Protein AF-0000000075994794 (afdb_homodimer)

Nearest PDB structures (foldseek):
  4m4r-assembly3_E  TM=9.097E-01  e=4.817E-26  Homo sapiens
  4m4p-assembly1_A  TM=8.823E-01  e=4.345E-26  Homo sapiens
  3p1i-assembly1_A  TM=8.985E-01  e=4.782E-18  Homo sapiens
  2wo1-assembly1_A  TM=8.691E-01 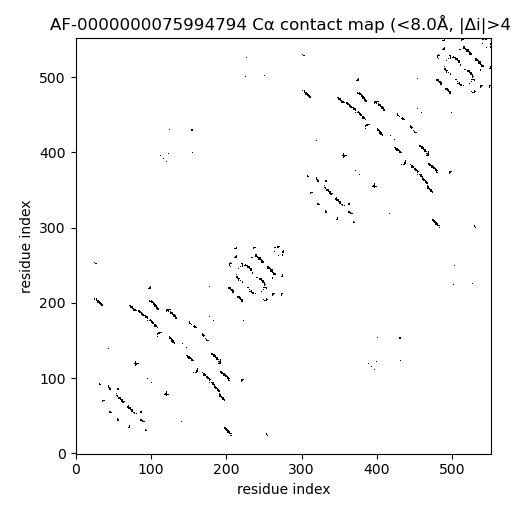 e=2.762E-17  Homo sapiens
  3ckh-assembly3_B-2  TM=8.700E-01  e=5.224E-16  Homo sapiens

Sequence (552 aa):
MASSRGRCGKVFSVLALVFFCFRQSVGKQVVLLDTTHESSLDWTKYPYGPQARTPGWVEESFTNFEQGINWRSFVVCDVAYTNVNNWLWTPFIKRGDASRMYIEIKFSMRDCNLFPGMALSCKETFSLLYYEFDAATKEPPPWEPESYKLVDRIAADEGRFTSSNEVIINTEVRSIPVTKKGVYFAFRDQGACLSLIAIKVYYVTCPNTTINFAFFSDTSTSEQVTEIVEVEGQCVPNAEVVELPKMLCKGDGNWTLLAGGCKCMPGYEAVGQTCEMASSRGRCGKVFSVLALVFFCFRQSVGKQVVLLDTTHESSLDWTKYPYGPQARTPGWVEESFTNFEQGINWRSFVVCDVAYTNVNNWLWTPFIKRGDASRMYIEIKFSMRDCNLFPGMALSCKETFSLLYYEFDAATKEPPPWEPESYKLVDRIAADEGRFTSSNEVIINTEVRSIPVTKKGVYFAFRDQGACLSLIAIKVYYVTCPNTTINFAFFSDTSTSEQVTEIVEVEGQCVPNAEVVELPKMLCKGDGNWTLLAGGCKCMPGYEAVGQTCE

Radius of gyration: 30.78 Å; Cα contacts (8 Å, |Δi|>4): 1365; chains: 2; bounding box: 59×115×109 Å

InterPro domains:
  IPR001090 Ephrin, ligand binding domain [PF01404] (31-206)
  IPR001090 Ephrin, ligand binding domain [PS51550] (28-211)
  IPR001090 Ephrin, ligand binding domain [SM00615] (29-206)
  IPR008979 Galactose-binding-like domain superfamily [SSF49785] (30-204)
  IPR050449 Ephrin receptor tyrosine kinases [PTHR46877] (23-275)
  IPR061283 Ephrin, cysteine rich domain [PF25599] (207-264)

Secondary structure (DSSP, 8-state):
---------------------------EEEEEEEGGG-S----EEES-STT-SS---EEEEEEETTTTEEEEEEEEE-TTSSS--EEEEPPPEE-TT-SEEEEEEEEEEB-GGGSTTT-SS--SEEEEEEEEES----PPPP--GGGSEEEEEEE-SS--B-STT----EEEEEEEE--SSEEEEEEEESS-EEEEEEEEEEEEEE--EEETTEEE--EEPPSSTT--EEEE-EEPTTEEEEEEEEEEE-TTS-EEEEEEEEEEPTT--EETTEE-/---------------------------EEEEEEEGGG-S----EEES-STT-SS---EEEEEEETTTTEEEEEEEEE-TTSSS--EEEEPPPEE-TT-SEEEEEEEEEEB-GGGSTTT-SS--SEEEEEEEEES----PPPP--GGGSEEEEEEE-SS--B-STT----EEEEEEEE--SSEEEEEEEESS-EEEEEEEEEEEEEE--EEETTEEE--EEPPSSTT--EEEE-EEPTTEEEEEEEEEEE-TTS-EEEEEEEEEEPTT--EETTEE-

Solvent-accessible surface area (backbone atoms only — not comparable to full-atom values): 30135 Å² total; per-residue (Å²): 136,86,78,77,79,77,80,77,76,77,78,75,78,77,75,76,75,76,73,75,73,73,70,76,61,68,42,36,73,50,74,74,43,54,37,68,79,36,92,68,78,88,56,56,59,29,48,64,72,91,84,33,92,50,82,36,69,41,80,45,76,44,72,35,74,93,75,70,39,72,20,39,24,38,35,33,66,49,20,70,36,70,87,42,68,25,37,37,31,54,65,83,38,68,38,84,76,43,24,27,40,35,39,38,40,31,29,34,36,44,41,65,80,70,37,74,94,52,47,64,28,65,36,70,43,36,35,38,28,34,36,73,39,67,67,81,62,89,58,81,75,80,83,52,69,85,68,40,46,78,75,45,45,46,48,62,69,78,35,57,28,83,52,97,83,48,84,38,73,20,79,50,75,51,71,45,66,47,85,51,49,21,36,32,44,32,41,38,36,53,12,21,38,36,32,48,49,35,44,36,31,28,27,43,19,17,63,55,47,67,55,56,28,18,40,34,68,68,35,55,23,42,52,44,55,47,37,68,40,79,41,72,38,42,57,32,68,59,34,40,78,77,34,79,25,33,34,30,28,22,34,64,6,28,74,46,74,80,38,63,20,28,42,53,33,92,96,37,42,74,56,89,60,42,36,83,137,84,80,78,78,77,78,79,77,78,77,76,78,77,77,75,76,76,75,75,72,72,70,76,62,68,41,36,74,49,76,73,43,52,36,67,78,36,90,69,76,89,56,56,59,30,46,64,71,91,81,33,94,50,83,37,67,40,79,44,76,45,72,36,74,94,75,69,38,73,21,39,22,38,35,32,67,48,21,71,35,70,86,41,68,25,35,36,31,54,64,83,38,69,38,84,76,41,23,26,42,33,40,36,39,32,27,34,36,44,42,64,80,73,37,73,92,52,48,65,27,63,36,70,42,37,34,37,29,35,36,74,39,67,67,86,57,91,59,78,75,79,82,53,69,85,68,39,46,79,74,45,46,47,46,60,69,76,35,54,27,82,52,97,83,49,85,38,74,22,78,48,74,50,71,44,67,48,86,51,51,20,34,32,45,33,41,38,36,52,10,21,39,37,33,46,48,34,45,37,31,30,28,42,19,18,62,56,48,66,55,55,28,18,39,34,69,67,37,57,23,40,54,45,56,46,37,69,40,78,42,73,38,41,57,34,68,59,35,40,78,76,34,79,24,32,35,29,28,23,34,66,6,28,74,45,75,80,39,63,20,27,41,52,33,92,95,37,42,76,55,91,60,42,34,83

Structure (mmCIF, N/CA/C/O backbone):
data_AF-0000000075994794-model_v1
#
loop_
_entity.id
_entity.type
_entity.pdbx_description
1 polymer 'Ephrin type-B receptor 3-like'
#
loop_
_atom_site.group_PDB
_atom_site.id
_atom_site.type_symbol
_atom_site.label_atom_id
_atom_site.label_alt_id
_atom_site.label_comp_id
_atom_site.label_asym_id
_atom_site.label_entity_id
_atom_site.label_seq_id
_atom_site.pdbx_PDB_ins_code
_atom_site.Cartn_x
_atom_site.Cartn_y
_atom_site.Cartn_z
_atom_site.occupancy
_atom_site.B_iso_or_equiv
_atom_site.auth_seq_id
_atom_site.auth_comp_id
_atom_site.auth_asym_id
_atom_site.auth_atom_id
_atom_site.pdbx_PDB_model_num
ATOM 1 N N . MET A 1 1 ? -8.758 80.875 -30.031 1 29.94 1 MET A N 1
ATOM 2 C CA . MET A 1 1 ? -8.875 80.25 -28.75 1 29.94 1 MET A CA 1
ATOM 3 C C . MET A 1 1 ? -8.617 78.75 -28.891 1 29.94 1 MET A C 1
ATOM 5 O O . MET A 1 1 ? -9.352 78 -29.594 1 29.94 1 MET A O 1
ATOM 9 N N . ALA A 1 2 ? -7.23 78.312 -28.891 1 35.16 2 ALA A N 1
ATOM 10 C CA . ALA A 1 2 ? -6.543 77.062 -29.094 1 35.16 2 ALA A CA 1
ATOM 11 C C . ALA A 1 2 ? -6.949 76.062 -28.031 1 35.16 2 ALA A C 1
ATOM 13 O O . ALA A 1 2 ? -6.801 76.312 -26.844 1 35.16 2 ALA A O 1
ATOM 14 N N . SER A 1 3 ? -8.023 75.312 -28.234 1 34.19 3 SER A N 1
ATOM 15 C CA . SER A 1 3 ? -8.57 74.188 -27.422 1 34.19 3 SER A CA 1
ATOM 16 C C . SER A 1 3 ? -7.527 73.125 -27.203 1 34.19 3 SER A C 1
ATOM 18 O O . SER A 1 3 ? -7.016 72.5 -28.156 1 34.19 3 SER A O 1
ATOM 20 N N . SER A 1 4 ? -6.559 73.312 -26.281 1 33.5 4 SER A N 1
ATOM 21 C CA . SER A 1 4 ? -5.555 72.312 -25.906 1 33.5 4 SER A CA 1
ATOM 22 C C . SER A 1 4 ? -6.203 71.062 -25.359 1 33.5 4 SER A C 1
ATOM 24 O O . SER A 1 4 ? -6.914 71.125 -24.344 1 33.5 4 SER A O 1
ATOM 26 N N . ARG A 1 5 ? -6.719 70.062 -26.203 1 39.03 5 ARG A N 1
ATOM 27 C CA . ARG A 1 5 ? -7.227 68.75 -25.828 1 39.03 5 ARG A CA 1
ATOM 28 C C . ARG A 1 5 ? -6.195 68 -25.016 1 39.03 5 ARG A C 1
ATOM 30 O O . ARG A 1 5 ? -5.062 67.812 -25.469 1 39.03 5 ARG A O 1
ATOM 37 N N . GLY A 1 6 ? -6.223 68.125 -23.672 1 33.41 6 GLY A N 1
ATOM 38 C CA . GLY A 1 6 ? -5.426 67.375 -22.75 1 33.41 6 GLY A CA 1
ATOM 39 C C . GLY A 1 6 ? -5.578 65.875 -22.953 1 33.41 6 GLY A C 1
ATOM 40 O O . GLY A 1 6 ? -6.695 65.375 -23.062 1 33.41 6 GLY A O 1
ATOM 41 N N . ARG A 1 7 ? -4.668 65.125 -23.703 1 35.19 7 ARG A N 1
ATOM 42 C CA . ARG A 1 7 ? -4.562 63.719 -23.875 1 35.19 7 ARG A CA 1
ATOM 43 C C . ARG A 1 7 ? -4.41 63 -22.531 1 35.19 7 ARG A C 1
ATOM 45 O O . ARG A 1 7 ? -3.477 63.281 -21.781 1 35.19 7 ARG A O 1
ATOM 52 N N . CYS A 1 8 ? -5.504 62.719 -21.797 1 37.97 8 CYS A N 1
ATOM 53 C CA . CYS A 1 8 ? -5.453 61.844 -20.625 1 37.97 8 CYS A CA 1
ATOM 54 C C . CYS A 1 8 ? -4.738 60.562 -20.922 1 37.97 8 CYS A C 1
ATOM 56 O O . CYS A 1 8 ? -5.168 59.781 -21.797 1 37.97 8 CYS A O 1
ATOM 58 N N . GLY A 1 9 ? -3.416 60.5 -20.859 1 37.03 9 GLY A N 1
ATOM 59 C CA . GLY A 1 9 ? -2.664 59.25 -20.906 1 37.03 9 GLY A CA 1
ATOM 60 C C . GLY A 1 9 ? -3.164 58.219 -19.922 1 37.03 9 GLY A C 1
ATOM 61 O O . GLY A 1 9 ? -3.232 58.469 -18.719 1 37.03 9 GLY A O 1
ATOM 62 N N . LYS A 1 10 ? -4.09 57.312 -20.312 1 42.12 10 LYS A N 1
ATOM 63 C CA . LYS A 1 10 ? -4.492 56.156 -19.531 1 42.12 10 LYS A CA 1
ATOM 64 C C . LYS A 1 10 ? -3.279 55.312 -19.141 1 42.12 10 LYS A C 1
ATOM 66 O O . LYS A 1 10 ? -2.535 54.844 -20 1 42.12 10 LYS A O 1
ATOM 71 N N . VAL A 1 11 ? -2.711 55.594 -17.953 1 45.62 11 VAL A N 1
ATOM 72 C CA . VAL A 1 11 ? -1.74 54.656 -17.375 1 45.62 11 VAL A CA 1
ATOM 73 C C . VAL A 1 11 ? -2.371 53.281 -17.203 1 45.62 11 VAL A C 1
ATOM 75 O O . VAL A 1 11 ? -3.402 53.125 -16.547 1 45.62 11 VAL A O 1
ATOM 78 N N . PHE A 1 12 ? -2.281 52.406 -18.188 1 48.19 12 PHE A N 1
ATOM 79 C CA . PHE A 1 12 ? -2.574 51 -18 1 48.19 12 PHE A CA 1
ATOM 80 C C . PHE A 1 12 ? -1.68 50.406 -16.922 1 48.19 12 PHE A C 1
ATOM 82 O O . PHE A 1 12 ? -0.459 50.344 -17.078 1 48.19 12 PHE A O 1
ATOM 89 N N . SER A 1 13 ? -2.129 50.406 -15.688 1 45.47 13 SER A N 1
ATOM 90 C CA . SER A 1 13 ? -1.45 49.625 -14.656 1 45.47 13 SER A CA 1
ATOM 91 C C . SER A 1 13 ? -1.351 48.156 -15.047 1 45.47 13 SER A C 1
ATOM 93 O O . SER A 1 13 ? -2.369 47.5 -15.203 1 45.47 13 SER A O 1
ATOM 95 N N . VAL A 1 14 ? -0.309 47.781 -15.711 1 46.75 14 VAL A N 1
ATOM 96 C CA . VAL A 1 14 ? -0.002 46.344 -15.883 1 46.75 14 VAL A CA 1
ATOM 97 C C . VAL A 1 14 ? 0.078 45.688 -14.523 1 46.75 14 VAL A C 1
ATOM 99 O O . VAL A 1 14 ? 0.986 45.938 -13.734 1 46.75 14 VAL A O 1
ATOM 102 N N . LEU A 1 15 ? -1.007 45.25 -13.945 1 44.22 15 LEU A N 1
ATOM 103 C CA . LEU A 1 15 ? -0.969 44.312 -12.844 1 44.22 15 LEU A CA 1
ATOM 104 C C . LEU A 1 15 ? -0.134 43.094 -13.203 1 44.22 15 LEU A C 1
ATOM 106 O O . LEU A 1 15 ? -0.523 42.281 -14.07 1 44.22 15 LEU A O 1
ATOM 110 N N . ALA A 1 16 ? 1.177 43.156 -13.039 1 43.06 16 ALA A N 1
ATOM 111 C CA . ALA A 1 16 ? 2.02 41.969 -13.086 1 43.06 16 ALA A CA 1
ATOM 112 C C . ALA A 1 16 ? 1.489 40.875 -12.148 1 43.06 16 ALA A C 1
ATOM 114 O O . ALA A 1 16 ? 1.562 41.031 -10.93 1 43.06 16 ALA A O 1
ATOM 115 N N . LEU A 1 17 ? 0.538 40.094 -12.562 1 41.66 17 LEU A N 1
ATOM 116 C CA . LEU A 1 17 ? 0.223 38.875 -11.867 1 41.66 17 LEU A CA 1
ATOM 117 C C . LEU A 1 17 ? 1.471 38 -11.703 1 41.66 17 LEU A C 1
ATOM 119 O O . LEU A 1 17 ? 1.972 37.438 -12.672 1 41.66 17 LEU A O 1
ATOM 123 N N . VAL A 1 18 ? 2.373 38.312 -10.75 1 39.31 18 VAL A N 1
ATOM 124 C CA . VAL A 1 18 ? 3.434 37.406 -10.367 1 39.31 18 VAL A CA 1
ATOM 125 C C . VAL A 1 18 ? 2.838 36.031 -10.062 1 39.31 18 VAL A C 1
ATOM 127 O O . VAL A 1 18 ? 2.127 35.875 -9.062 1 39.31 18 VAL A O 1
ATOM 130 N N . PHE A 1 19 ? 2.57 35.219 -11.062 1 38.41 19 PHE A N 1
ATOM 131 C CA . PHE A 1 19 ? 2.314 33.781 -10.867 1 38.41 19 PHE A CA 1
ATOM 132 C C . PHE A 1 19 ? 3.434 33.156 -10.055 1 38.41 19 PHE A C 1
ATOM 134 O O . PHE A 1 19 ? 4.543 32.938 -10.555 1 38.41 19 PHE A O 1
ATOM 141 N N . PHE A 1 20 ? 3.439 33.344 -8.727 1 38.19 20 PHE A N 1
ATOM 142 C CA . PHE A 1 20 ? 4.289 32.469 -7.926 1 38.19 20 PHE A CA 1
ATOM 143 C C . PHE A 1 20 ? 4.094 31.016 -8.32 1 38.19 20 PHE A C 1
ATOM 145 O O . PHE A 1 20 ? 3.035 30.422 -8.078 1 38.19 20 PHE A O 1
ATOM 152 N N . CYS A 1 21 ? 4.703 30.609 -9.367 1 39.56 21 CYS A N 1
ATOM 153 C CA . CYS A 1 21 ? 4.785 29.188 -9.656 1 39.56 21 CYS A CA 1
ATOM 154 C C . CYS A 1 21 ? 5.262 28.406 -8.438 1 39.56 21 CYS A C 1
ATOM 156 O O . CYS A 1 21 ? 6.453 28.422 -8.117 1 39.56 21 CYS A O 1
ATOM 158 N N . PHE A 1 22 ? 4.504 28.375 -7.367 1 43.78 22 PHE A N 1
ATOM 159 C CA . PHE A 1 22 ? 4.832 27.359 -6.367 1 43.78 22 PHE A CA 1
ATOM 160 C C . PHE A 1 22 ? 5.148 26.031 -7.031 1 43.78 22 PHE A C 1
ATOM 162 O O . PHE A 1 22 ? 4.25 25.344 -7.531 1 43.78 22 PHE A O 1
ATOM 169 N N . ARG A 1 23 ? 6.324 25.969 -7.578 1 43.66 23 ARG A N 1
ATOM 170 C CA . ARG A 1 23 ? 6.746 24.656 -8.055 1 43.66 23 ARG A CA 1
ATOM 171 C C . ARG A 1 23 ? 6.52 23.578 -6.984 1 43.66 23 ARG A C 1
ATOM 173 O O . ARG A 1 23 ? 7.086 23.656 -5.891 1 43.66 23 ARG A O 1
ATOM 180 N N . GLN A 1 24 ? 5.395 22.984 -6.871 1 52.59 24 GLN A N 1
ATOM 181 C CA . GLN A 1 24 ? 5.121 21.812 -6.043 1 52.59 24 GLN A CA 1
ATOM 182 C C . GLN A 1 24 ? 6.277 20.812 -6.102 1 52.59 24 GLN A C 1
ATOM 184 O O . GLN A 1 24 ? 6.621 20.312 -7.172 1 52.59 24 GLN A O 1
ATOM 189 N N . SER A 1 25 ? 7.305 21 -5.277 1 60.81 25 SER A N 1
ATOM 190 C CA . SER A 1 25 ? 8.453 20.109 -5.203 1 60.81 25 SER A CA 1
ATOM 191 C C . SER A 1 25 ? 8.023 18.656 -5.148 1 60.81 25 SER A C 1
ATOM 193 O O . SER A 1 25 ? 7.098 18.297 -4.414 1 60.81 25 SER A O 1
ATOM 195 N N . VAL A 1 26 ? 8.258 17.906 -6.125 1 78 26 VAL A N 1
ATOM 196 C CA . VAL A 1 26 ? 8.055 16.453 -6.227 1 78 26 VAL A CA 1
ATOM 197 C C . VAL A 1 26 ? 9.031 15.727 -5.312 1 78 26 VAL A C 1
ATOM 199 O O . VAL A 1 26 ? 10.18 16.156 -5.152 1 78 26 VAL A O 1
ATOM 202 N N . GLY A 1 27 ? 8.547 14.836 -4.402 1 90.62 27 GLY A N 1
ATOM 203 C CA . GLY A 1 27 ? 9.383 14.016 -3.543 1 90.62 27 GLY A CA 1
ATOM 204 C C . GLY A 1 27 ? 10.641 13.516 -4.227 1 90.62 27 GLY A C 1
ATOM 205 O O . GLY A 1 27 ? 10.625 13.211 -5.422 1 90.62 27 GLY A O 1
ATOM 206 N N . LYS A 1 28 ? 11.758 13.672 -3.488 1 96.25 28 LYS A N 1
ATOM 207 C CA . LYS A 1 28 ? 13.055 13.219 -3.982 1 96.25 28 LYS A CA 1
ATOM 208 C C . LYS A 1 28 ? 13.336 11.789 -3.545 1 96.25 28 LYS A C 1
ATOM 210 O O . LYS A 1 28 ? 13.125 11.43 -2.385 1 96.25 28 LYS A O 1
ATOM 215 N N . GLN A 1 29 ? 13.812 11 -4.469 1 97.5 29 GLN A N 1
ATOM 216 C CA . GLN A 1 29 ? 14.219 9.633 -4.145 1 97.5 29 GLN A CA 1
ATOM 217 C C . GLN A 1 29 ? 15.727 9.562 -3.885 1 97.5 29 GLN A C 1
ATOM 219 O O . GLN A 1 29 ? 16.531 10.016 -4.703 1 97.5 29 GLN A O 1
ATOM 224 N N . VAL A 1 30 ? 16.094 9.117 -2.797 1 98.19 30 VAL A N 1
ATOM 225 C CA . VAL A 1 30 ? 17.484 8.781 -2.512 1 98.19 30 VAL A CA 1
ATOM 226 C C . VAL A 1 30 ? 17.719 7.301 -2.793 1 98.19 30 VAL A C 1
ATOM 228 O O . VAL A 1 30 ? 17.25 6.438 -2.045 1 98.19 30 VAL A O 1
ATOM 231 N N . VAL A 1 31 ? 18.531 7.027 -3.812 1 98.31 31 VAL A N 1
ATOM 232 C CA . VAL A 1 31 ? 18.703 5.66 -4.293 1 98.31 31 VAL A CA 1
ATOM 233 C C . VAL A 1 31 ? 19.797 4.965 -3.496 1 98.31 31 VAL A C 1
ATOM 235 O O . VAL A 1 31 ? 20.906 5.492 -3.365 1 98.31 31 VAL A O 1
ATOM 238 N N . LEU A 1 32 ? 19.5 3.824 -3.012 1 97.94 32 LEU A N 1
ATOM 239 C CA . LEU A 1 32 ? 20.453 3.055 -2.211 1 97.94 32 LEU A CA 1
ATOM 240 C C . LEU A 1 32 ? 21.047 1.909 -3.023 1 97.94 32 LEU A C 1
ATOM 242 O O . LEU A 1 32 ? 22.172 1.479 -2.766 1 97.94 32 LEU A O 1
ATOM 246 N N . LEU A 1 33 ? 20.266 1.337 -3.893 1 97.75 33 LEU A N 1
ATOM 247 C CA . LEU A 1 33 ? 20.656 0.266 -4.801 1 97.75 33 LEU A CA 1
ATOM 248 C C . LEU A 1 33 ? 19.938 0.385 -6.133 1 97.75 33 LEU A C 1
ATOM 250 O O . LEU A 1 33 ? 18.719 0.633 -6.168 1 97.75 33 LEU A O 1
ATOM 254 N N . ASP A 1 34 ? 20.609 0.312 -7.215 1 98 34 ASP A N 1
ATOM 255 C CA . ASP A 1 34 ? 20.062 0.274 -8.57 1 98 34 ASP A CA 1
ATOM 256 C C . ASP A 1 34 ? 20.859 -0.687 -9.453 1 98 34 ASP A C 1
ATOM 258 O O . ASP A 1 34 ? 21.984 -0.373 -9.875 1 98 34 ASP A O 1
ATOM 262 N N . THR A 1 35 ? 20.281 -1.76 -9.773 1 97.5 35 THR A N 1
ATOM 263 C CA . THR A 1 35 ? 21.016 -2.811 -10.469 1 97.5 35 THR A CA 1
ATOM 264 C C . THR A 1 35 ? 21.266 -2.422 -11.922 1 97.5 35 THR A C 1
ATOM 266 O O . THR A 1 35 ? 22.125 -3.008 -12.586 1 97.5 35 THR A O 1
ATOM 269 N N . THR A 1 36 ? 20.5 -1.481 -12.461 1 95.19 36 THR A N 1
ATOM 270 C CA . THR A 1 36 ? 20.656 -1.099 -13.859 1 95.19 36 THR A CA 1
ATOM 271 C C . THR A 1 36 ? 21.969 -0.356 -14.078 1 95.19 36 THR A C 1
ATOM 273 O O . THR A 1 36 ? 22.391 -0.151 -15.219 1 95.19 36 THR A O 1
ATOM 276 N N . HIS A 1 37 ? 22.656 -0.006 -13.008 1 93.06 37 HIS A N 1
ATOM 277 C CA . HIS A 1 37 ? 23.922 0.728 -13.109 1 93.06 37 HIS A CA 1
ATOM 278 C C . HIS A 1 37 ? 25.094 -0.143 -12.695 1 93.06 37 HIS A C 1
ATOM 280 O O . HIS A 1 37 ? 26.219 0.347 -12.578 1 93.06 37 HIS A O 1
ATOM 286 N N . GLU A 1 38 ? 24.828 -1.377 -12.469 1 91.44 38 GLU A N 1
ATOM 287 C CA . GLU A 1 38 ? 25.875 -2.275 -12 1 91.44 38 GLU A CA 1
ATOM 288 C C . GLU A 1 38 ? 26.391 -3.152 -13.141 1 91.44 38 GLU A C 1
ATOM 290 O O . GLU A 1 38 ? 25.625 -3.637 -13.961 1 91.44 38 GLU A O 1
ATOM 295 N N . SER A 1 39 ? 27.656 -3.322 -13.203 1 88.94 39 SER A N 1
ATOM 296 C CA . SER A 1 39 ? 28.25 -4.184 -14.219 1 88.94 39 SER A CA 1
ATOM 297 C C . SER A 1 39 ? 28.156 -5.652 -13.82 1 88.94 39 SER A C 1
ATOM 299 O O . SER A 1 39 ? 28.172 -6.535 -14.688 1 88.94 39 SER A O 1
ATOM 301 N N . SER A 1 40 ? 28.172 -5.863 -12.586 1 92.81 40 SER A N 1
ATOM 302 C CA . SER A 1 40 ? 28 -7.195 -12.016 1 92.81 40 SER A CA 1
ATOM 303 C C . SER A 1 40 ? 27.25 -7.137 -10.688 1 92.81 40 SER A C 1
ATOM 305 O O . SER A 1 40 ? 27.422 -6.188 -9.922 1 92.81 40 SER A O 1
ATOM 307 N N . LEU A 1 41 ? 26.453 -8.102 -10.414 1 93.5 41 LEU A N 1
ATOM 308 C CA . LEU A 1 41 ? 25.688 -8.102 -9.172 1 93.5 41 LEU A CA 1
ATOM 309 C C . LEU A 1 41 ? 26.297 -9.055 -8.156 1 93.5 41 LEU A C 1
ATOM 311 O O . LEU A 1 41 ? 26.516 -8.68 -7 1 93.5 41 LEU A O 1
ATOM 315 N N . ASP A 1 42 ? 26.656 -10.297 -8.586 1 93.5 42 ASP A N 1
ATOM 316 C CA . ASP A 1 42 ? 27.328 -11.281 -7.738 1 93.5 42 ASP A CA 1
ATOM 317 C C . ASP A 1 42 ? 26.641 -11.391 -6.379 1 93.5 42 ASP A C 1
ATOM 319 O O . ASP A 1 42 ? 27.281 -11.305 -5.336 1 93.5 42 ASP A O 1
ATOM 323 N N . TRP A 1 43 ? 25.312 -11.5 -6.402 1 94.75 43 TRP A N 1
ATOM 324 C CA . TRP A 1 43 ? 24.547 -11.594 -5.164 1 94.75 43 TRP A CA 1
ATOM 325 C C . TRP A 1 43 ? 24.641 -12.992 -4.559 1 94.75 43 TRP A C 1
ATOM 327 O O . TRP A 1 43 ? 25.016 -13.945 -5.246 1 94.75 43 TRP A O 1
ATOM 337 N N . THR A 1 44 ? 24.391 -13.039 -3.246 1 92.38 44 THR A N 1
ATOM 338 C CA . THR A 1 44 ? 24.359 -14.328 -2.566 1 92.38 44 THR A CA 1
ATOM 339 C C . THR A 1 44 ? 23.125 -15.125 -2.994 1 92.38 44 THR A C 1
ATOM 341 O O . THR A 1 44 ? 22.031 -14.57 -3.102 1 92.38 44 THR A O 1
ATOM 344 N N . LYS A 1 45 ? 23.297 -16.344 -3.312 1 92.88 45 LYS A N 1
ATOM 345 C CA . LYS A 1 45 ? 22.188 -17.188 -3.76 1 92.88 45 LYS A CA 1
ATOM 346 C C . LYS A 1 45 ? 22.219 -18.547 -3.064 1 92.88 45 LYS A C 1
ATOM 348 O O . LYS A 1 45 ? 23.266 -18.984 -2.59 1 92.88 45 LYS A O 1
ATOM 353 N N . TYR A 1 46 ? 21.125 -19.203 -2.941 1 91.25 46 TYR A N 1
ATOM 354 C CA . TYR A 1 46 ? 20.938 -20.578 -2.494 1 91.25 46 TYR A CA 1
ATOM 355 C C . TYR A 1 46 ? 19.906 -21.297 -3.361 1 91.25 46 TYR A C 1
ATOM 357 O O . TYR A 1 46 ? 18.844 -20.734 -3.658 1 91.25 46 TYR A O 1
ATOM 365 N N . PRO A 1 47 ? 20.062 -22.531 -3.619 1 90.31 47 PRO A N 1
ATOM 366 C CA . PRO A 1 47 ? 21.281 -23.328 -3.402 1 90.31 47 PRO A CA 1
ATOM 367 C C . PRO A 1 47 ? 22.438 -22.875 -4.281 1 90.31 47 PRO A C 1
ATOM 369 O O . PRO A 1 47 ? 22.281 -21.984 -5.109 1 90.31 47 PRO A O 1
ATOM 372 N N . TYR A 1 48 ? 23.672 -23.312 -3.883 1 79.75 48 TYR A N 1
ATOM 373 C CA . TYR A 1 48 ? 24.844 -23.016 -4.695 1 79.75 48 TYR A CA 1
ATOM 374 C C . TYR A 1 48 ? 25.828 -24.188 -4.68 1 79.75 48 TYR A C 1
ATOM 376 O O . TYR A 1 48 ? 25.734 -25.062 -3.811 1 79.75 48 TYR A O 1
ATOM 384 N N . GLY A 1 49 ? 26.656 -24.25 -5.691 1 77.81 49 GLY A N 1
ATOM 385 C CA . GLY A 1 49 ? 27.719 -25.25 -5.707 1 77.81 49 GLY A CA 1
ATOM 386 C C . GLY A 1 49 ? 27.328 -26.516 -6.449 1 77.81 49 GLY A C 1
ATOM 387 O O . GLY A 1 49 ? 26.219 -26.625 -6.977 1 77.81 49 GLY A O 1
ATOM 388 N N . PRO A 1 50 ? 28.141 -27.469 -6.551 1 80.06 50 PRO A N 1
ATOM 389 C CA . PRO A 1 50 ? 27.938 -28.688 -7.34 1 80.06 50 PRO A CA 1
ATOM 390 C C . PRO A 1 50 ? 26.891 -29.609 -6.73 1 80.06 50 PRO A C 1
ATOM 392 O O . PRO A 1 50 ? 26.312 -30.438 -7.441 1 80.06 50 PRO A O 1
ATOM 395 N N . GLN A 1 51 ? 26.641 -29.469 -5.469 1 81.31 51 GLN A N 1
ATOM 396 C CA . GLN A 1 51 ? 25.703 -30.375 -4.797 1 81.31 51 GLN A CA 1
ATOM 397 C C . GLN A 1 51 ? 24.297 -29.781 -4.773 1 81.31 51 GLN A C 1
ATOM 399 O O . GLN A 1 51 ? 23.391 -30.344 -4.172 1 81.31 51 GLN A O 1
ATOM 404 N N . ALA A 1 52 ? 24.172 -28.703 -5.547 1 85.31 52 ALA A N 1
ATOM 405 C CA . ALA A 1 52 ? 22.859 -28.047 -5.566 1 85.31 52 ALA A CA 1
ATOM 406 C C . ALA A 1 52 ? 21.844 -28.891 -6.336 1 85.31 52 ALA A C 1
ATOM 408 O O . ALA A 1 52 ? 22.141 -29.359 -7.438 1 85.31 52 ALA A O 1
ATOM 409 N N . ARG A 1 53 ? 20.641 -29.078 -5.762 1 86.5 53 ARG A N 1
ATOM 410 C CA . ARG A 1 53 ? 19.578 -29.875 -6.359 1 86.5 53 ARG A CA 1
ATOM 411 C C . ARG A 1 53 ? 19.016 -29.188 -7.598 1 86.5 53 ARG A C 1
ATOM 413 O O . ARG A 1 53 ? 18.516 -29.859 -8.508 1 86.5 53 ARG A O 1
ATOM 420 N N . THR A 1 54 ? 19.031 -27.859 -7.57 1 90.75 54 THR A N 1
ATOM 421 C CA . THR A 1 54 ? 18.562 -27.047 -8.688 1 90.75 54 THR A CA 1
ATOM 422 C C . THR A 1 54 ? 19.641 -26.047 -9.109 1 90.75 54 THR A C 1
ATOM 424 O O . THR A 1 54 ? 20.5 -25.672 -8.305 1 90.75 54 THR A O 1
ATOM 427 N N . PRO A 1 55 ? 19.688 -25.688 -10.344 1 91.25 55 PRO A N 1
ATOM 428 C CA . PRO A 1 55 ? 20.578 -24.609 -10.758 1 91.25 55 PRO A CA 1
ATOM 429 C C . PRO A 1 55 ? 20.391 -23.328 -9.945 1 91.25 55 PRO A C 1
ATOM 431 O O . PRO A 1 55 ? 21.359 -22.641 -9.625 1 91.25 55 PRO A O 1
ATOM 434 N N . GLY A 1 56 ? 19.062 -23.031 -9.625 1 95.25 56 GLY A N 1
ATOM 435 C CA . GLY A 1 56 ? 18.781 -21.844 -8.836 1 95.25 56 GLY A CA 1
ATOM 436 C C . GLY A 1 56 ? 18.922 -20.562 -9.625 1 95.25 56 GLY A C 1
ATOM 437 O O . GLY A 1 56 ? 18.766 -20.547 -10.844 1 95.25 56 GLY A O 1
ATOM 438 N N . TRP A 1 57 ? 19.156 -19.484 -8.938 1 96.5 57 TRP A N 1
ATOM 439 C CA . TRP A 1 57 ? 19.266 -18.156 -9.555 1 96.5 57 TRP A CA 1
ATOM 440 C C . TRP A 1 57 ? 20.578 -18.047 -10.344 1 96.5 57 TRP A C 1
ATOM 442 O O . TRP A 1 57 ? 21.641 -18.438 -9.859 1 96.5 57 TRP A O 1
ATOM 452 N N . VAL A 1 58 ? 20.469 -17.5 -11.531 1 95.69 58 VAL A N 1
ATOM 453 C CA . VAL A 1 58 ? 21.641 -17.297 -12.391 1 95.69 58 VAL A CA 1
ATOM 454 C C . VAL A 1 58 ? 21.688 -15.852 -12.859 1 95.69 58 VAL A C 1
ATOM 456 O O . VAL A 1 58 ? 20.672 -15.289 -13.273 1 95.69 58 VAL A O 1
ATOM 459 N N . GLU A 1 59 ? 22.812 -15.266 -12.75 1 95.5 59 GLU A N 1
ATOM 460 C CA . GLU A 1 59 ? 22.984 -13.906 -13.242 1 95.5 59 GLU A CA 1
ATOM 461 C C . GLU A 1 59 ? 23.156 -13.883 -14.758 1 95.5 59 GLU A C 1
ATOM 463 O O . GLU A 1 59 ? 23.906 -14.688 -15.312 1 95.5 59 GLU A O 1
ATOM 468 N N . GLU A 1 60 ? 22.438 -13.039 -15.422 1 93.81 60 GLU A N 1
ATOM 469 C CA . GLU A 1 60 ? 22.531 -12.883 -16.875 1 93.81 60 GLU A CA 1
ATOM 470 C C . GLU A 1 60 ? 22.375 -11.422 -17.281 1 93.81 60 GLU A C 1
ATOM 472 O O . GLU A 1 60 ? 22.281 -10.539 -16.438 1 93.81 60 GLU A O 1
ATOM 477 N N . SER A 1 61 ? 22.516 -11.203 -18.578 1 91.06 61 SER A N 1
ATOM 478 C CA . SER A 1 61 ? 22.281 -9.867 -19.125 1 91.06 61 SER A CA 1
ATOM 479 C C . SER A 1 61 ? 20.891 -9.75 -19.734 1 91.06 61 SER A C 1
ATOM 481 O O . SER A 1 61 ? 20.422 -10.68 -20.406 1 91.06 61 SER A O 1
ATOM 483 N N . PHE A 1 62 ? 20.297 -8.68 -19.391 1 90.12 62 PHE A N 1
ATOM 484 C CA . PHE A 1 62 ? 19.078 -8.289 -20.094 1 90.12 62 PHE A CA 1
ATOM 485 C C . PHE A 1 62 ? 19.375 -7.16 -21.094 1 90.12 62 PHE A C 1
ATOM 487 O O . PHE A 1 62 ? 19.656 -6.031 -20.688 1 90.12 62 PHE A O 1
ATOM 494 N N . THR A 1 63 ? 19.172 -7.582 -22.391 1 87.44 63 THR A N 1
ATOM 495 C CA . THR A 1 63 ? 19.594 -6.621 -23.391 1 87.44 63 THR A CA 1
ATOM 496 C C . THR A 1 63 ? 18.438 -6.27 -24.328 1 87.44 63 THR A C 1
ATOM 498 O O . THR A 1 63 ? 17.656 -7.141 -24.703 1 87.44 63 THR A O 1
ATOM 501 N N . ASN A 1 64 ? 18.219 -5.066 -24.391 1 82.56 64 ASN A N 1
ATOM 502 C CA . ASN A 1 64 ? 17.375 -4.492 -25.453 1 82.56 64 ASN A CA 1
ATOM 503 C C . ASN A 1 64 ? 18.141 -3.434 -26.25 1 82.56 64 ASN A C 1
ATOM 505 O O . ASN A 1 64 ? 18.203 -2.275 -25.828 1 82.56 64 ASN A O 1
ATOM 509 N N . PHE A 1 65 ? 18.516 -3.801 -27.391 1 80.19 65 PHE A N 1
ATOM 510 C CA . PHE A 1 65 ? 19.391 -2.943 -28.172 1 80.19 65 PHE A CA 1
ATOM 511 C C . PHE A 1 65 ? 18.641 -1.715 -28.688 1 80.19 65 PHE A C 1
ATOM 513 O O . PHE A 1 65 ? 19.188 -0.611 -28.703 1 80.19 65 PHE A O 1
ATOM 520 N N . GLU A 1 66 ? 17.422 -1.934 -29.047 1 77.94 66 GLU A N 1
ATOM 521 C CA . GLU A 1 66 ? 16.625 -0.821 -29.562 1 77.94 66 GLU A CA 1
ATOM 522 C C . GLU A 1 66 ? 16.453 0.262 -28.5 1 77.94 66 GLU A C 1
ATOM 524 O O . GLU A 1 66 ? 16.453 1.453 -28.812 1 77.94 66 GLU A O 1
ATOM 529 N N . GLN A 1 67 ? 16.484 -0.271 -27.234 1 81 67 GLN A N 1
ATOM 530 C CA . GLN A 1 67 ? 16.25 0.683 -26.156 1 81 67 GLN A CA 1
ATOM 531 C C . GLN A 1 67 ? 17.547 1.006 -25.406 1 81 67 GLN A C 1
ATOM 533 O O . GLN A 1 67 ? 17.531 1.707 -24.391 1 81 67 GLN A O 1
ATOM 538 N N . GLY A 1 68 ? 18.656 0.45 -25.922 1 82 68 GLY A N 1
ATOM 539 C CA . GLY A 1 68 ? 19.953 0.697 -25.312 1 82 68 GLY A CA 1
ATOM 540 C C . GLY A 1 68 ? 20.078 0.097 -23.922 1 82 68 GLY A C 1
ATOM 541 O O . GLY A 1 68 ? 20.734 0.668 -23.047 1 82 68 GLY A O 1
ATOM 542 N N . ILE A 1 69 ? 19.344 -0.938 -23.641 1 85 69 ILE A N 1
ATOM 543 C CA . ILE A 1 69 ? 19.328 -1.566 -22.328 1 85 69 ILE A CA 1
ATOM 544 C C . ILE A 1 69 ? 20.297 -2.748 -22.297 1 85 69 ILE A C 1
ATOM 546 O O . ILE A 1 69 ? 20.281 -3.59 -23.203 1 85 69 ILE A O 1
ATOM 550 N N . ASN A 1 70 ? 21.266 -2.719 -21.438 1 89.19 70 ASN A N 1
ATOM 551 C CA . ASN A 1 70 ? 22.141 -3.834 -21.094 1 89.19 70 ASN A CA 1
ATOM 552 C C . ASN A 1 70 ? 22.312 -3.955 -19.578 1 89.19 70 ASN A C 1
ATOM 554 O O . ASN A 1 70 ? 23.344 -3.576 -19.031 1 89.19 70 ASN A O 1
ATOM 558 N N . TRP A 1 71 ? 21.297 -4.5 -18.953 1 93.81 71 TRP A N 1
ATOM 559 C CA . TRP A 1 71 ? 21.266 -4.59 -17.5 1 93.81 71 TRP A CA 1
ATOM 560 C C . TRP A 1 71 ? 21.641 -5.988 -17.031 1 93.81 71 TRP A C 1
ATOM 562 O O . TRP A 1 71 ? 21.422 -6.973 -17.734 1 93.81 71 TRP A O 1
ATOM 572 N N . ARG A 1 72 ? 22.297 -6.043 -15.938 1 94.56 72 ARG A N 1
ATOM 573 C CA . ARG A 1 72 ? 22.453 -7.332 -15.281 1 94.56 72 ARG A CA 1
ATOM 574 C C . ARG A 1 72 ? 21.172 -7.766 -14.594 1 94.56 72 ARG A C 1
ATOM 576 O O . ARG A 1 72 ? 20.484 -6.945 -13.984 1 94.56 72 ARG A O 1
ATOM 583 N N . SER A 1 73 ? 20.812 -9 -14.719 1 95.62 73 SER A N 1
ATOM 584 C CA . SER A 1 73 ? 19.562 -9.539 -14.188 1 95.62 73 SER A CA 1
ATOM 585 C C . SER A 1 73 ? 19.766 -10.914 -13.57 1 95.62 73 SER A C 1
ATOM 587 O O . SER A 1 73 ? 20.844 -11.508 -13.703 1 95.62 73 SER A O 1
ATOM 589 N N . PHE A 1 74 ? 18.828 -11.375 -12.812 1 97.69 74 PHE A N 1
ATOM 590 C CA . PHE A 1 74 ? 18.812 -12.742 -12.305 1 97.69 74 PHE A CA 1
ATOM 591 C C . PHE A 1 74 ? 17.641 -13.523 -12.891 1 97.69 74 PHE A C 1
ATOM 593 O O . PHE A 1 74 ? 16.531 -12.984 -13.016 1 97.69 74 PHE A O 1
ATOM 600 N N . VAL A 1 75 ? 17.938 -14.727 -13.273 1 96.25 75 VAL A N 1
ATOM 601 C CA . VAL A 1 75 ? 16.906 -15.578 -13.852 1 96.25 75 VAL A CA 1
ATOM 602 C C . VAL A 1 75 ? 16.844 -16.906 -13.102 1 96.25 75 VAL A C 1
ATOM 604 O O . VAL A 1 75 ? 17.859 -17.406 -12.633 1 96.25 75 VAL A O 1
ATOM 607 N N . VAL A 1 76 ? 15.68 -17.406 -12.93 1 96.06 76 VAL A N 1
ATOM 608 C CA . VAL A 1 76 ? 15.469 -18.734 -12.359 1 96.06 76 VAL A CA 1
ATOM 609 C C . VAL A 1 76 ? 14.297 -19.422 -13.062 1 96.06 76 VAL A C 1
ATOM 611 O O . VAL A 1 76 ? 13.32 -18.766 -13.438 1 96.06 76 VAL A O 1
ATOM 614 N N . CYS A 1 77 ? 14.492 -20.734 -13.344 1 93.31 77 CYS A N 1
ATOM 615 C CA . CYS A 1 77 ? 13.422 -21.516 -13.953 1 93.31 77 CYS A CA 1
ATOM 616 C C . CYS A 1 77 ? 13.578 -23 -13.641 1 93.31 77 CYS A C 1
ATOM 618 O O . CYS A 1 77 ? 13.93 -23.781 -14.523 1 93.31 77 CYS A O 1
ATOM 620 N N . ASP A 1 78 ? 13.219 -23.375 -12.414 1 93.5 78 ASP A N 1
ATOM 621 C CA . ASP A 1 78 ? 13.422 -24.75 -11.977 1 93.5 78 ASP A CA 1
ATOM 622 C C . ASP A 1 78 ? 12.086 -25.484 -11.859 1 93.5 78 ASP A C 1
ATOM 624 O O . ASP A 1 78 ? 11.852 -26.203 -10.883 1 93.5 78 ASP A O 1
ATOM 628 N N . VAL A 1 79 ? 11.266 -25.266 -12.828 1 88.88 79 VAL A N 1
ATOM 629 C CA . VAL A 1 79 ? 9.898 -25.797 -12.797 1 88.88 79 VAL A CA 1
ATOM 630 C C . VAL A 1 79 ? 9.93 -27.312 -12.938 1 88.88 79 VAL A C 1
ATOM 632 O O . VAL A 1 79 ? 8.953 -27.984 -12.617 1 88.88 79 VAL A O 1
ATOM 635 N N . ALA A 1 80 ? 11.031 -27.875 -13.422 1 89.31 80 ALA A N 1
ATOM 636 C CA . ALA A 1 80 ? 11.125 -29.312 -13.672 1 89.31 80 ALA A CA 1
ATOM 637 C C . ALA A 1 80 ? 11.57 -30.062 -12.414 1 89.31 80 ALA A C 1
ATOM 639 O O . ALA A 1 80 ? 11.711 -31.281 -12.43 1 89.31 80 ALA A O 1
ATOM 640 N N . TYR A 1 81 ? 11.773 -29.422 -11.406 1 88.88 81 TYR A N 1
ATOM 641 C CA . TYR A 1 81 ? 12.242 -30.031 -10.172 1 88.88 81 TYR A CA 1
ATOM 642 C C . TYR A 1 81 ? 11.156 -30.016 -9.102 1 88.88 81 TYR A C 1
ATOM 644 O O . TYR A 1 81 ? 10.18 -29.266 -9.211 1 88.88 81 TYR A O 1
ATOM 652 N N . THR A 1 82 ? 11.305 -30.844 -8.078 1 85.25 82 THR A N 1
ATOM 653 C CA . THR A 1 82 ? 10.383 -30.875 -6.945 1 85.25 82 THR A CA 1
ATOM 654 C C . THR A 1 82 ? 10.961 -30.109 -5.762 1 85.25 82 THR A C 1
ATOM 656 O O . THR A 1 82 ? 12.18 -29.984 -5.625 1 85.25 82 THR A O 1
ATOM 659 N N . ASN A 1 83 ? 10.117 -29.578 -4.941 1 85.88 83 ASN A N 1
ATOM 660 C CA . ASN A 1 83 ? 10.492 -28.906 -3.701 1 85.88 83 ASN A CA 1
ATOM 661 C C . ASN A 1 83 ? 11.492 -27.781 -3.955 1 85.88 83 ASN A C 1
ATOM 663 O O . ASN A 1 83 ? 12.523 -27.703 -3.279 1 85.88 83 ASN A O 1
ATOM 667 N N . VAL A 1 84 ? 11.234 -27.062 -4.977 1 91.5 84 VAL A N 1
ATOM 668 C CA . VAL A 1 84 ? 12.109 -25.953 -5.352 1 91.5 84 VAL A CA 1
ATOM 669 C C . VAL A 1 84 ? 12.141 -24.922 -4.227 1 91.5 84 VAL A C 1
ATOM 671 O O . VAL A 1 84 ? 11.102 -24.562 -3.67 1 91.5 84 VAL A O 1
ATOM 674 N N . ASN A 1 85 ? 13.25 -24.516 -3.814 1 91.62 85 ASN A N 1
ATOM 675 C CA . ASN A 1 85 ? 13.492 -23.516 -2.777 1 91.62 85 ASN A CA 1
ATOM 676 C C . ASN A 1 85 ? 14.742 -22.703 -3.064 1 91.62 85 ASN A C 1
ATOM 678 O O . ASN A 1 85 ? 15.781 -22.891 -2.424 1 91.62 85 ASN A O 1
ATOM 682 N N . ASN A 1 86 ? 14.625 -21.734 -3.967 1 94.62 86 ASN A N 1
ATOM 683 C CA . ASN A 1 86 ? 15.758 -20.906 -4.391 1 94.62 86 ASN A CA 1
ATOM 684 C C . ASN A 1 86 ? 15.727 -19.531 -3.74 1 94.62 86 ASN A C 1
ATOM 686 O O . ASN A 1 86 ? 14.688 -18.875 -3.723 1 94.62 86 ASN A O 1
ATOM 690 N N . TRP A 1 87 ? 16.828 -19.156 -3.164 1 94.94 87 TRP A N 1
ATOM 691 C CA . TRP A 1 87 ? 16.922 -17.859 -2.494 1 94.94 87 TRP A CA 1
ATOM 692 C C . TRP A 1 87 ? 17.953 -16.969 -3.168 1 94.94 87 TRP A C 1
ATOM 694 O O . TRP A 1 87 ? 19 -17.453 -3.621 1 94.94 87 TRP A O 1
ATOM 704 N N . LEU A 1 88 ? 17.672 -15.734 -3.266 1 95.88 88 LEU A N 1
ATOM 705 C CA . LEU A 1 88 ? 18.562 -14.68 -3.742 1 95.88 88 LEU A CA 1
ATOM 706 C C . LEU A 1 88 ? 18.547 -13.484 -2.795 1 95.88 88 LEU A C 1
ATOM 708 O O . LEU A 1 88 ? 17.484 -12.992 -2.422 1 95.88 88 LEU A O 1
ATOM 712 N N . TRP A 1 89 ? 19.719 -13.055 -2.352 1 95.31 89 TRP A N 1
ATOM 713 C CA . TRP A 1 89 ? 19.797 -11.945 -1.415 1 95.31 89 TRP A CA 1
ATOM 714 C C . TRP A 1 89 ? 20.484 -10.742 -2.053 1 95.31 89 TRP A C 1
ATOM 716 O O . TRP A 1 89 ? 21.5 -10.898 -2.734 1 95.31 89 TRP A O 1
ATOM 726 N N . THR A 1 90 ? 19.953 -9.594 -1.841 1 95.12 90 THR A N 1
ATOM 727 C CA . THR A 1 90 ? 20.703 -8.375 -2.145 1 95.12 90 THR A CA 1
ATOM 728 C C . THR A 1 90 ? 21.922 -8.258 -1.244 1 95.12 90 THR A C 1
ATOM 730 O O . THR A 1 90 ? 22.016 -8.938 -0.218 1 95.12 90 THR A O 1
ATOM 733 N N . PRO A 1 91 ? 22.859 -7.426 -1.696 1 93.5 91 PRO A N 1
ATOM 734 C CA . PRO A 1 91 ? 23.859 -7.031 -0.696 1 93.5 91 PRO A CA 1
ATOM 735 C C . PRO A 1 91 ? 23.25 -6.262 0.474 1 93.5 91 PRO A C 1
ATOM 737 O O . PRO A 1 91 ? 22.062 -5.91 0.435 1 93.5 91 PRO A O 1
ATOM 740 N N . PHE A 1 92 ? 24.094 -6.184 1.506 1 93.19 92 PHE A N 1
ATOM 741 C CA . PHE A 1 92 ? 23.641 -5.375 2.629 1 93.19 92 PHE A CA 1
ATOM 742 C C . PHE A 1 92 ? 23.391 -3.934 2.197 1 93.19 92 PHE A C 1
ATOM 744 O O . PHE A 1 92 ? 24.281 -3.301 1.611 1 93.19 92 PHE A O 1
ATOM 751 N N . ILE A 1 93 ? 22.219 -3.408 2.402 1 94.94 93 ILE A N 1
ATOM 752 C CA . ILE A 1 93 ? 21.859 -2.041 2.045 1 94.94 93 ILE A CA 1
ATOM 753 C C . ILE A 1 93 ? 21.812 -1.176 3.301 1 94.94 93 ILE A C 1
ATOM 755 O O . ILE A 1 93 ? 20.969 -1.394 4.176 1 94.94 93 ILE A O 1
ATOM 759 N N . LYS A 1 94 ? 22.609 -0.224 3.328 1 95.25 94 LYS A N 1
ATOM 760 C CA . LYS A 1 94 ? 22.656 0.672 4.48 1 95.25 94 LYS A CA 1
ATOM 761 C C . LYS A 1 94 ? 21.422 1.583 4.504 1 95.25 94 LYS A C 1
ATOM 763 O O . LYS A 1 94 ? 21.016 2.102 3.467 1 95.25 94 LYS A O 1
ATOM 768 N N . ARG A 1 95 ? 20.859 1.702 5.633 1 94.56 95 ARG A N 1
ATOM 769 C CA . ARG A 1 95 ? 19.609 2.455 5.816 1 94.56 95 ARG A CA 1
ATOM 770 C C . ARG A 1 95 ? 19.828 3.939 5.535 1 94.56 95 ARG A C 1
ATOM 772 O O . ARG A 1 95 ? 18.984 4.586 4.914 1 94.56 95 ARG A O 1
ATOM 779 N N . GLY A 1 96 ? 21.031 4.539 6.016 1 94.25 96 GLY A N 1
ATOM 780 C CA . GLY A 1 96 ? 21.219 5.98 5.992 1 94.25 96 GLY A CA 1
ATOM 781 C C . GLY A 1 96 ? 20.188 6.727 6.836 1 94.25 96 GLY A C 1
ATOM 782 O O . GLY A 1 96 ? 20.016 6.422 8.016 1 94.25 96 GLY A O 1
ATOM 783 N N . ASP A 1 97 ? 19.453 7.648 6.215 1 96.5 97 ASP A N 1
ATOM 784 C CA . ASP A 1 97 ? 18.484 8.445 6.945 1 96.5 97 ASP A CA 1
ATOM 785 C C . ASP A 1 97 ? 17.062 7.902 6.746 1 96.5 97 ASP A C 1
ATOM 787 O O . ASP A 1 97 ? 16.094 8.516 7.184 1 96.5 97 ASP A O 1
ATOM 791 N N . ALA A 1 98 ? 17 6.773 6.125 1 97.5 98 ALA A N 1
ATOM 792 C CA . ALA A 1 98 ? 15.688 6.238 5.762 1 97.5 98 ALA A CA 1
ATOM 793 C C . ALA A 1 98 ? 14.93 5.746 6.992 1 97.5 98 ALA A C 1
ATOM 795 O O . ALA A 1 98 ? 15.508 5.082 7.855 1 97.5 98 ALA A O 1
ATOM 796 N N . SER A 1 99 ? 13.664 6.148 7.07 1 97.94 99 SER A N 1
ATOM 797 C CA . SER A 1 99 ? 12.766 5.523 8.031 1 97.94 99 SER A CA 1
ATOM 798 C C . SER A 1 99 ? 11.883 4.477 7.371 1 97.94 99 SER A C 1
ATOM 800 O O . SER A 1 99 ? 11.281 3.641 8.047 1 97.94 99 SER A O 1
ATOM 802 N N . ARG A 1 100 ? 11.789 4.566 6.145 1 98.25 100 ARG A N 1
ATOM 803 C CA . ARG A 1 100 ? 11.078 3.633 5.281 1 98.25 100 ARG A CA 1
ATOM 804 C C . ARG A 1 100 ? 11.82 3.426 3.965 1 98.25 100 ARG A C 1
ATOM 806 O O . ARG A 1 100 ? 12.312 4.383 3.365 1 98.25 100 ARG A O 1
ATOM 813 N N . MET A 1 101 ? 11.977 2.197 3.541 1 98.5 101 MET A N 1
ATOM 814 C CA . MET A 1 101 ? 12.648 1.87 2.287 1 98.5 101 MET A CA 1
ATOM 815 C C . MET A 1 101 ? 11.672 1.286 1.276 1 98.5 101 MET A C 1
ATOM 817 O O . MET A 1 101 ? 10.82 0.47 1.633 1 98.5 101 MET A O 1
ATOM 821 N N . TYR A 1 102 ? 11.812 1.726 0.08 1 98.56 102 TYR A N 1
ATOM 822 C CA . TYR A 1 102 ? 11.016 1.212 -1.029 1 98.56 102 TYR A CA 1
ATOM 823 C C . TYR A 1 102 ? 11.859 0.314 -1.932 1 98.56 102 TYR A C 1
ATOM 825 O O . TYR A 1 102 ? 13.047 0.556 -2.119 1 98.56 102 TYR A O 1
ATOM 833 N N . ILE A 1 103 ? 11.25 -0.689 -2.441 1 98.69 103 ILE A N 1
ATOM 834 C CA . ILE A 1 103 ? 11.898 -1.564 -3.41 1 98.69 103 ILE A CA 1
ATOM 835 C C . ILE A 1 103 ? 11.023 -1.704 -4.652 1 98.69 103 ILE A C 1
ATOM 837 O O . ILE A 1 103 ? 9.852 -2.094 -4.551 1 98.69 103 ILE A O 1
ATOM 841 N N . GLU A 1 104 ? 11.547 -1.289 -5.711 1 98.56 104 GLU A N 1
ATOM 842 C CA . GLU A 1 104 ? 10.906 -1.434 -7.02 1 98.56 104 GLU A CA 1
ATOM 843 C C . GLU A 1 104 ? 11.516 -2.594 -7.801 1 98.56 104 GLU A C 1
ATOM 845 O O . GLU A 1 104 ? 12.734 -2.643 -8.008 1 98.56 104 GLU A O 1
ATOM 850 N N . ILE A 1 105 ? 10.68 -3.482 -8.211 1 98.19 105 ILE A N 1
ATOM 851 C CA . ILE A 1 105 ? 11.141 -4.676 -8.914 1 98.19 105 ILE A CA 1
ATOM 852 C C . ILE A 1 105 ? 10.531 -4.73 -10.312 1 98.19 105 ILE A C 1
ATOM 854 O O . ILE A 1 105 ? 9.305 -4.734 -10.453 1 98.19 105 ILE A O 1
ATOM 858 N N . LYS A 1 106 ? 11.32 -4.664 -11.305 1 95.94 106 LYS A N 1
ATOM 859 C CA . LYS A 1 106 ? 10.914 -4.973 -12.672 1 95.94 106 LYS A CA 1
ATOM 860 C C . LYS A 1 106 ? 11.242 -6.418 -13.031 1 95.94 106 LYS A C 1
ATOM 862 O O . LYS A 1 106 ? 12.398 -6.844 -12.914 1 95.94 106 LYS A O 1
ATOM 867 N N . PHE A 1 107 ? 10.234 -7.152 -13.438 1 96.19 107 PHE A N 1
ATOM 868 C CA . PHE A 1 107 ? 10.461 -8.57 -13.672 1 96.19 107 PHE A CA 1
ATOM 869 C C . PHE A 1 107 ? 9.539 -9.102 -14.766 1 96.19 107 PHE A C 1
ATOM 871 O O . PHE A 1 107 ? 8.57 -8.43 -15.141 1 96.19 107 PHE A O 1
ATOM 878 N N . SER A 1 108 ? 9.945 -10.172 -15.281 1 93.56 108 SER A N 1
ATOM 879 C CA . SER A 1 108 ? 9.109 -10.938 -16.203 1 93.56 108 SER A CA 1
ATOM 880 C C . SER A 1 108 ? 8.906 -12.367 -15.711 1 93.56 108 SER A C 1
ATOM 882 O O . SER A 1 108 ? 9.742 -12.898 -14.969 1 93.56 108 SER A O 1
ATOM 884 N N . MET A 1 109 ? 7.801 -12.898 -16.078 1 93.12 109 MET A N 1
ATOM 885 C CA . MET A 1 109 ? 7.465 -14.242 -15.617 1 93.12 109 MET A CA 1
ATOM 886 C C . MET A 1 109 ? 6.742 -15.023 -16.719 1 93.12 109 MET A C 1
ATOM 888 O O . MET A 1 109 ? 5.914 -14.461 -17.438 1 93.12 109 MET A O 1
ATOM 892 N N . ARG A 1 110 ? 7.027 -16.25 -16.781 1 89.75 110 ARG A N 1
ATOM 893 C CA . ARG A 1 110 ? 6.391 -17.094 -17.766 1 89.75 110 ARG A CA 1
ATOM 894 C C . ARG A 1 110 ? 5.102 -17.703 -17.219 1 89.75 110 ARG A C 1
ATOM 896 O O . ARG A 1 110 ? 5.004 -18 -16.031 1 89.75 110 ARG A O 1
ATOM 903 N N . ASP A 1 111 ? 4.242 -17.938 -18.125 1 86.38 111 ASP A N 1
ATOM 904 C CA . ASP A 1 111 ? 3 -18.641 -17.812 1 86.38 111 ASP A CA 1
ATOM 905 C C . ASP A 1 111 ? 3.238 -20.141 -17.672 1 86.38 111 ASP A C 1
ATOM 907 O O . ASP A 1 111 ? 3.943 -20.734 -18.484 1 86.38 111 ASP A O 1
ATOM 911 N N . CYS A 1 112 ? 2.607 -20.734 -16.688 1 83.94 112 CYS A N 1
ATOM 912 C CA . CYS A 1 112 ? 2.809 -22.156 -16.438 1 83.94 112 CYS A CA 1
ATOM 913 C C . CYS A 1 112 ? 2.258 -23 -17.594 1 83.94 112 CYS A C 1
ATOM 915 O O . CYS A 1 112 ? 2.656 -24.156 -17.766 1 83.94 112 CYS A O 1
ATOM 917 N N . ASN A 1 113 ? 1.404 -22.406 -18.344 1 79 113 ASN A N 1
ATOM 918 C CA . ASN A 1 113 ? 0.847 -23.109 -19.5 1 79 113 ASN A CA 1
ATOM 919 C C . ASN A 1 113 ? 1.918 -23.406 -20.547 1 79 113 ASN A C 1
ATOM 921 O O . ASN A 1 113 ? 1.705 -24.234 -21.438 1 79 113 ASN A O 1
ATOM 925 N N . LEU A 1 114 ? 3.031 -22.812 -20.406 1 80.75 114 LEU A N 1
ATOM 926 C CA . LEU A 1 114 ? 4.133 -23.047 -21.328 1 80.75 114 LEU A CA 1
ATOM 927 C C . LEU A 1 114 ? 4.875 -24.328 -20.984 1 80.75 114 LEU A C 1
ATOM 929 O O . LEU A 1 114 ? 5.719 -24.797 -21.766 1 80.75 114 LEU A O 1
ATOM 933 N N . PHE A 1 115 ? 4.531 -24.938 -19.875 1 80.19 115 PHE A N 1
ATOM 934 C CA . PHE A 1 115 ? 5.25 -26.125 -19.438 1 80.19 115 PHE A CA 1
ATOM 935 C C . PHE A 1 115 ? 4.301 -27.297 -19.266 1 80.19 115 PHE A C 1
ATOM 937 O O . PHE A 1 115 ? 4.316 -27.984 -18.234 1 80.19 115 PHE A O 1
ATOM 944 N N . PRO A 1 116 ? 3.545 -27.562 -20.25 1 71 116 PRO A N 1
ATOM 945 C CA . PRO A 1 116 ? 2.604 -28.672 -20.062 1 71 116 PRO A CA 1
ATOM 946 C C . PRO A 1 116 ? 3.303 -30.016 -19.844 1 71 116 PRO A C 1
ATOM 948 O O . PRO A 1 116 ? 4.156 -30.406 -20.641 1 71 116 PRO A O 1
ATOM 951 N N . GLY A 1 117 ? 2.928 -30.672 -18.734 1 69.12 117 GLY A N 1
ATOM 952 C CA . GLY A 1 117 ? 3.455 -32 -18.469 1 69.12 117 GLY A CA 1
ATOM 953 C C . GLY A 1 117 ? 4.898 -31.984 -18 1 69.12 117 GLY A C 1
ATOM 954 O O . GLY A 1 117 ? 5.453 -33.031 -17.656 1 69.12 117 GLY A O 1
ATOM 955 N N . MET A 1 118 ? 5.547 -30.906 -18.062 1 69 118 MET A N 1
ATOM 956 C CA . MET A 1 118 ? 6.973 -30.844 -17.75 1 69 118 MET A CA 1
ATOM 957 C C . MET A 1 118 ? 7.199 -30.234 -16.375 1 69 118 MET A C 1
ATOM 959 O O . MET A 1 118 ? 8.234 -30.469 -15.75 1 69 118 MET A O 1
ATOM 963 N N . ALA A 1 119 ? 6.199 -29.578 -15.914 1 75.88 119 ALA A N 1
ATOM 964 C CA . ALA A 1 119 ? 6.422 -28.844 -14.672 1 75.88 119 ALA A CA 1
ATOM 965 C C . ALA A 1 119 ? 5.996 -29.672 -13.461 1 75.88 119 ALA A C 1
ATOM 967 O O . ALA A 1 119 ? 4.918 -30.266 -13.453 1 75.88 119 ALA A O 1
ATOM 968 N N . LEU A 1 120 ? 6.949 -29.844 -12.508 1 76 120 LEU A N 1
ATOM 969 C CA . LEU A 1 120 ? 6.656 -30.531 -11.258 1 76 120 LEU A CA 1
ATOM 970 C C . LEU A 1 120 ? 6.305 -29.531 -10.164 1 76 120 LEU A C 1
ATOM 972 O O . LEU A 1 120 ? 5.672 -29.891 -9.164 1 76 120 LEU A O 1
ATOM 976 N N . SER A 1 121 ? 6.684 -28.266 -10.281 1 78.25 121 SER A N 1
ATOM 977 C CA . SER A 1 121 ? 6.445 -27.25 -9.273 1 78.25 121 SER A CA 1
ATOM 978 C C . SER A 1 121 ? 6.16 -25.891 -9.914 1 78.25 121 SER A C 1
ATOM 980 O O . SER A 1 121 ? 6.73 -24.875 -9.523 1 78.25 121 SER A O 1
ATOM 982 N N . CYS A 1 122 ? 5.363 -25.703 -10.773 1 82.19 122 CYS A N 1
ATOM 983 C CA . CYS A 1 122 ? 5.191 -24.438 -11.477 1 82.19 122 CYS A CA 1
ATOM 984 C C . CYS A 1 122 ? 4.328 -23.469 -10.664 1 82.19 122 CYS A C 1
ATOM 986 O O . CYS A 1 122 ? 3.201 -23.812 -10.289 1 82.19 122 CYS A O 1
ATOM 988 N N . LYS A 1 123 ? 4.969 -22.422 -10.305 1 88.25 123 LYS A N 1
ATOM 989 C CA . LYS A 1 123 ? 4.301 -21.312 -9.609 1 88.25 123 LYS A CA 1
ATOM 990 C C . LYS A 1 123 ? 4.387 -20.031 -10.414 1 88.25 123 LYS A C 1
ATOM 992 O O . LYS A 1 123 ? 5.297 -19.859 -11.227 1 88.25 123 LYS A O 1
ATOM 997 N N . GLU A 1 124 ? 3.463 -19.156 -10.227 1 90.88 124 GLU A N 1
ATOM 998 C CA . GLU A 1 124 ? 3.48 -17.859 -10.898 1 90.88 124 GLU A CA 1
ATOM 999 C C . GLU A 1 124 ? 3.607 -16.719 -9.898 1 90.88 124 GLU A C 1
ATOM 1001 O O . GLU A 1 124 ? 2.93 -15.695 -10.031 1 90.88 124 GLU A O 1
ATOM 1006 N N . THR A 1 125 ? 4.371 -17 -8.859 1 93.81 125 THR A N 1
ATOM 1007 C CA . THR A 1 125 ? 4.66 -16.016 -7.816 1 93.81 125 THR A CA 1
ATOM 1008 C C . THR A 1 125 ? 6.082 -16.203 -7.293 1 93.81 125 THR A C 1
ATOM 1010 O O . THR A 1 125 ? 6.711 -17.234 -7.523 1 93.81 125 THR A O 1
ATOM 1013 N N . PHE A 1 126 ? 6.547 -15.219 -6.707 1 95.75 126 PHE A N 1
ATOM 1014 C CA . PHE A 1 126 ? 7.746 -15.297 -5.879 1 95.75 126 PHE A CA 1
ATOM 1015 C C . PHE A 1 126 ? 7.574 -14.484 -4.602 1 95.75 126 PHE A C 1
ATOM 1017 O O . PHE A 1 126 ? 6.703 -13.617 -4.523 1 95.75 126 PHE A O 1
ATOM 1024 N N . SER A 1 127 ? 8.359 -14.82 -3.617 1 96.12 127 SER A N 1
ATOM 1025 C CA . SER A 1 127 ? 8.242 -14.133 -2.334 1 96.12 127 SER A CA 1
ATOM 1026 C C . SER A 1 127 ? 9.352 -13.094 -2.164 1 96.12 127 SER A C 1
ATOM 1028 O O . SER A 1 127 ? 10.508 -13.352 -2.512 1 96.12 127 SER A O 1
ATOM 1030 N N . LEU A 1 128 ? 8.945 -11.945 -1.741 1 97.88 128 LEU A N 1
ATOM 1031 C CA . LEU A 1 128 ? 9.867 -10.906 -1.3 1 97.88 128 LEU A CA 1
ATOM 1032 C C . LEU A 1 128 ? 9.93 -10.852 0.223 1 97.88 128 LEU A C 1
ATOM 1034 O O . LEU A 1 128 ? 8.906 -10.711 0.89 1 97.88 128 LEU A O 1
ATOM 1038 N N . LEU A 1 129 ? 11.109 -11.008 0.769 1 97.12 129 LEU A N 1
ATOM 1039 C CA . LEU A 1 129 ? 11.336 -10.977 2.211 1 97.12 129 LEU A CA 1
ATOM 1040 C C . LEU A 1 129 ? 12.43 -9.977 2.57 1 97.12 129 LEU A C 1
ATOM 1042 O O . LEU A 1 129 ? 13.125 -9.469 1.688 1 97.12 129 LEU A O 1
ATOM 1046 N N . TYR A 1 130 ? 12.547 -9.664 3.848 1 96.31 130 TYR A N 1
ATOM 1047 C CA . TYR A 1 130 ? 13.648 -8.812 4.281 1 96.31 130 TYR A CA 1
ATOM 1048 C C . TYR A 1 130 ? 14.102 -9.188 5.691 1 96.31 130 TYR A C 1
ATOM 1050 O O . TYR A 1 130 ? 13.375 -9.859 6.426 1 96.31 130 TYR A O 1
ATOM 1058 N N . TYR A 1 131 ? 15.289 -8.859 5.969 1 94.38 131 TYR A N 1
ATOM 1059 C CA . TYR A 1 131 ? 15.93 -9.031 7.266 1 94.38 131 TYR A CA 1
ATOM 1060 C C . TYR A 1 131 ? 16.719 -7.785 7.648 1 94.38 131 TYR A C 1
ATOM 1062 O O . TYR A 1 131 ? 17.641 -7.371 6.93 1 94.38 131 TYR A O 1
ATOM 1070 N N . GLU A 1 132 ? 16.297 -7.113 8.789 1 93.56 132 GLU A N 1
ATOM 1071 C CA . GLU A 1 132 ? 17.047 -5.969 9.297 1 93.56 132 GLU A CA 1
ATOM 1072 C C . GLU A 1 132 ? 18.219 -6.418 10.172 1 93.56 132 GLU A C 1
ATOM 1074 O O . GLU A 1 132 ? 18.109 -7.398 10.906 1 93.56 132 GLU A O 1
ATOM 1079 N N . PHE A 1 133 ? 19.188 -5.652 10.109 1 88.81 133 PHE A N 1
ATOM 1080 C CA . PHE A 1 133 ? 20.375 -6.051 10.852 1 88.81 133 PHE A CA 1
ATOM 1081 C C . PHE A 1 133 ? 21.188 -4.828 11.273 1 88.81 133 PHE A C 1
ATOM 1083 O O . PHE A 1 133 ? 21.281 -3.852 10.531 1 88.81 133 PHE A O 1
ATOM 1090 N N . ASP A 1 134 ? 21.703 -4.77 12.547 1 85.81 134 ASP A N 1
ATOM 1091 C CA . ASP A 1 134 ? 22.484 -3.648 13.047 1 85.81 134 ASP A CA 1
ATOM 1092 C C . ASP A 1 134 ? 23.969 -3.816 12.703 1 85.81 134 ASP A C 1
ATOM 1094 O O . ASP A 1 134 ? 24.703 -2.834 12.609 1 85.81 134 ASP A O 1
ATOM 1098 N N . ALA A 1 135 ? 24.484 -5.102 12.781 1 65.88 135 ALA A N 1
ATOM 1099 C CA . ALA A 1 135 ? 25.938 -5.227 12.672 1 65.88 135 ALA A CA 1
ATOM 1100 C C . ALA A 1 135 ? 26.375 -5.309 11.211 1 65.88 135 ALA A C 1
ATOM 1102 O O . ALA A 1 135 ? 25.734 -5.984 10.406 1 65.88 135 ALA A O 1
ATOM 1103 N N . ALA A 1 136 ? 26.953 -4.215 10.68 1 55.75 136 ALA A N 1
ATOM 1104 C CA . ALA A 1 136 ? 27.5 -4.344 9.336 1 55.75 136 ALA A CA 1
ATOM 1105 C C . ALA A 1 136 ? 28.391 -5.578 9.219 1 55.75 136 ALA A C 1
ATOM 1107 O O . ALA A 1 136 ? 29.172 -5.695 8.281 1 55.75 136 ALA A O 1
ATOM 1108 N N . THR A 1 137 ? 28.312 -6.391 10.234 1 55.72 137 THR A N 1
ATOM 1109 C CA . THR A 1 137 ? 29.281 -7.461 10.023 1 55.72 137 THR A CA 1
ATOM 1110 C C . THR A 1 137 ? 28.906 -8.297 8.805 1 55.72 137 THR A C 1
ATOM 1112 O O . THR A 1 137 ? 27.719 -8.5 8.523 1 55.72 137 THR A O 1
ATOM 1115 N N . LYS A 1 138 ? 29.859 -8.297 7.867 1 56.22 138 LYS A N 1
ATOM 1116 C CA . LYS A 1 138 ? 29.891 -8.961 6.57 1 56.22 138 LYS A CA 1
ATOM 1117 C C . LYS A 1 138 ? 29.453 -10.422 6.691 1 56.22 138 LYS A C 1
ATOM 1119 O O . LYS A 1 138 ? 30.297 -11.328 6.664 1 56.22 138 LYS A O 1
ATOM 1124 N N . GLU A 1 139 ? 28.531 -10.711 7.695 1 61.09 139 GLU A N 1
ATOM 1125 C CA . GLU A 1 139 ? 28.141 -12.117 7.613 1 61.09 139 GLU A CA 1
ATOM 1126 C C . GLU A 1 139 ? 27.016 -12.312 6.602 1 61.09 139 GLU A C 1
ATOM 1128 O O . GLU A 1 139 ? 26.266 -11.383 6.312 1 61.09 139 GLU A O 1
ATOM 1133 N N . PRO A 1 140 ? 27.203 -13.578 5.836 1 65 140 PRO A N 1
ATOM 1134 C CA . PRO A 1 140 ? 26.094 -13.852 4.918 1 65 140 PRO A CA 1
ATOM 1135 C C . PRO A 1 140 ? 24.719 -13.742 5.59 1 65 140 PRO A C 1
ATOM 1137 O O . PRO A 1 140 ? 24.609 -13.938 6.805 1 65 140 PRO A O 1
ATOM 1140 N N . PRO A 1 141 ? 23.797 -13.227 4.914 1 74.25 141 PRO A N 1
ATOM 1141 C CA . PRO A 1 141 ? 22.438 -13.203 5.449 1 74.25 141 PRO A CA 1
ATOM 1142 C C . PRO A 1 141 ? 21.984 -14.562 5.977 1 74.25 141 PRO A C 1
ATOM 1144 O O . PRO A 1 141 ? 22.391 -15.602 5.441 1 74.25 141 PRO A O 1
ATOM 1147 N N . PRO A 1 142 ? 21.359 -14.617 7.117 1 76.94 142 PRO A N 1
ATOM 1148 C CA . PRO A 1 142 ? 20.891 -15.914 7.605 1 76.94 142 PRO A CA 1
ATOM 1149 C C . PRO A 1 142 ? 20.094 -16.688 6.555 1 76.94 142 PRO A C 1
ATOM 1151 O O . PRO A 1 142 ? 19.359 -16.078 5.766 1 76.94 142 PRO A O 1
ATOM 1154 N N . TRP A 1 143 ? 20.344 -17.969 6.52 1 76 143 TRP A N 1
ATOM 1155 C CA . TRP A 1 143 ? 19.672 -18.781 5.52 1 76 143 TRP A CA 1
ATOM 1156 C C . TRP A 1 143 ? 18.344 -19.297 6.043 1 76 143 TRP A C 1
ATOM 1158 O O . TRP A 1 143 ? 17.484 -19.75 5.266 1 76 143 TRP A O 1
ATOM 1168 N N . GLU A 1 144 ? 18.125 -19.078 7.301 1 80.25 144 GLU A N 1
ATOM 1169 C CA . GLU A 1 144 ? 16.891 -19.578 7.891 1 80.25 144 GLU A CA 1
ATOM 1170 C C . GLU A 1 144 ? 15.695 -18.719 7.5 1 80.25 144 GLU A C 1
ATOM 1172 O O . GLU A 1 144 ? 15.641 -17.531 7.836 1 80.25 144 GLU A O 1
ATOM 1177 N N . PRO A 1 145 ? 14.75 -19.344 6.855 1 81.69 145 PRO A N 1
ATOM 1178 C CA . PRO A 1 145 ? 13.586 -18.578 6.398 1 81.69 145 PRO A CA 1
ATOM 1179 C C . PRO A 1 145 ? 12.883 -17.844 7.535 1 81.69 145 PRO A C 1
ATOM 1181 O O . PRO A 1 145 ? 12.289 -16.781 7.312 1 81.69 145 PRO A O 1
ATOM 1184 N N . GLU A 1 146 ? 13.023 -18.375 8.758 1 85.31 146 GLU A N 1
ATOM 1185 C CA . GLU A 1 146 ? 12.312 -17.812 9.898 1 85.31 146 GLU A CA 1
ATOM 1186 C C . GLU A 1 146 ? 12.891 -16.453 10.289 1 85.31 146 GLU A C 1
ATOM 1188 O O . GLU A 1 146 ? 12.258 -15.688 11.023 1 85.31 146 GLU A O 1
ATOM 1193 N N . SER A 1 147 ? 14.07 -16.203 9.773 1 87.94 147 SER A N 1
ATOM 1194 C CA . SER A 1 147 ? 14.742 -14.938 10.102 1 87.94 147 SER A CA 1
ATOM 1195 C C . SER A 1 147 ? 14.172 -13.781 9.281 1 87.94 147 SER A C 1
ATOM 1197 O O . SER A 1 147 ? 14.383 -12.617 9.617 1 87.94 147 SER A O 1
ATOM 1199 N N . TYR A 1 148 ? 13.469 -14.172 8.312 1 92.25 148 TYR A N 1
ATOM 1200 C CA . TYR A 1 148 ? 13.023 -13.133 7.387 1 92.25 148 TYR A CA 1
ATOM 1201 C C . TYR A 1 148 ? 11.547 -12.836 7.57 1 92.25 148 TYR A C 1
ATOM 1203 O O . TYR A 1 148 ? 10.766 -13.719 7.941 1 92.25 148 TYR A O 1
ATOM 1211 N N . LYS A 1 149 ? 11.242 -11.625 7.422 1 94.94 149 LYS A N 1
ATOM 1212 C CA . LYS A 1 149 ? 9.844 -11.211 7.383 1 94.94 149 LYS A CA 1
ATOM 1213 C C . LYS A 1 149 ? 9.336 -11.141 5.949 1 94.94 149 LYS A C 1
ATOM 1215 O O . LYS A 1 149 ? 10 -10.594 5.07 1 94.94 149 LYS A O 1
ATOM 1220 N N . LEU A 1 150 ? 8.211 -11.758 5.742 1 96 150 LEU A N 1
ATOM 1221 C CA . LEU A 1 150 ? 7.598 -11.719 4.418 1 96 150 LEU A CA 1
ATOM 1222 C C . LEU A 1 150 ? 7.043 -10.336 4.117 1 96 150 LEU A C 1
ATOM 1224 O O . LEU A 1 150 ? 6.273 -9.781 4.91 1 96 150 LEU A O 1
ATOM 1228 N N . VAL A 1 151 ? 7.527 -9.734 3.043 1 96.38 151 VAL A N 1
ATOM 1229 C CA . VAL A 1 151 ? 6.969 -8.469 2.588 1 96.38 151 VAL A CA 1
ATOM 1230 C C . VAL A 1 151 ? 5.711 -8.719 1.765 1 96.38 151 VAL A C 1
ATOM 1232 O O . VAL A 1 151 ? 4.668 -8.109 2.008 1 96.38 151 VAL A O 1
ATOM 1235 N N . ASP A 1 152 ? 5.875 -9.641 0.827 1 95.81 152 ASP A N 1
ATOM 1236 C CA . ASP A 1 152 ? 4.766 -9.945 -0.073 1 95.81 152 ASP A CA 1
ATOM 1237 C C . ASP A 1 152 ? 5.078 -11.18 -0.924 1 95.81 152 ASP A C 1
ATOM 1239 O O . ASP A 1 152 ? 6.246 -11.531 -1.112 1 95.81 152 ASP A O 1
ATOM 1243 N N . ARG A 1 153 ? 4.02 -11.867 -1.31 1 95.19 153 ARG A N 1
ATOM 1244 C CA . ARG A 1 153 ? 4.094 -12.812 -2.416 1 95.19 153 ARG A CA 1
ATOM 1245 C C . ARG A 1 153 ? 3.621 -12.172 -3.717 1 95.19 153 ARG A C 1
ATOM 1247 O O . ARG A 1 153 ? 2.438 -11.875 -3.873 1 95.19 153 ARG A O 1
ATOM 1254 N N . ILE A 1 154 ? 4.516 -12.023 -4.66 1 95.88 154 ILE A N 1
ATOM 1255 C CA . ILE A 1 154 ? 4.309 -11.125 -5.793 1 95.88 154 ILE A CA 1
ATOM 1256 C C . ILE A 1 154 ? 3.928 -11.938 -7.027 1 95.88 154 ILE A C 1
ATOM 1258 O O . ILE A 1 154 ? 4.512 -12.992 -7.289 1 95.88 154 ILE A O 1
ATOM 1262 N N . ALA A 1 155 ? 2.906 -11.523 -7.707 1 94.62 155 ALA A N 1
ATOM 1263 C CA . ALA A 1 155 ? 2.471 -12.062 -8.992 1 94.62 155 ALA A CA 1
ATOM 1264 C C . ALA A 1 155 ? 2.6 -11.023 -10.102 1 94.62 155 ALA A C 1
ATOM 1266 O O . ALA A 1 155 ? 2.836 -9.844 -9.828 1 94.62 155 ALA A O 1
ATOM 1267 N N . ALA A 1 156 ? 2.498 -11.484 -11.32 1 91.38 156 ALA A N 1
ATOM 1268 C CA . ALA A 1 156 ? 2.598 -10.594 -12.469 1 91.38 156 ALA A CA 1
ATOM 1269 C C . ALA A 1 156 ? 1.268 -9.898 -12.742 1 91.38 156 ALA A C 1
ATOM 1271 O O . ALA A 1 156 ? 0.307 -10.531 -13.188 1 91.38 156 ALA A O 1
ATOM 1272 N N . ASP A 1 157 ? 1.218 -8.594 -12.625 1 83.19 157 ASP A N 1
ATOM 1273 C CA . ASP A 1 157 ? -0.007 -7.828 -12.828 1 83.19 157 ASP A CA 1
ATOM 1274 C C . ASP A 1 157 ? -0.205 -7.492 -14.305 1 83.19 157 ASP A C 1
ATOM 1276 O O . ASP A 1 157 ? -1.318 -7.59 -14.828 1 83.19 157 ASP A O 1
ATOM 1280 N N . GLU A 1 158 ? 0.879 -7.07 -14.867 1 76.69 158 GLU A N 1
ATOM 1281 C CA . GLU A 1 158 ? 0.783 -6.629 -16.25 1 76.69 158 GLU A CA 1
ATOM 1282 C C . GLU A 1 158 ? 0.63 -7.816 -17.203 1 76.69 158 GLU A C 1
ATOM 1284 O O . GLU A 1 158 ? -0.031 -7.711 -18.234 1 76.69 158 GLU A O 1
ATOM 1289 N N . GLY A 1 159 ? 1.312 -8.867 -16.844 1 77.19 159 GLY A N 1
ATOM 1290 C CA . GLY A 1 159 ? 1.113 -10.047 -17.688 1 77.19 159 GLY A CA 1
ATOM 1291 C C . GLY A 1 159 ? 2.229 -11.062 -17.547 1 77.19 159 GLY A C 1
ATOM 1292 O O . GLY A 1 159 ? 3.246 -10.797 -16.906 1 77.19 159 GLY A O 1
ATOM 1293 N N . ARG A 1 160 ? 1.908 -12.211 -18.047 1 79.25 160 ARG A N 1
ATOM 1294 C CA . ARG A 1 160 ? 2.852 -13.312 -18.188 1 79.25 160 ARG A CA 1
ATOM 1295 C C . ARG A 1 160 ? 3.1 -13.625 -19.672 1 79.25 160 ARG A C 1
ATO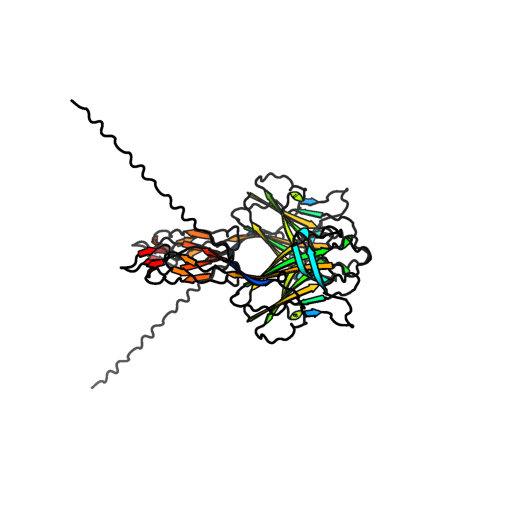M 1297 O O . ARG A 1 160 ? 2.229 -13.406 -20.516 1 79.25 160 ARG A O 1
ATOM 1304 N N . PHE A 1 161 ? 4.223 -13.773 -20.016 1 71.94 161 PHE A N 1
ATOM 1305 C CA . PHE A 1 161 ? 4.418 -13.945 -21.438 1 71.94 161 PHE A CA 1
ATOM 1306 C C . PHE A 1 161 ? 4.52 -15.422 -21.812 1 71.94 161 PHE A C 1
ATOM 1308 O O . PHE A 1 161 ? 4.953 -16.234 -21 1 71.94 161 PHE A O 1
ATOM 1315 N N . THR A 1 162 ? 3.752 -15.805 -22.922 1 63.28 162 THR A N 1
ATOM 1316 C CA . THR A 1 162 ? 3.594 -17.172 -23.406 1 63.28 162 THR A CA 1
ATOM 1317 C C . THR A 1 162 ? 4.566 -17.469 -24.531 1 63.28 162 THR A C 1
ATOM 1319 O O . THR A 1 162 ? 4.734 -18.609 -24.938 1 63.28 162 THR A O 1
ATOM 1322 N N . SER A 1 163 ? 5.012 -16.266 -25.234 1 59.06 163 SER A N 1
ATOM 1323 C CA . SER A 1 163 ? 5.887 -16.547 -26.359 1 59.06 163 SER A CA 1
ATOM 1324 C C . SER A 1 163 ? 7.219 -15.812 -26.234 1 59.06 163 SER A C 1
ATOM 1326 O O . SER A 1 163 ? 7.32 -14.828 -25.5 1 59.06 163 SER A O 1
ATOM 1328 N N . SER A 1 164 ? 8.336 -16.453 -26.719 1 56.03 164 SER A N 1
ATOM 1329 C CA . SER A 1 164 ? 9.727 -16.016 -26.672 1 56.03 164 SER A CA 1
ATOM 1330 C C . SER A 1 164 ? 9.867 -14.578 -27.141 1 56.03 164 SER A C 1
ATOM 1332 O O . SER A 1 164 ? 10.812 -13.883 -26.766 1 56.03 164 SER A O 1
ATOM 1334 N N . ASN A 1 165 ? 8.789 -14.094 -27.859 1 57.59 165 ASN A N 1
ATOM 1335 C CA . ASN A 1 165 ? 9.117 -12.875 -28.594 1 57.59 165 ASN A CA 1
ATOM 1336 C C . ASN A 1 165 ? 8.633 -11.633 -27.859 1 57.59 165 ASN A C 1
ATOM 1338 O O . ASN A 1 165 ? 9 -10.516 -28.203 1 57.59 165 ASN A O 1
ATOM 1342 N N . GLU A 1 166 ? 7.848 -11.875 -26.875 1 66.19 166 GLU A N 1
ATOM 1343 C CA . GLU A 1 166 ? 7.449 -10.609 -26.266 1 66.19 166 GLU A CA 1
ATOM 1344 C C . GLU A 1 166 ? 7.535 -10.688 -24.7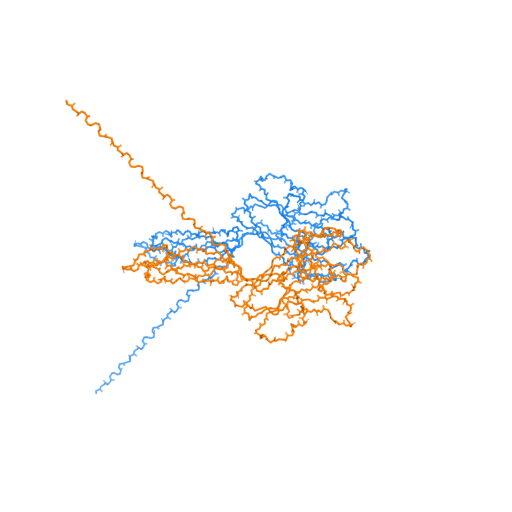5 1 66.19 166 GLU A C 1
ATOM 1346 O O . GLU A 1 166 ? 6.719 -11.352 -24.109 1 66.19 166 GLU A O 1
ATOM 1351 N N . VAL A 1 167 ? 8.57 -10.07 -24.281 1 79.69 167 VAL A N 1
ATOM 1352 C CA . VAL A 1 167 ? 8.773 -10.039 -22.844 1 79.69 167 VAL A CA 1
ATOM 1353 C C . VAL A 1 167 ? 7.91 -8.945 -22.219 1 79.69 167 VAL A C 1
ATOM 1355 O O . VAL A 1 167 ? 7.969 -7.781 -22.641 1 79.69 167 VAL A O 1
ATOM 1358 N N . ILE A 1 168 ? 6.945 -9.32 -21.422 1 85.94 168 ILE A N 1
ATOM 1359 C CA . ILE A 1 168 ? 6.141 -8.367 -20.656 1 85.94 168 ILE A CA 1
ATOM 1360 C C . ILE A 1 168 ? 6.82 -8.062 -19.328 1 85.94 168 ILE A C 1
ATOM 1362 O O . ILE A 1 168 ? 6.988 -8.945 -18.484 1 85.94 168 ILE A O 1
ATOM 1366 N N . ILE A 1 169 ? 7.199 -6.84 -19.203 1 90.56 169 ILE A N 1
ATOM 1367 C CA . ILE A 1 169 ? 7.879 -6.434 -17.969 1 90.56 169 ILE A CA 1
ATOM 1368 C C . ILE A 1 169 ? 6.855 -5.926 -16.953 1 90.56 169 ILE A C 1
ATOM 1370 O O . ILE A 1 169 ? 6.039 -5.059 -17.281 1 90.56 169 ILE A O 1
ATOM 1374 N N . ASN A 1 170 ? 6.863 -6.586 -15.773 1 94.31 170 ASN A N 1
ATOM 1375 C CA . ASN A 1 170 ? 6.035 -6.156 -14.656 1 94.31 170 ASN A CA 1
ATOM 1376 C C . ASN A 1 170 ? 6.812 -5.258 -13.695 1 94.31 170 ASN A C 1
ATOM 1378 O O . ASN A 1 170 ? 8.016 -5.449 -13.5 1 94.31 170 ASN A O 1
ATOM 1382 N N . THR A 1 171 ? 6.18 -4.262 -13.188 1 95.62 171 THR A N 1
ATOM 1383 C CA . THR A 1 171 ? 6.785 -3.402 -12.18 1 95.62 171 THR A CA 1
ATOM 1384 C C . THR A 1 171 ? 5.988 -3.449 -10.883 1 95.62 171 THR A C 1
ATOM 1386 O O . THR A 1 171 ? 4.789 -3.17 -10.875 1 95.62 171 THR A O 1
ATOM 1389 N N . GLU A 1 172 ? 6.582 -3.891 -9.828 1 96.62 172 GLU A N 1
ATOM 1390 C CA . GLU A 1 172 ? 5.973 -3.918 -8.5 1 96.62 172 GLU A CA 1
ATOM 1391 C C . GLU A 1 172 ? 6.801 -3.117 -7.5 1 96.62 172 GLU A C 1
ATOM 1393 O O . GLU A 1 172 ? 8.031 -3.178 -7.516 1 96.62 172 GLU A O 1
ATOM 1398 N N . VAL A 1 173 ? 6.148 -2.322 -6.672 1 96.94 173 VAL A N 1
ATOM 1399 C CA . VAL A 1 173 ? 6.809 -1.552 -5.621 1 96.94 173 VAL A CA 1
ATOM 1400 C C . VAL A 1 173 ? 6.277 -1.979 -4.254 1 96.94 173 VAL A C 1
ATOM 1402 O O . VAL A 1 173 ? 5.07 -2.168 -4.082 1 96.94 173 VAL A O 1
ATOM 1405 N N . ARG A 1 174 ? 7.129 -2.268 -3.381 1 97.81 174 ARG A N 1
ATOM 1406 C CA . ARG A 1 174 ? 6.816 -2.502 -1.975 1 97.81 174 ARG A CA 1
ATOM 1407 C C . ARG A 1 174 ? 7.668 -1.615 -1.07 1 97.81 174 ARG A C 1
ATOM 1409 O O . ARG A 1 174 ? 8.602 -0.963 -1.536 1 97.81 174 ARG A O 1
ATOM 1416 N N . SER A 1 175 ? 7.277 -1.475 0.156 1 97.88 175 SER A N 1
ATOM 1417 C CA . SER A 1 175 ? 8.062 -0.692 1.108 1 97.88 175 SER A CA 1
ATOM 1418 C C . SER A 1 175 ? 8.016 -1.312 2.5 1 97.88 175 SER A C 1
ATOM 1420 O O . SER A 1 175 ? 7.102 -2.07 2.82 1 97.88 175 SER A O 1
ATOM 1422 N N . ILE A 1 176 ? 9.062 -1.051 3.27 1 98.19 176 ILE A N 1
ATOM 1423 C CA . ILE A 1 176 ? 9.164 -1.571 4.629 1 98.19 176 ILE A CA 1
ATOM 1424 C C . ILE A 1 176 ? 9.648 -0.471 5.57 1 98.19 176 ILE A C 1
ATOM 1426 O O . ILE A 1 176 ? 10.453 0.38 5.172 1 98.19 176 ILE A O 1
ATOM 1430 N N . PRO A 1 177 ? 9.117 -0.491 6.773 1 97.75 177 PRO A N 1
ATOM 1431 C CA . PRO A 1 177 ? 9.773 0.353 7.777 1 97.75 177 PRO A CA 1
ATOM 1432 C C . PRO A 1 177 ? 11.156 -0.162 8.164 1 97.75 177 PRO A C 1
ATOM 1434 O O . PRO A 1 177 ? 11.383 -1.374 8.188 1 97.75 177 PRO A O 1
ATOM 1437 N N . VAL A 1 178 ? 12.07 0.688 8.438 1 97.25 178 VAL A N 1
ATOM 1438 C CA . VAL A 1 178 ? 13.414 0.27 8.82 1 97.25 178 VAL A CA 1
ATOM 1439 C C . VAL A 1 178 ? 13.859 1.022 10.07 1 97.25 178 VAL A C 1
ATOM 1441 O O . VAL A 1 178 ? 13.68 2.238 10.164 1 97.25 178 VAL A O 1
ATOM 1444 N N . THR A 1 179 ? 14.398 0.316 10.977 1 94.31 179 THR A N 1
ATOM 1445 C CA . THR A 1 179 ? 14.797 0.916 12.25 1 94.31 179 THR A CA 1
ATOM 1446 C C . THR A 1 179 ? 16.25 0.586 12.57 1 94.31 179 THR A C 1
ATOM 1448 O O . THR A 1 179 ? 16.891 1.283 13.367 1 94.31 179 THR A O 1
ATOM 1451 N N . LYS A 1 180 ? 16.766 -0.467 11.984 1 93.94 180 LYS A N 1
ATOM 1452 C CA . LYS A 1 180 ? 18.141 -0.873 12.25 1 93.94 180 LYS A CA 1
ATOM 1453 C C . LYS A 1 180 ? 19.094 -0.261 11.227 1 93.94 180 LYS A C 1
ATOM 1455 O O . LYS A 1 180 ? 18.703 0.59 10.43 1 93.94 180 LYS A O 1
ATOM 1460 N N . LYS A 1 181 ? 20.344 -0.625 11.188 1 93.56 181 LYS A N 1
ATOM 1461 C CA . LYS A 1 181 ? 21.391 0.032 10.406 1 93.56 181 LYS A CA 1
ATOM 1462 C C . LYS A 1 181 ? 21.266 -0.323 8.922 1 93.56 181 LYS A C 1
ATOM 1464 O O . LYS A 1 181 ? 21.766 0.407 8.062 1 93.56 181 LYS A O 1
ATOM 1469 N N . GLY A 1 182 ? 20.688 -1.491 8.703 1 94.12 182 GLY A N 1
ATOM 1470 C CA . GLY A 1 182 ? 20.547 -1.871 7.305 1 94.12 182 GLY A CA 1
ATOM 1471 C C . GLY A 1 182 ? 19.641 -3.072 7.105 1 94.12 182 GLY A C 1
ATOM 1472 O O . GLY A 1 182 ? 19.031 -3.561 8.062 1 94.12 182 GLY A O 1
ATOM 1473 N N . VAL A 1 183 ? 19.562 -3.432 5.777 1 94.5 183 VAL A N 1
ATOM 1474 C CA . VAL A 1 183 ? 18.594 -4.473 5.457 1 94.5 183 VAL A CA 1
ATOM 1475 C C . VAL A 1 183 ? 19.141 -5.371 4.352 1 94.5 183 VAL A C 1
ATOM 1477 O O . VAL A 1 183 ? 19.891 -4.91 3.486 1 94.5 183 VAL A O 1
ATOM 1480 N N . TYR A 1 184 ? 18.828 -6.688 4.465 1 94.31 184 TYR A N 1
ATOM 1481 C CA . TYR A 1 184 ? 18.875 -7.605 3.33 1 94.31 184 TYR A CA 1
ATOM 1482 C C . TYR A 1 184 ? 17.469 -7.855 2.771 1 94.31 184 TYR A C 1
ATOM 1484 O O . TYR A 1 184 ? 16.562 -8.234 3.51 1 94.31 184 TYR A O 1
ATOM 1492 N N . PHE A 1 185 ? 17.328 -7.559 1.513 1 96.19 185 PHE A N 1
ATOM 1493 C CA . PHE A 1 185 ? 16.156 -8.109 0.847 1 96.19 185 PHE A CA 1
ATOM 1494 C C . PHE A 1 185 ? 16.438 -9.5 0.293 1 96.19 185 PHE A C 1
ATOM 1496 O O . PHE A 1 185 ? 17.578 -9.797 -0.075 1 96.19 185 PHE A O 1
ATOM 1503 N N . ALA A 1 186 ? 15.414 -10.266 0.261 1 96.62 186 ALA A N 1
ATOM 1504 C CA . ALA A 1 186 ? 15.57 -11.617 -0.267 1 96.62 186 ALA A CA 1
ATOM 1505 C C . ALA A 1 186 ? 14.414 -11.977 -1.206 1 96.62 186 ALA A C 1
ATOM 1507 O O . ALA A 1 186 ? 13.273 -11.594 -0.964 1 96.62 186 ALA A O 1
ATOM 1508 N N . PHE A 1 187 ? 14.75 -12.664 -2.246 1 97.12 187 PHE A N 1
ATOM 1509 C CA . PHE A 1 187 ? 13.797 -13.211 -3.207 1 97.12 187 PHE A CA 1
ATOM 1510 C C . PHE A 1 187 ? 13.773 -14.734 -3.143 1 97.12 187 PHE A C 1
ATOM 1512 O O . PHE A 1 187 ? 14.805 -15.383 -3.314 1 97.12 187 PHE A O 1
ATOM 1519 N N . ARG A 1 188 ? 12.641 -15.227 -2.877 1 95.75 188 ARG A N 1
ATOM 1520 C CA . ARG A 1 188 ? 12.508 -16.672 -2.766 1 95.75 188 ARG A CA 1
ATOM 1521 C C . ARG A 1 188 ? 11.641 -17.234 -3.889 1 95.75 188 ARG A C 1
ATOM 1523 O O . ARG A 1 188 ? 10.492 -16.812 -4.055 1 95.75 188 ARG A O 1
ATOM 1530 N N . ASP A 1 189 ? 12.227 -18.109 -4.609 1 94.94 189 ASP A N 1
ATOM 1531 C CA . ASP A 1 189 ? 11.516 -18.812 -5.676 1 94.94 189 ASP A CA 1
ATOM 1532 C C . ASP A 1 189 ? 11.18 -20.234 -5.266 1 94.94 189 ASP A C 1
ATOM 1534 O O . ASP A 1 189 ? 12.047 -20.984 -4.809 1 94.94 189 ASP A O 1
ATOM 1538 N N . GLN A 1 190 ? 9.977 -20.594 -5.492 1 91.25 190 GLN A N 1
ATOM 1539 C CA . GLN A 1 190 ? 9.547 -21.938 -5.137 1 91.25 190 GLN A CA 1
ATOM 1540 C C . GLN A 1 190 ? 8.984 -22.672 -6.348 1 91.25 190 GLN A C 1
ATOM 1542 O O . GLN A 1 190 ? 8.141 -23.562 -6.207 1 91.25 190 GLN A O 1
ATOM 1547 N N . GLY A 1 191 ? 9.383 -22.234 -7.539 1 90.62 191 GLY A N 1
ATOM 1548 C CA . GLY A 1 191 ? 8.969 -22.953 -8.727 1 90.62 191 GLY A CA 1
ATOM 1549 C C . GLY A 1 191 ? 8.484 -22.047 -9.844 1 90.62 191 GLY A C 1
ATOM 1550 O O . GLY A 1 191 ? 7.672 -22.469 -10.68 1 90.62 191 GLY A O 1
ATOM 1551 N N . ALA A 1 192 ? 8.852 -20.828 -9.82 1 92.44 192 ALA A N 1
ATOM 1552 C CA . ALA A 1 192 ? 8.492 -19.922 -10.906 1 92.44 192 ALA A CA 1
ATOM 1553 C C . ALA A 1 192 ? 9.586 -19.891 -11.969 1 92.44 192 ALA A C 1
ATOM 1555 O O . ALA A 1 192 ? 10.695 -20.375 -11.75 1 92.44 192 ALA A O 1
ATOM 1556 N N . CYS A 1 193 ? 9.219 -19.5 -13.102 1 92.81 193 CYS A N 1
ATOM 1557 C CA . CYS A 1 193 ? 10.164 -19.141 -14.148 1 92.81 193 CYS A CA 1
ATOM 1558 C C . CYS A 1 193 ? 10.148 -17.641 -14.406 1 92.81 193 CYS A C 1
ATOM 1560 O O . CYS A 1 193 ? 9.25 -17.125 -15.078 1 92.81 193 CYS A O 1
ATOM 1562 N N . LEU A 1 194 ? 11.109 -16.984 -13.742 1 94.38 194 LEU A N 1
ATOM 1563 C CA . LEU A 1 194 ? 11.016 -15.531 -13.789 1 94.38 194 LEU A CA 1
ATOM 1564 C C . LEU A 1 194 ? 12.398 -14.906 -13.938 1 94.38 194 LEU A C 1
ATOM 1566 O O . LEU A 1 194 ? 13.414 -15.578 -13.742 1 94.38 194 LEU A O 1
ATOM 1570 N N . SER A 1 195 ? 12.375 -13.688 -14.422 1 94.88 195 SER A N 1
ATOM 1571 C CA . SER A 1 195 ? 13.562 -12.844 -14.547 1 94.88 195 SER A CA 1
ATOM 1572 C C . SER A 1 195 ? 13.406 -11.555 -13.75 1 94.88 195 SER A C 1
ATOM 1574 O O . SER A 1 195 ? 12.461 -10.797 -13.961 1 94.88 195 SER A O 1
ATOM 1576 N N . LEU A 1 196 ? 14.258 -11.422 -12.773 1 97.5 196 LEU A N 1
ATOM 1577 C CA . LEU A 1 196 ? 14.375 -10.125 -12.117 1 97.5 196 LEU A CA 1
ATOM 1578 C C . LEU A 1 196 ? 15.234 -9.172 -12.945 1 97.5 196 LEU A C 1
ATOM 1580 O O . LEU A 1 196 ? 16.469 -9.266 -12.922 1 97.5 196 LEU A O 1
ATOM 1584 N N . ILE A 1 197 ? 14.641 -8.258 -13.586 1 95.94 197 ILE A N 1
ATOM 1585 C CA . ILE A 1 197 ? 15.266 -7.461 -14.633 1 95.94 197 ILE A CA 1
ATOM 1586 C C . ILE A 1 197 ? 15.984 -6.266 -14.016 1 95.94 197 ILE A C 1
ATOM 1588 O O . ILE A 1 197 ? 17.125 -5.949 -14.391 1 95.94 197 ILE A O 1
ATOM 1592 N N . ALA A 1 198 ? 15.305 -5.613 -13.156 1 96.56 198 ALA A N 1
ATOM 1593 C CA . ALA A 1 198 ? 15.867 -4.441 -12.492 1 96.56 198 ALA A CA 1
ATOM 1594 C C . ALA A 1 198 ? 15.305 -4.281 -11.086 1 96.56 198 ALA A C 1
ATOM 1596 O O . ALA A 1 198 ? 14.109 -4.473 -10.867 1 96.56 198 ALA A O 1
ATOM 1597 N N . ILE A 1 199 ? 16.203 -4.012 -10.188 1 98.31 199 ILE A N 1
ATOM 1598 C CA . ILE A 1 199 ? 15.828 -3.777 -8.797 1 98.31 199 ILE A CA 1
ATOM 1599 C C . ILE A 1 199 ? 16.375 -2.428 -8.336 1 98.31 199 ILE A C 1
ATOM 1601 O O . ILE A 1 199 ? 17.562 -2.139 -8.516 1 98.31 199 ILE A O 1
ATOM 1605 N N . LYS A 1 200 ? 15.492 -1.656 -7.84 1 98.5 200 LYS A N 1
ATOM 1606 C CA . LYS A 1 200 ? 15.859 -0.351 -7.297 1 98.5 200 LYS A CA 1
ATOM 1607 C C . LYS A 1 200 ? 15.359 -0.193 -5.863 1 98.5 200 LYS A C 1
ATOM 1609 O O . LYS A 1 200 ? 14.188 -0.443 -5.578 1 98.5 200 LYS A O 1
ATOM 1614 N N . VAL A 1 201 ? 16.25 0.092 -4.969 1 98.62 201 VAL A N 1
ATOM 1615 C CA . VAL A 1 201 ? 15.891 0.375 -3.582 1 98.62 201 VAL A CA 1
ATOM 1616 C C . VAL A 1 201 ? 16.156 1.847 -3.271 1 98.62 201 VAL A C 1
ATOM 1618 O O . VAL A 1 201 ? 17.219 2.375 -3.602 1 98.62 201 VAL A O 1
ATOM 1621 N N . TYR A 1 202 ? 15.172 2.504 -2.668 1 98.62 202 TYR A N 1
ATOM 1622 C CA . TYR A 1 202 ? 15.297 3.932 -2.402 1 98.62 202 TYR A CA 1
ATOM 1623 C C . TYR A 1 202 ? 14.438 4.348 -1.218 1 98.62 202 TYR A C 1
ATOM 1625 O O . TYR A 1 202 ? 13.664 3.541 -0.693 1 98.62 202 TYR A O 1
ATOM 1633 N N . TYR A 1 203 ? 14.648 5.473 -0.714 1 98.5 203 TYR A N 1
ATOM 1634 C CA . TYR A 1 203 ? 13.719 6.117 0.205 1 98.5 203 TYR A CA 1
ATOM 1635 C C . TYR A 1 203 ? 13.398 7.535 -0.251 1 98.5 203 TYR A C 1
ATOM 1637 O O . TYR A 1 203 ? 14.031 8.055 -1.17 1 98.5 203 TYR A O 1
ATOM 1645 N N . VAL A 1 204 ? 12.375 8.102 0.298 1 98.12 204 VAL A N 1
ATOM 1646 C CA . VAL A 1 204 ? 11.82 9.359 -0.186 1 98.12 204 VAL A CA 1
ATOM 1647 C C . VAL A 1 204 ? 12.109 10.469 0.826 1 98.12 204 VAL A C 1
ATOM 1649 O O . VAL A 1 204 ? 11.961 10.266 2.033 1 98.12 204 VAL A O 1
ATOM 1652 N N . THR A 1 205 ? 12.516 11.641 0.344 1 98.31 205 THR A N 1
ATOM 1653 C CA . THR A 1 205 ? 12.758 12.797 1.195 1 98.31 205 THR A CA 1
ATOM 1654 C C . THR A 1 205 ? 12.039 14.031 0.645 1 98.31 205 THR A C 1
ATOM 1656 O O . THR A 1 205 ? 11.766 14.109 -0.555 1 98.31 205 THR A O 1
ATOM 1659 N N . CYS A 1 206 ? 11.625 14.852 1.529 1 98 206 CYS A N 1
ATOM 1660 C CA . CYS A 1 206 ? 11.32 16.219 1.139 1 98 206 CYS A CA 1
ATOM 1661 C C . CYS A 1 206 ? 12.602 17.016 0.861 1 98 206 CYS A C 1
ATOM 1663 O O . CYS A 1 206 ? 13.414 17.219 1.765 1 98 206 CYS A O 1
ATOM 1665 N N . PRO A 1 207 ? 12.773 17.391 -0.368 1 97.75 207 PRO A N 1
ATOM 1666 C CA . PRO A 1 207 ? 14.039 18.047 -0.701 1 97.75 207 PRO A CA 1
ATOM 1667 C C . PRO A 1 207 ? 14.219 19.375 0.023 1 97.75 207 PRO A C 1
ATOM 1669 O O . PRO A 1 207 ? 13.234 20.062 0.319 1 97.75 207 PRO A O 1
ATOM 1672 N N . ASN A 1 208 ? 15.508 19.688 0.293 1 97.19 208 ASN A N 1
ATOM 1673 C CA . ASN A 1 208 ? 15.734 20.969 0.952 1 97.19 208 ASN A CA 1
ATOM 1674 C C . ASN A 1 208 ? 15.164 22.125 0.141 1 97.19 208 ASN A C 1
ATOM 1676 O O . ASN A 1 208 ? 15.094 22.062 -1.087 1 97.19 208 ASN A O 1
ATOM 1680 N N . THR A 1 209 ? 14.781 23.109 0.807 1 96.69 209 THR A N 1
ATOM 1681 C CA . THR A 1 209 ? 14.188 24.266 0.145 1 96.69 209 THR A CA 1
ATOM 1682 C C . THR A 1 209 ? 14.289 25.516 1.031 1 96.69 209 THR A C 1
ATOM 1684 O O . THR A 1 209 ? 14.578 25.406 2.225 1 96.69 209 THR A O 1
ATOM 1687 N N . THR A 1 210 ? 14.281 26.656 0.432 1 97.25 210 THR A N 1
ATOM 1688 C CA . THR A 1 210 ? 14.227 27.938 1.131 1 97.25 210 THR A CA 1
ATOM 1689 C C . THR A 1 210 ? 12.984 28.719 0.728 1 97.25 210 THR A C 1
ATOM 1691 O O . THR A 1 210 ? 12.766 28.984 -0.457 1 97.25 210 THR A O 1
ATOM 1694 N N . ILE A 1 211 ? 12.195 28.969 1.681 1 96.25 211 ILE A N 1
ATOM 1695 C CA . ILE A 1 211 ? 10.977 29.719 1.444 1 96.25 211 ILE A CA 1
ATOM 1696 C C . ILE A 1 211 ? 10.75 30.719 2.582 1 96.25 211 ILE A C 1
ATOM 1698 O O . ILE A 1 211 ? 10.969 30.391 3.752 1 96.25 211 ILE A O 1
ATOM 1702 N N . ASN A 1 212 ? 10.312 31.922 2.312 1 96.56 212 ASN A N 1
ATOM 1703 C CA . ASN A 1 212 ? 10.109 32.969 3.293 1 96.56 212 ASN A CA 1
ATOM 1704 C C . ASN A 1 212 ? 11.367 33.219 4.125 1 96.56 212 ASN A C 1
ATOM 1706 O O . ASN A 1 212 ? 11.289 33.375 5.348 1 96.56 212 ASN A O 1
ATOM 1710 N N . PHE A 1 213 ? 12.5 33.125 3.393 1 97.69 213 PHE A N 1
ATOM 1711 C CA . PHE A 1 213 ? 13.828 33.375 3.938 1 97.69 213 PHE A CA 1
ATOM 1712 C C . PHE A 1 213 ? 14.172 32.344 5.023 1 97.69 213 PHE A C 1
ATOM 1714 O O . PHE A 1 213 ? 14.953 32.656 5.934 1 97.69 213 PHE A O 1
ATOM 1721 N N . ALA A 1 214 ? 13.516 31.234 5.027 1 98.19 214 ALA A N 1
ATOM 1722 C CA . ALA A 1 214 ? 13.805 30.125 5.938 1 98.19 214 ALA A CA 1
ATOM 1723 C C . ALA A 1 214 ? 14.25 28.891 5.172 1 98.19 214 ALA A C 1
ATOM 1725 O O . ALA A 1 214 ? 13.617 28.5 4.188 1 98.19 214 ALA A O 1
ATOM 1726 N N . PHE A 1 215 ? 15.32 28.312 5.637 1 98.06 215 PHE A N 1
ATOM 1727 C CA . PHE A 1 215 ? 15.875 27.125 5.016 1 98.06 215 PHE A CA 1
ATOM 1728 C C . PHE A 1 215 ? 15.359 25.859 5.711 1 98.06 215 PHE A C 1
ATOM 1730 O O . PHE A 1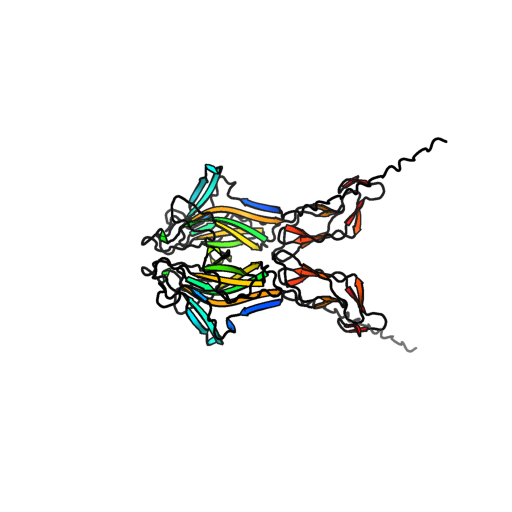 215 ? 15.422 25.766 6.938 1 98.06 215 PHE A O 1
ATOM 1737 N N . PHE A 1 216 ? 14.781 24.953 4.961 1 98.19 216 PHE A N 1
ATOM 1738 C CA . PHE A 1 216 ? 14.367 23.641 5.426 1 98.19 216 PHE A CA 1
ATOM 1739 C C . PHE A 1 216 ? 15.273 22.562 4.855 1 98.19 216 PHE A C 1
ATOM 1741 O O . PHE A 1 216 ? 15.422 22.453 3.635 1 98.19 216 PHE A O 1
ATOM 1748 N N . SER A 1 217 ? 15.836 21.75 5.746 1 97.44 217 SER A N 1
ATOM 1749 C CA . SER A 1 217 ? 16.797 20.75 5.312 1 97.44 217 SER A CA 1
ATOM 1750 C C . SER A 1 217 ? 16.109 19.547 4.688 1 97.44 217 SER A C 1
ATOM 1752 O O . SER A 1 217 ? 14.914 19.312 4.926 1 97.44 217 SER A O 1
ATOM 1754 N N . ASP A 1 218 ? 16.859 18.844 3.854 1 97.44 218 ASP A N 1
ATOM 1755 C CA . ASP A 1 218 ? 16.375 17.562 3.332 1 97.44 218 ASP A CA 1
ATOM 1756 C C . ASP A 1 218 ? 15.852 16.672 4.457 1 97.44 218 ASP A C 1
ATOM 1758 O O . ASP A 1 218 ? 16.547 16.453 5.453 1 97.44 218 ASP A O 1
ATOM 1762 N N . THR A 1 219 ? 14.57 16.266 4.293 1 98.12 219 THR A N 1
ATOM 1763 C CA . THR A 1 219 ? 13.922 15.547 5.387 1 98.12 219 THR A CA 1
ATOM 1764 C C . THR A 1 219 ? 13.375 14.203 4.906 1 98.12 219 THR A C 1
ATOM 1766 O O . THR A 1 219 ? 12.578 14.156 3.963 1 98.12 219 THR A O 1
ATOM 1769 N N . SER A 1 220 ? 13.797 13.086 5.559 1 98 220 SER A N 1
ATOM 1770 C CA . SER A 1 220 ? 13.273 11.758 5.242 1 98 220 SER A CA 1
ATOM 1771 C C . SER A 1 220 ? 11.82 11.617 5.68 1 98 220 SER A C 1
ATOM 1773 O O . SER A 1 220 ? 11.43 12.117 6.738 1 98 220 SER A O 1
ATOM 1775 N N . THR A 1 221 ? 11.023 10.922 4.871 1 97.81 221 THR A N 1
ATOM 1776 C CA . THR A 1 221 ? 9.648 10.641 5.262 1 97.81 221 THR A CA 1
ATOM 1777 C C . THR A 1 221 ? 9.609 9.688 6.453 1 97.81 221 THR A C 1
ATOM 1779 O O . THR A 1 221 ? 10.625 9.062 6.793 1 97.81 221 THR A O 1
ATOM 1782 N N . SER A 1 222 ? 8.484 9.633 7.082 1 97 222 SER A N 1
ATOM 1783 C CA . SER A 1 222 ? 8.305 8.859 8.305 1 97 222 SER A CA 1
ATOM 1784 C C . SER A 1 222 ? 8.258 7.363 8.023 1 97 222 SER A C 1
ATOM 1786 O O . SER A 1 222 ? 8.258 6.949 6.859 1 97 222 SER A O 1
ATOM 1788 N N . GLU A 1 223 ? 8.258 6.559 9.055 1 96.75 223 GLU A N 1
ATOM 1789 C CA . GLU A 1 223 ? 8.172 5.105 8.977 1 96.75 223 GLU A CA 1
ATOM 1790 C C . GLU A 1 223 ? 6.828 4.66 8.406 1 96.75 223 GLU A C 1
ATOM 1792 O O . GLU A 1 223 ? 6.754 3.67 7.68 1 96.75 223 GLU A O 1
ATOM 1797 N N . GLN A 1 224 ? 5.832 5.422 8.836 1 96.19 224 GLN A N 1
ATOM 1798 C CA . GLN A 1 224 ? 4.504 5.133 8.305 1 96.19 224 GLN A CA 1
ATOM 1799 C C . GLN A 1 224 ? 4.145 6.082 7.168 1 96.19 224 GLN A C 1
ATOM 1801 O O . GLN A 1 224 ? 4.355 7.293 7.273 1 96.19 224 GLN A O 1
ATOM 1806 N N . VAL A 1 225 ? 3.594 5.547 6.164 1 95.12 225 VAL A N 1
ATOM 1807 C CA . VAL A 1 225 ? 3.324 6.312 4.949 1 95.12 225 VAL A CA 1
ATOM 1808 C C . VAL A 1 225 ? 2.314 7.418 5.246 1 95.12 225 VAL A C 1
ATOM 1810 O O . VAL A 1 225 ? 2.344 8.477 4.621 1 95.12 225 VAL A O 1
ATOM 1813 N N . THR A 1 226 ? 1.453 7.207 6.207 1 95.38 226 THR A N 1
ATOM 1814 C CA . THR A 1 226 ? 0.378 8.148 6.508 1 95.38 226 THR A CA 1
ATOM 1815 C C . THR A 1 226 ? 0.84 9.195 7.512 1 95.38 226 THR A C 1
ATOM 1817 O O . THR A 1 226 ? 0.092 10.117 7.848 1 95.38 226 THR A O 1
ATOM 1820 N N . GLU A 1 227 ? 2.049 9.055 8.039 1 95.19 227 GLU A N 1
ATOM 1821 C CA . GLU A 1 227 ? 2.564 10 9.023 1 95.19 227 GLU A CA 1
ATOM 1822 C C . GLU A 1 227 ? 3.207 11.211 8.352 1 95.19 227 GLU A C 1
ATOM 1824 O O . GLU A 1 227 ? 3.643 11.125 7.199 1 95.19 227 GLU A O 1
ATOM 1829 N N . ILE A 1 228 ? 3.191 12.297 9.07 1 95.88 228 ILE A N 1
ATOM 1830 C CA . ILE A 1 228 ? 3.789 13.539 8.602 1 95.88 228 ILE A CA 1
ATOM 1831 C C . ILE A 1 228 ? 4.918 13.961 9.539 1 95.88 228 ILE A C 1
ATOM 1833 O O . ILE A 1 228 ? 4.832 13.75 10.758 1 95.88 228 ILE A O 1
ATOM 1837 N N . VAL A 1 229 ? 5.953 14.492 8.961 1 96.88 229 VAL A N 1
ATOM 1838 C CA . VAL A 1 229 ? 7.09 14.953 9.75 1 96.88 229 VAL A CA 1
ATOM 1839 C C . VAL A 1 229 ? 7.109 16.484 9.797 1 96.88 229 VAL A C 1
ATOM 1841 O O . VAL A 1 229 ? 7.203 17.141 8.758 1 96.88 229 VAL A O 1
ATOM 1844 N N . GLU A 1 230 ? 6.984 17.062 10.961 1 96.44 230 GLU A N 1
ATOM 1845 C CA . GLU A 1 230 ? 7.078 18.5 11.141 1 96.44 230 GLU A CA 1
ATOM 1846 C C . GLU A 1 230 ? 8.531 18.953 11.234 1 96.44 230 GLU A C 1
ATOM 1848 O O . GLU A 1 230 ? 9.312 18.406 12.016 1 96.44 230 GLU A O 1
ATOM 1853 N N . VAL A 1 231 ? 8.883 20 10.461 1 97.94 231 VAL A N 1
ATOM 1854 C CA . VAL A 1 231 ? 10.266 20.453 10.422 1 97.94 231 VAL A CA 1
ATOM 1855 C C . VAL A 1 231 ? 10.328 21.953 10.68 1 97.94 231 VAL A C 1
ATOM 1857 O O . VAL A 1 231 ? 9.555 22.719 10.102 1 97.94 231 VAL A O 1
ATOM 1860 N N . GLU A 1 232 ? 11.203 22.328 11.57 1 97.88 232 GLU A N 1
ATOM 1861 C CA . GLU A 1 232 ? 11.461 23.75 11.805 1 97.88 232 GLU A CA 1
ATOM 1862 C C . GLU A 1 232 ? 12.516 24.281 10.844 1 97.88 232 GLU A C 1
ATOM 1864 O O . GLU A 1 232 ? 13.539 23.625 10.609 1 97.88 232 GLU A O 1
ATOM 1869 N N . GLY A 1 233 ? 12.227 25.391 10.32 1 98 233 GLY A N 1
ATOM 1870 C CA . GLY A 1 233 ? 13.18 26.031 9.414 1 98 233 GLY A CA 1
ATOM 1871 C C . GLY A 1 233 ? 14.164 26.938 10.125 1 98 233 GLY A C 1
ATOM 1872 O O . GLY A 1 233 ? 13.945 27.312 11.281 1 98 233 GLY A O 1
ATOM 1873 N N . GLN A 1 234 ? 15.273 27.281 9.398 1 98.19 234 GLN A N 1
ATOM 1874 C CA . GLN A 1 234 ? 16.281 28.219 9.891 1 98.19 234 GLN A CA 1
ATOM 1875 C C . GLN A 1 234 ? 16.359 29.453 8.984 1 98.19 234 GLN A C 1
ATOM 1877 O O . GLN A 1 234 ? 16.406 29.328 7.758 1 98.19 234 GLN A O 1
ATOM 1882 N N . CYS A 1 235 ? 16.359 30.547 9.609 1 98.56 235 CYS A N 1
ATOM 1883 C CA . CYS A 1 235 ? 16.438 31.766 8.82 1 98.56 235 CYS A CA 1
ATOM 1884 C C . CYS A 1 235 ? 17.734 31.828 8.039 1 98.56 235 CYS A C 1
ATOM 1886 O O . CYS A 1 235 ? 18.797 31.453 8.547 1 98.56 235 CYS A O 1
ATOM 1888 N N . VAL A 1 236 ? 17.625 32.375 6.84 1 98.19 236 VAL A N 1
ATOM 1889 C CA . VAL A 1 236 ? 18.812 32.594 6.035 1 98.19 236 VAL A CA 1
ATOM 1890 C C . VAL A 1 236 ? 19.688 33.656 6.691 1 98.19 236 VAL A C 1
ATOM 1892 O O . VAL A 1 236 ? 19.234 34.375 7.574 1 98.19 236 VAL A O 1
ATOM 1895 N N . PRO A 1 237 ? 20.984 33.688 6.262 1 97.69 237 PRO A N 1
ATOM 1896 C CA . PRO A 1 237 ? 21.844 34.719 6.828 1 97.69 237 PRO A CA 1
ATOM 1897 C C . PRO A 1 237 ? 21.281 36.125 6.648 1 97.69 237 PRO A C 1
ATOM 1899 O O . PRO A 1 237 ? 20.703 36.438 5.602 1 97.69 237 PRO A O 1
ATOM 1902 N N . ASN A 1 238 ? 21.406 36.938 7.656 1 98 238 ASN A N 1
ATOM 1903 C CA . ASN A 1 238 ? 20.984 38.344 7.668 1 98 238 ASN A CA 1
ATOM 1904 C C . ASN A 1 238 ? 19.469 38.469 7.719 1 98 238 ASN A C 1
ATOM 1906 O O . ASN A 1 238 ? 18.906 39.438 7.254 1 98 238 ASN A O 1
ATOM 1910 N N . ALA A 1 239 ? 18.797 37.406 8.156 1 98.25 239 ALA A N 1
ATOM 1911 C CA . ALA A 1 239 ? 17.359 37.406 8.367 1 98.25 239 ALA A CA 1
ATOM 1912 C C . ALA A 1 239 ? 17.016 37.125 9.828 1 98.25 239 ALA A C 1
ATOM 1914 O O . ALA A 1 239 ? 17.828 36.562 10.562 1 98.25 239 ALA A O 1
ATOM 1915 N N . GLU A 1 240 ? 15.93 37.625 10.289 1 98.12 240 GLU A N 1
ATOM 1916 C CA . GLU A 1 240 ? 15.469 37.375 11.648 1 98.12 240 GLU A CA 1
ATOM 1917 C C . GLU A 1 240 ? 14.078 36.75 11.664 1 98.12 240 GLU A C 1
ATOM 1919 O O . GLU A 1 240 ? 13.281 36.969 10.75 1 98.12 240 GLU A O 1
ATOM 1924 N N . VAL A 1 241 ? 13.805 36 12.734 1 98.06 241 VAL A N 1
ATOM 1925 C CA . VAL A 1 241 ? 12.555 35.25 12.844 1 98.06 241 VAL A CA 1
ATOM 1926 C C . VAL A 1 241 ? 11.391 36.188 13.086 1 98.06 241 VAL A C 1
ATOM 1928 O O . VAL A 1 241 ? 11.43 37 14.008 1 98.06 241 VAL A O 1
ATOM 1931 N N . VAL A 1 242 ? 10.438 36.219 12.156 1 97.38 242 VAL A N 1
ATOM 1932 C CA . VAL A 1 242 ? 9.164 36.875 12.43 1 97.38 242 VAL A CA 1
ATOM 1933 C C . VAL A 1 242 ? 8.273 35.969 13.25 1 97.38 242 VAL A C 1
ATOM 1935 O O . VAL A 1 242 ? 7.789 36.344 14.32 1 97.38 242 VAL A O 1
ATOM 1938 N N . GLU A 1 243 ? 8.102 34.719 12.727 1 96.81 243 GLU A N 1
ATOM 1939 C CA . GLU A 1 243 ? 7.477 33.562 13.359 1 96.81 243 GLU A CA 1
ATOM 1940 C C . GLU A 1 243 ? 8.203 32.281 13.016 1 96.81 243 GLU A C 1
ATOM 1942 O O . GLU A 1 243 ? 8.633 32.094 11.875 1 96.81 243 GLU A O 1
ATOM 1947 N N . LEU A 1 244 ? 8.336 31.438 14.047 1 97.19 244 LEU A N 1
ATOM 1948 C CA . LEU A 1 244 ? 9.109 30.219 13.844 1 97.19 244 LEU A CA 1
ATOM 1949 C C . LEU A 1 244 ? 8.656 29.5 12.57 1 97.19 244 LEU A C 1
ATOM 1951 O O . LEU A 1 244 ? 7.508 29.062 12.469 1 97.19 244 LEU A O 1
ATOM 1955 N N . PRO A 1 245 ? 9.547 29.453 11.609 1 97.94 245 PRO A N 1
ATOM 1956 C CA . PRO A 1 245 ? 9.164 28.781 10.367 1 97.94 245 PRO A CA 1
ATOM 1957 C C . PRO A 1 245 ? 8.992 27.281 10.531 1 97.94 245 PRO A C 1
ATOM 1959 O O . PRO A 1 245 ? 9.867 26.609 11.094 1 97.94 245 PRO A O 1
ATOM 1962 N N . LYS A 1 246 ? 7.879 26.734 10.062 1 97.56 246 LYS A N 1
ATOM 1963 C CA . LYS A 1 246 ? 7.598 25.312 10.125 1 97.56 246 LYS A CA 1
ATOM 1964 C C . LYS A 1 246 ? 6.965 24.812 8.828 1 97.56 246 LYS A C 1
ATOM 1966 O O . LYS A 1 246 ? 6.199 25.531 8.195 1 97.56 246 LYS A O 1
ATOM 1971 N N . MET A 1 247 ? 7.336 23.625 8.445 1 97.06 247 MET A N 1
ATOM 1972 C CA . MET A 1 247 ? 6.695 22.938 7.332 1 97.06 247 MET A CA 1
ATOM 1973 C C . MET A 1 247 ? 6.461 21.469 7.664 1 97.06 247 MET A C 1
ATOM 1975 O O . MET A 1 247 ? 7.047 20.938 8.609 1 97.06 247 MET A O 1
ATOM 1979 N N . LEU A 1 248 ? 5.59 20.891 6.926 1 97 248 LEU A N 1
ATOM 1980 C CA . LEU A 1 248 ? 5.262 19.484 7.113 1 97 248 LEU A CA 1
ATOM 1981 C C . LEU A 1 248 ? 5.715 18.656 5.918 1 97 248 LEU A C 1
ATOM 1983 O O . LEU A 1 248 ? 5.418 19 4.77 1 97 248 LEU A O 1
ATOM 1987 N N . CYS A 1 249 ? 6.484 17.656 6.156 1 97.25 249 CYS A N 1
ATOM 1988 C CA . CYS A 1 249 ? 6.906 16.703 5.129 1 97.25 249 CYS A CA 1
ATOM 1989 C C . CYS A 1 249 ? 5.969 15.508 5.078 1 97.25 249 CYS A C 1
ATOM 1991 O O . CYS A 1 249 ? 5.891 14.734 6.031 1 97.25 249 CYS A O 1
ATOM 1993 N N . LYS A 1 250 ? 5.285 15.32 3.943 1 96.94 250 LYS A N 1
ATOM 1994 C CA . LYS A 1 250 ? 4.324 14.227 3.791 1 96.94 250 LYS A CA 1
ATOM 1995 C C . LYS A 1 250 ? 5.02 12.938 3.373 1 96.94 250 LYS A C 1
ATOM 1997 O O . LYS A 1 250 ? 6.195 12.953 3.006 1 96.94 250 LYS A O 1
ATOM 2002 N N . GLY A 1 251 ? 4.266 11.859 3.363 1 96 251 GLY A N 1
ATOM 2003 C CA . GLY A 1 251 ? 4.82 10.547 3.066 1 96 251 GLY A CA 1
ATOM 2004 C C . GLY A 1 251 ? 5.297 10.414 1.631 1 96 251 GLY A C 1
ATOM 2005 O O . GLY A 1 251 ? 6.094 9.531 1.316 1 96 251 GLY A O 1
ATOM 2006 N N . ASP A 1 252 ? 4.844 11.273 0.785 1 95.88 252 ASP A N 1
ATOM 2007 C CA . ASP A 1 252 ? 5.242 11.203 -0.618 1 95.88 252 ASP A CA 1
ATOM 2008 C C . ASP A 1 252 ? 6.449 12.094 -0.892 1 95.88 252 ASP A C 1
ATOM 2010 O O . ASP A 1 252 ? 6.867 12.25 -2.041 1 95.88 252 ASP A O 1
ATOM 2014 N N . GLY A 1 253 ? 6.902 12.758 0.112 1 97.31 253 GLY A N 1
ATOM 2015 C CA . GLY A 1 253 ? 8.086 13.586 -0.041 1 97.31 253 GLY A CA 1
ATOM 2016 C C . GLY A 1 253 ? 7.77 15.023 -0.421 1 97.31 253 GLY A C 1
ATOM 2017 O O . GLY A 1 253 ? 8.672 15.789 -0.769 1 97.31 253 GLY A O 1
ATOM 2018 N N . ASN A 1 254 ? 6.508 15.422 -0.349 1 96.69 254 ASN A N 1
ATOM 2019 C CA . ASN A 1 254 ? 6.129 16.797 -0.639 1 96.69 254 ASN A CA 1
ATOM 2020 C C . ASN A 1 254 ? 5.949 17.609 0.641 1 96.69 254 ASN A C 1
ATOM 2022 O O . ASN A 1 254 ? 5.406 17.109 1.627 1 96.69 254 ASN A O 1
ATOM 2026 N N . TRP A 1 255 ? 6.422 18.844 0.566 1 96.56 255 TRP A N 1
ATOM 2027 C CA . TRP A 1 255 ? 6.176 19.781 1.648 1 96.56 255 TRP A CA 1
ATOM 2028 C C . TRP A 1 255 ? 4.746 20.312 1.6 1 96.56 255 TRP A C 1
ATOM 2030 O O . TRP A 1 255 ? 4.156 20.422 0.523 1 96.56 255 TRP A O 1
ATOM 2040 N N . THR A 1 256 ? 4.203 20.562 2.748 1 94.69 256 THR A N 1
ATOM 2041 C CA . THR A 1 256 ? 2.891 21.203 2.789 1 94.69 256 THR A CA 1
ATOM 2042 C C . THR A 1 256 ? 2.752 22.062 4.035 1 94.69 256 THR A C 1
ATOM 2044 O O . THR A 1 256 ? 3.518 21.922 4.988 1 94.69 256 THR A O 1
ATOM 2047 N N . LEU A 1 257 ?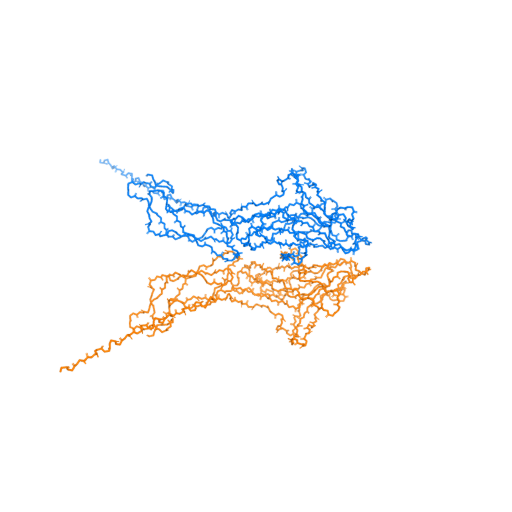 1.915 23.078 3.961 1 94 257 LEU A N 1
ATOM 2048 C CA . LEU A 1 257 ? 1.465 23.891 5.082 1 94 257 LEU A CA 1
ATOM 2049 C C . LEU A 1 257 ? 2.625 24.672 5.688 1 94 257 LEU A C 1
ATOM 2051 O O . LEU A 1 257 ? 2.961 24.5 6.859 1 94 257 LEU A O 1
ATOM 2055 N N . LEU A 1 258 ? 3.094 25.609 4.977 1 94.88 258 LEU A N 1
ATOM 2056 C CA . LEU A 1 258 ? 4.121 26.531 5.473 1 94.88 258 LEU A CA 1
ATOM 2057 C C . LEU A 1 258 ? 3.559 27.453 6.539 1 94.88 258 LEU A C 1
ATOM 2059 O O . LEU A 1 258 ? 2.482 28.031 6.363 1 94.88 258 LEU A O 1
ATOM 2063 N N . ALA A 1 259 ? 4.172 27.469 7.711 1 94.06 259 ALA A N 1
ATOM 2064 C CA . ALA A 1 259 ? 3.836 28.422 8.773 1 94.06 259 ALA A CA 1
ATOM 2065 C C . ALA A 1 259 ? 5.043 29.266 9.164 1 94.06 259 ALA A C 1
ATOM 2067 O O . ALA A 1 259 ? 6.18 28.781 9.156 1 94.06 259 ALA A O 1
ATOM 2068 N N . GLY A 1 260 ? 4.809 30.5 9.492 1 95.38 260 GLY A N 1
ATOM 2069 C CA . GLY A 1 260 ? 5.871 31.391 9.945 1 95.38 260 GLY A CA 1
ATOM 2070 C C . GLY A 1 260 ? 6.848 31.75 8.844 1 95.38 260 GLY A C 1
ATOM 2071 O O . GLY A 1 260 ? 6.488 31.766 7.664 1 95.38 260 GLY A O 1
ATOM 2072 N N . GLY A 1 261 ? 7.941 32.281 9.344 1 96.94 261 GLY A N 1
ATOM 2073 C CA . GLY A 1 261 ? 8.953 32.719 8.398 1 96.94 261 GLY A CA 1
ATOM 2074 C C . GLY A 1 261 ? 9.906 33.75 8.984 1 96.94 261 GLY A C 1
ATOM 2075 O O . GLY A 1 261 ? 9.891 34 10.188 1 96.94 261 GLY A O 1
ATOM 2076 N N . CYS A 1 262 ? 10.812 34.156 8.086 1 98.38 262 CYS A N 1
ATOM 2077 C CA . CYS A 1 262 ? 11.836 35.125 8.438 1 98.38 262 CYS A CA 1
ATOM 2078 C C . CYS A 1 262 ? 11.719 36.375 7.562 1 98.38 262 CYS A C 1
ATOM 2080 O O . CYS A 1 262 ? 10.945 36.406 6.605 1 98.38 262 CYS A O 1
ATOM 2082 N N . LYS A 1 263 ? 12.289 37.406 7.949 1 97.75 263 LYS A N 1
ATOM 2083 C CA . LYS A 1 263 ? 12.414 38.625 7.16 1 97.75 263 LYS A CA 1
ATOM 2084 C C . LYS A 1 263 ? 13.836 39.156 7.215 1 97.75 263 LYS A C 1
ATOM 2086 O O . LYS A 1 263 ? 14.57 38.906 8.172 1 97.75 263 LYS A O 1
ATOM 2091 N N . CYS A 1 264 ? 14.203 39.875 6.164 1 98.12 264 CYS A N 1
ATOM 2092 C CA . CYS A 1 264 ? 15.531 40.469 6.137 1 98.12 264 CYS A CA 1
ATOM 2093 C C . CYS A 1 264 ? 15.711 41.469 7.273 1 98.12 264 CYS A C 1
ATOM 2095 O O . CYS A 1 264 ? 14.797 42.25 7.566 1 98.12 264 CYS A O 1
ATOM 2097 N N . MET A 1 265 ? 16.891 41.406 8.008 1 97.62 265 MET A N 1
ATOM 2098 C CA . MET A 1 265 ? 17.219 42.344 9.078 1 97.62 265 MET A CA 1
ATOM 2099 C C . MET A 1 265 ? 17.344 43.75 8.523 1 97.62 265 MET A C 1
ATOM 2101 O O . MET A 1 265 ? 17.578 43.938 7.328 1 97.62 265 MET A O 1
ATOM 2105 N N . PRO A 1 266 ? 17.078 44.719 9.461 1 96.81 266 PRO A N 1
ATOM 2106 C CA . PRO A 1 266 ? 17.312 46.094 9 1 96.81 266 PRO A CA 1
ATOM 2107 C C . PRO A 1 266 ? 18.688 46.281 8.383 1 96.81 266 PRO A C 1
ATOM 2109 O O . PRO A 1 266 ? 19.688 45.781 8.914 1 96.81 266 PRO A O 1
ATOM 2112 N N . GLY A 1 267 ? 18.797 47 7.258 1 97 267 GLY A N 1
ATOM 2113 C CA . GLY A 1 267 ? 20.062 47.219 6.578 1 97 267 GLY A CA 1
ATOM 2114 C C . GLY A 1 267 ? 20.312 46.25 5.441 1 97 267 GLY A C 1
ATOM 2115 O O . GLY A 1 267 ? 21.25 46.406 4.664 1 97 267 GLY A O 1
ATOM 2116 N N . TYR A 1 268 ? 19.547 45.156 5.395 1 97.5 268 TYR A N 1
ATOM 2117 C CA . TYR A 1 268 ? 19.672 44.188 4.324 1 97.5 268 TYR A CA 1
ATOM 2118 C C . TYR A 1 268 ? 18.453 44.219 3.404 1 97.5 268 TYR A C 1
ATOM 2120 O O . TYR A 1 268 ? 17.375 44.625 3.816 1 97.5 268 TYR A O 1
ATOM 2128 N N . GLU A 1 269 ? 18.625 43.812 2.086 1 96.5 269 GLU A N 1
ATOM 2129 C CA . GLU A 1 269 ? 17.531 43.812 1.105 1 96.5 269 GLU A CA 1
ATOM 2130 C C . GLU A 1 269 ? 17.281 42.406 0.576 1 96.5 269 GLU A C 1
ATOM 2132 O O . GLU A 1 269 ? 18.219 41.625 0.35 1 96.5 269 GLU A O 1
ATOM 2137 N N . ALA A 1 270 ? 15.961 42.094 0.292 1 95 270 ALA A N 1
ATOM 2138 C CA . ALA A 1 270 ? 15.547 40.781 -0.2 1 95 270 ALA A CA 1
ATOM 2139 C C . ALA A 1 270 ? 15.93 40.594 -1.665 1 95 270 ALA A C 1
ATOM 2141 O O . ALA A 1 270 ? 15.594 41.438 -2.51 1 95 270 ALA A O 1
ATOM 2142 N N . VAL A 1 271 ? 16.703 39.656 -1.961 1 95.69 271 VAL A N 1
ATOM 2143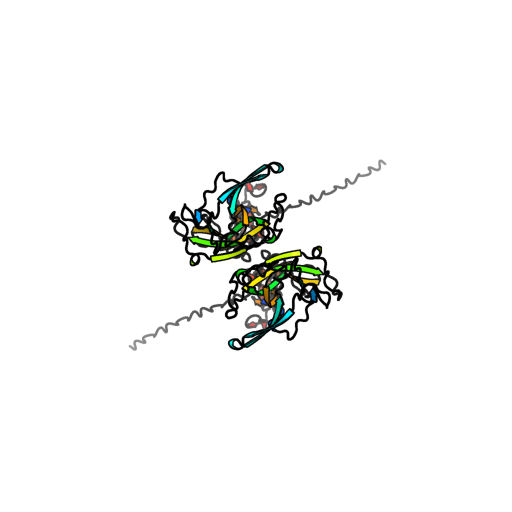 C CA . VAL A 1 271 ? 17 39.219 -3.318 1 95.69 271 VAL A CA 1
ATOM 2144 C C . VAL A 1 271 ? 16.625 37.75 -3.477 1 95.69 271 VAL A C 1
ATOM 2146 O O . VAL A 1 271 ? 17.391 36.875 -3.076 1 95.69 271 VAL A O 1
ATOM 2149 N N . GLY A 1 272 ? 15.398 37.562 -4.07 1 93.75 272 GLY A N 1
ATOM 2150 C CA . GLY A 1 272 ? 14.898 36.188 -4.051 1 93.75 272 GLY A CA 1
ATOM 2151 C C . GLY A 1 272 ? 14.578 35.688 -2.654 1 93.75 272 GLY A C 1
ATOM 2152 O O . GLY A 1 272 ? 13.781 36.312 -1.939 1 93.75 272 GLY A O 1
ATOM 2153 N N . GLN A 1 273 ? 15.312 34.625 -2.176 1 95.75 273 GLN A N 1
ATOM 2154 C CA . GLN A 1 273 ? 15.141 34.094 -0.839 1 95.75 273 GLN A CA 1
ATOM 2155 C C . GLN A 1 273 ? 16.391 34.281 0.009 1 95.75 273 GLN A C 1
ATOM 2157 O O . GLN A 1 273 ? 16.656 33.5 0.924 1 95.75 273 GLN A O 1
ATOM 2162 N N . THR A 1 274 ? 17.141 35.344 -0.34 1 96.31 274 THR A N 1
ATOM 2163 C CA . THR A 1 274 ? 18.312 35.719 0.426 1 96.31 274 THR A CA 1
ATOM 2164 C C . THR A 1 274 ? 18.219 37.188 0.891 1 96.31 274 THR A C 1
ATOM 2166 O O . THR A 1 274 ? 17.375 37.938 0.4 1 96.31 274 THR A O 1
ATOM 2169 N N . CYS A 1 275 ? 18.938 37.469 1.857 1 97.5 275 CYS A N 1
ATOM 2170 C CA . CYS A 1 275 ? 19.047 38.844 2.365 1 97.5 275 CYS A CA 1
ATOM 2171 C C . CYS A 1 275 ? 20.469 39.375 2.184 1 97.5 275 CYS A C 1
ATOM 2173 O O . CYS A 1 275 ? 21.406 38.844 2.781 1 97.5 275 CYS A O 1
ATOM 2175 N N . GLU A 1 276 ? 20.516 40.406 1.338 1 95.88 276 GLU A N 1
ATOM 2176 C CA . GLU A 1 276 ? 21.828 40.969 1 1 95.88 276 GLU A CA 1
ATOM 2177 C C . GLU A 1 276 ? 21.875 42.469 1.273 1 95.88 276 GLU A C 1
ATOM 2179 O O . GLU A 1 276 ? 20.859 43.156 1.184 1 95.88 276 GLU A O 1
ATOM 2184 N N . MET B 1 1 ? 7.098 30.672 80.875 1 29.72 1 MET B N 1
ATOM 2185 C CA . MET B 1 1 ? 7.176 31.125 79.5 1 29.72 1 MET B CA 1
ATOM 2186 C C . MET B 1 1 ? 6.945 29.969 78.5 1 29.72 1 MET B C 1
ATOM 2188 O O . MET B 1 1 ? 7.66 28.969 78.562 1 29.72 1 MET B O 1
ATOM 2192 N N . ALA B 1 2 ? 5.578 29.781 78.062 1 34.94 2 ALA B N 1
ATOM 2193 C CA . ALA B 1 2 ? 4.859 28.812 77.25 1 34.94 2 ALA B CA 1
ATOM 2194 C C . ALA B 1 2 ? 5.41 28.781 75.812 1 34.94 2 ALA B C 1
ATOM 2196 O O . ALA B 1 2 ? 5.449 29.812 75.188 1 34.94 2 ALA B O 1
ATOM 2197 N N . SER B 1 3 ? 6.438 28 75.562 1 35.19 3 SER B N 1
ATOM 2198 C CA . SER B 1 3 ? 7.086 27.75 74.25 1 35.19 3 SER B CA 1
ATOM 2199 C C . SER B 1 3 ? 6.09 27.219 73.25 1 35.19 3 SER B C 1
ATOM 2201 O O . SER B 1 3 ? 5.5 26.156 73.438 1 35.19 3 SER B O 1
ATOM 2203 N N . SER B 1 4 ? 5.207 28.094 72.688 1 34.16 4 SER B N 1
ATOM 2204 C CA . SER B 1 4 ? 4.242 27.75 71.625 1 34.16 4 SER B CA 1
ATOM 2205 C C . SER B 1 4 ? 4.945 27.25 70.375 1 34.16 4 SER B C 1
ATOM 2207 O O . SER B 1 4 ? 5.719 27.984 69.75 1 34.16 4 SER B O 1
ATOM 2209 N N . ARG B 1 5 ? 5.426 25.938 70.312 1 39.69 5 ARG B N 1
ATOM 2210 C CA . ARG B 1 5 ? 5.984 25.312 69.125 1 39.69 5 ARG B CA 1
ATOM 2211 C C . ARG B 1 5 ? 5 25.359 67.938 1 39.69 5 ARG B C 1
ATOM 2213 O O . ARG B 1 5 ? 3.861 24.906 68.062 1 39.69 5 ARG B O 1
ATOM 2220 N N . GLY B 1 6 ? 5.059 26.453 67.188 1 33.5 6 GLY B N 1
ATOM 2221 C CA . GLY B 1 6 ? 4.297 26.609 65.938 1 33.5 6 GLY B CA 1
ATOM 2222 C C . GLY B 1 6 ? 4.488 25.453 64.938 1 33.5 6 GLY B C 1
ATOM 2223 O O . GLY B 1 6 ? 5.617 25.047 64.688 1 33.5 6 GLY B O 1
ATOM 2224 N N . ARG B 1 7 ? 3.6 24.375 64.938 1 35.28 7 ARG B N 1
ATOM 2225 C CA . ARG B 1 7 ? 3.535 23.281 63.969 1 35.28 7 ARG B CA 1
ATOM 2226 C C . ARG B 1 7 ? 3.391 23.812 62.562 1 35.28 7 ARG B C 1
ATOM 2228 O O . ARG B 1 7 ? 2.434 24.531 62.25 1 35.28 7 ARG B O 1
ATOM 2235 N N . CYS B 1 8 ? 4.496 24.172 61.875 1 38.72 8 CYS B N 1
ATOM 2236 C CA . CYS B 1 8 ? 4.445 24.5 60.469 1 38.72 8 CYS B CA 1
ATOM 2237 C C . CYS B 1 8 ? 3.779 23.375 59.656 1 38.72 8 CYS B C 1
ATOM 2239 O O . CYS B 1 8 ? 4.246 22.234 59.688 1 38.72 8 CYS B O 1
ATOM 2241 N N . GLY B 1 9 ? 2.463 23.344 59.562 1 37.38 9 GLY B N 1
ATOM 2242 C CA . GLY B 1 9 ? 1.743 22.453 58.656 1 37.38 9 GLY B CA 1
ATOM 2243 C C . GLY B 1 9 ? 2.258 22.516 57.219 1 37.38 9 GLY B C 1
ATOM 2244 O O . GLY B 1 9 ? 2.307 23.594 56.625 1 37.38 9 GLY B O 1
ATOM 2245 N N . LYS B 1 10 ? 3.195 21.641 56.812 1 42.62 10 LYS B N 1
ATOM 2246 C CA . LYS B 1 10 ? 3.615 21.453 55.438 1 42.62 10 LYS B CA 1
ATOM 2247 C C . LYS B 1 10 ? 2.422 21.188 54.531 1 42.62 10 LYS B C 1
ATOM 2249 O O . LYS B 1 10 ? 1.688 20.219 54.75 1 42.62 10 LYS B O 1
ATOM 2254 N N . VAL B 1 11 ? 1.861 22.234 53.938 1 46.5 11 VAL B N 1
ATOM 2255 C CA . VAL B 1 11 ? 0.908 22.062 52.844 1 46.5 11 VAL B CA 1
ATOM 2256 C C . VAL B 1 11 ? 1.56 21.266 51.719 1 46.5 11 VAL B C 1
ATOM 2258 O O . VAL B 1 11 ? 2.596 21.672 51.188 1 46.5 11 VAL B O 1
ATOM 2261 N N . PHE B 1 12 ? 1.508 19.969 51.719 1 48.69 12 PHE B N 1
ATOM 2262 C CA . PHE B 1 12 ? 1.829 19.172 50.531 1 48.69 12 PHE B CA 1
ATOM 2263 C C . PHE B 1 12 ? 0.934 19.562 49.375 1 48.69 12 PHE B C 1
ATOM 2265 O O . PHE B 1 12 ? -0.283 19.359 49.406 1 48.69 12 PHE B O 1
ATOM 2272 N N . SER B 1 13 ? 1.359 20.5 48.562 1 46.09 13 SER B N 1
ATOM 2273 C CA . SER B 1 13 ? 0.684 20.75 47.281 1 46.09 13 SER B CA 1
ATOM 2274 C C . SER B 1 13 ? 0.636 19.484 46.438 1 46.09 13 SER B C 1
ATOM 2276 O O . SER B 1 13 ? 1.678 18.969 46.031 1 46.09 13 SER B O 1
ATOM 2278 N N . VAL B 1 14 ? -0.367 18.688 46.562 1 47.22 14 VAL B N 1
ATOM 2279 C CA . VAL B 1 14 ? -0.622 17.609 45.594 1 47.22 14 VAL B CA 1
ATOM 2280 C C . VAL B 1 14 ? -0.712 18.188 44.188 1 47.22 14 VAL B C 1
ATOM 2282 O O . VAL B 1 14 ? -1.649 18.922 43.875 1 47.22 14 VAL B O 1
ATOM 2285 N N . LEU B 1 15 ? 0.371 18.391 43.5 1 44.91 15 LEU B N 1
ATOM 2286 C CA . LEU B 1 15 ? 0.337 18.609 42.062 1 44.91 15 LEU B CA 1
ATOM 2287 C C . LEU B 1 15 ? -0.441 17.5 41.375 1 44.91 15 LEU B C 1
ATOM 2289 O O . LEU B 1 15 ? 0.005 16.359 41.344 1 44.91 15 LEU B O 1
ATOM 2293 N N . ALA B 1 16 ? -1.763 17.609 41.344 1 43.47 16 ALA B N 1
ATOM 2294 C CA . ALA B 1 16 ? -2.562 16.766 40.438 1 43.47 16 ALA B CA 1
ATOM 2295 C C . ALA B 1 16 ? -2.018 16.797 39.031 1 43.47 16 ALA B C 1
ATOM 2297 O O . ALA B 1 16 ? -2.123 17.812 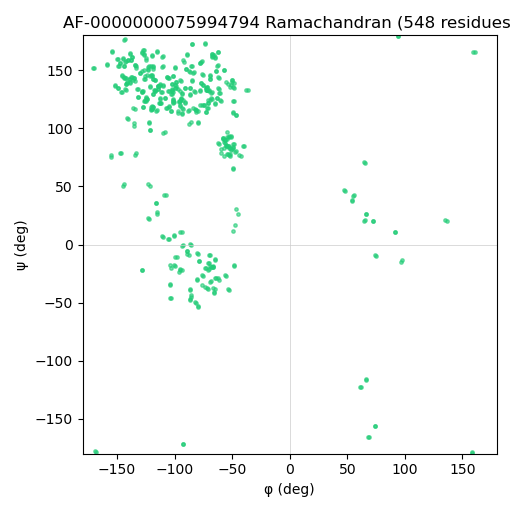38.344 1 43.47 16 ALA B O 1
ATOM 2298 N N . LEU B 1 17 ? -1.04 16.016 38.719 1 42.06 17 LEU B N 1
ATOM 2299 C CA . LEU B 1 17 ? -0.701 15.75 37.312 1 42.06 17 LEU B CA 1
ATOM 2300 C C . LEU B 1 17 ? -1.926 15.281 36.531 1 42.06 17 LEU B C 1
ATOM 2302 O O . LEU B 1 17 ? -2.395 14.156 36.719 1 42.06 17 LEU B O 1
ATOM 2306 N N . VAL B 1 18 ? -2.85 16.188 36.156 1 39.16 18 VAL B N 1
ATOM 2307 C CA . VAL B 1 18 ? -3.891 15.859 35.188 1 39.16 18 VAL B CA 1
ATOM 2308 C C . VAL B 1 18 ? -3.266 15.219 33.969 1 39.16 18 VAL B C 1
ATOM 2310 O O . VAL B 1 18 ? -2.57 15.891 33.188 1 39.16 18 VAL B O 1
ATOM 2313 N N . PHE B 1 19 ? -2.963 13.93 33.969 1 38.84 19 PHE B N 1
ATOM 2314 C CA . PHE B 1 19 ? -2.672 13.164 32.781 1 38.84 19 PHE B CA 1
ATOM 2315 C C . PHE B 1 19 ? -3.779 13.344 31.734 1 38.84 19 PHE B C 1
ATOM 2317 O O . PHE B 1 19 ? -4.875 12.805 31.891 1 38.84 19 PHE B O 1
ATOM 2324 N N . PHE B 1 20 ? -3.816 14.492 31.031 1 38.31 20 PHE B N 1
ATOM 2325 C CA . PHE B 1 20 ? -4.648 14.523 29.828 1 38.31 20 PHE B CA 1
ATOM 2326 C C . PHE B 1 20 ? -4.406 13.289 28.969 1 38.31 20 PHE B C 1
ATOM 2328 O O . PHE B 1 20 ? -3.332 13.133 28.375 1 38.31 20 PHE B O 1
ATOM 2335 N N . CYS B 1 21 ? -5 12.211 29.312 1 39.66 21 CYS B N 1
ATOM 2336 C CA . CYS B 1 21 ? -5.039 11.078 28.406 1 39.66 21 CYS B CA 1
ATOM 2337 C C . CYS B 1 21 ? -5.5 11.516 27.016 1 39.66 21 CYS B C 1
ATOM 2339 O O . CYS B 1 21 ? -6.695 11.734 26.797 1 39.66 21 CYS B O 1
ATOM 2341 N N . PHE B 1 22 ? -4.75 12.328 26.312 1 43.28 22 PHE B N 1
ATOM 2342 C CA . PHE B 1 22 ? -5.051 12.453 24.891 1 43.28 22 PHE B CA 1
ATOM 2343 C C . PHE B 1 22 ? -5.316 11.086 24.281 1 43.28 22 PHE B C 1
ATOM 2345 O O . PHE B 1 22 ? -4.391 10.289 24.094 1 43.28 22 PHE B O 1
ATOM 2352 N N . ARG B 1 23 ? -6.48 10.578 24.531 1 43.25 23 ARG B N 1
ATOM 2353 C CA . ARG B 1 23 ? -6.848 9.367 23.797 1 43.25 23 ARG B CA 1
ATOM 2354 C C . ARG B 1 23 ? -6.602 9.539 22.312 1 43.25 23 ARG B C 1
ATOM 2356 O O . ARG B 1 23 ? -7.195 10.414 21.672 1 43.25 23 ARG B O 1
ATOM 2363 N N . GLN B 1 24 ? -5.445 9.289 21.797 1 52.69 24 GLN B N 1
ATOM 2364 C CA . GLN B 1 24 ? -5.148 9.211 20.359 1 52.69 24 GLN B CA 1
ATOM 2365 C C . GLN B 1 24 ? -6.262 8.5 19.609 1 52.69 24 GLN B C 1
ATOM 2367 O O . GLN B 1 24 ? -6.562 7.336 19.891 1 52.69 24 GLN B O 1
ATOM 2372 N N . SER B 1 25 ? -7.312 9.227 19.219 1 60.62 25 SER B N 1
ATOM 2373 C CA . SER B 1 25 ? -8.438 8.68 18.469 1 60.62 25 SER B CA 1
ATOM 2374 C C . SER B 1 25 ? -7.961 7.812 17.312 1 60.62 25 SER B C 1
ATOM 2376 O O . SER B 1 25 ? -7.035 8.188 16.578 1 60.62 25 SER B O 1
ATOM 2378 N N . VAL B 1 26 ? -8.148 6.578 17.344 1 78 26 VAL B N 1
ATOM 2379 C CA . VAL B 1 26 ? -7.902 5.59 16.297 1 78 26 VAL B CA 1
ATOM 2380 C C . VAL B 1 26 ? -8.875 5.812 15.133 1 78 26 VAL B C 1
ATOM 2382 O O . VAL B 1 26 ? -10.023 6.207 15.352 1 78 26 VAL B O 1
ATOM 2385 N N . GLY B 1 27 ? -8.383 5.977 13.883 1 90.5 27 GLY B N 1
ATOM 2386 C CA . GLY B 1 27 ? -9.203 6.094 12.688 1 90.5 27 GLY B CA 1
ATOM 2387 C C . GLY B 1 27 ? -10.438 5.215 12.727 1 90.5 27 GLY B C 1
ATOM 2388 O O . GLY B 1 27 ? -10.406 4.109 13.266 1 90.5 27 GLY B O 1
ATOM 2389 N N . LYS B 1 28 ? -11.57 5.852 12.359 1 96.25 28 LYS B N 1
ATOM 2390 C CA . LYS B 1 28 ? -12.852 5.152 12.305 1 96.25 28 LYS B CA 1
ATOM 2391 C C . LYS B 1 28 ? -13.102 4.562 10.914 1 96.25 28 LYS B C 1
ATOM 2393 O O . LYS B 1 28 ? -12.875 5.234 9.906 1 96.25 28 LYS B O 1
ATOM 2398 N N . GLN B 1 29 ? -13.547 3.344 10.898 1 97.5 29 GLN B N 1
ATOM 2399 C CA . GLN B 1 29 ? -13.922 2.711 9.641 1 97.5 29 GLN B CA 1
ATOM 2400 C C . GLN B 1 29 ? -15.422 2.818 9.391 1 97.5 29 GLN B C 1
ATOM 2402 O O . GLN B 1 29 ? -16.234 2.455 10.25 1 97.5 29 GLN B O 1
ATOM 2407 N N . VAL B 1 30 ? -15.797 3.367 8.352 1 98.19 30 VAL B N 1
ATOM 2408 C CA . VAL B 1 30 ? -17.172 3.334 7.895 1 98.19 30 VAL B CA 1
ATOM 2409 C C . VAL B 1 30 ? -17.375 2.166 6.93 1 98.19 30 VAL B C 1
ATOM 2411 O O . VAL B 1 30 ? -16.891 2.203 5.793 1 98.19 30 VAL B O 1
ATOM 2414 N N . VAL B 1 31 ? -18.156 1.174 7.363 1 98.25 31 VAL B N 1
ATOM 2415 C CA . VAL B 1 31 ? -18.281 -0.073 6.617 1 98.25 31 VAL B CA 1
ATOM 2416 C C . VAL B 1 31 ? -19.375 0.068 5.559 1 98.25 31 VAL B C 1
ATOM 2418 O O . VAL B 1 31 ? -20.5 0.472 5.867 1 98.25 31 VAL B O 1
ATOM 2421 N N . LEU B 1 32 ? -19.062 -0.268 4.367 1 97.94 32 LEU B N 1
ATOM 2422 C CA . LEU B 1 32 ? -20 -0.166 3.254 1 97.94 32 LEU B CA 1
ATOM 2423 C C . LEU B 1 32 ? -20.547 -1.538 2.881 1 97.94 32 LEU B C 1
ATOM 2425 O O . LEU B 1 32 ? -21.672 -1.645 2.373 1 97.94 32 LEU B O 1
ATOM 2429 N N . LEU B 1 33 ? -19.734 -2.559 3.008 1 97.75 33 LEU B N 1
ATOM 2430 C CA . LEU B 1 33 ? -20.094 -3.951 2.756 1 97.75 33 LEU B CA 1
ATOM 2431 C C . LEU B 1 33 ? -19.344 -4.883 3.707 1 97.75 33 LEU B C 1
ATOM 2433 O O . LEU B 1 33 ? -18.141 -4.719 3.932 1 97.75 33 LEU B O 1
ATOM 2437 N N . ASP B 1 34 ? -20.016 -5.773 4.336 1 98 34 ASP B N 1
ATOM 2438 C CA . ASP B 1 34 ? -19.453 -6.828 5.176 1 98 34 ASP B CA 1
ATOM 2439 C C . ASP B 1 34 ? -20.203 -8.141 4.992 1 98 34 ASP B C 1
ATOM 2441 O O . ASP B 1 34 ? -21.328 -8.289 5.484 1 98 34 ASP B O 1
ATOM 2445 N N . THR B 1 35 ? -19.594 -9.047 4.371 1 97.44 35 THR B N 1
ATOM 2446 C CA . THR B 1 35 ? -20.297 -10.273 3.994 1 97.44 35 THR B CA 1
ATOM 2447 C C . THR B 1 35 ? -20.547 -11.148 5.219 1 97.44 35 THR B C 1
ATOM 2449 O O . THR B 1 35 ? -21.391 -12.055 5.18 1 97.44 35 THR B O 1
ATOM 2452 N N . THR B 1 36 ? -19.797 -10.945 6.301 1 95.12 36 THR B N 1
ATOM 2453 C CA . THR B 1 36 ? -19.953 -11.781 7.488 1 95.12 36 THR B CA 1
ATOM 2454 C C . THR B 1 36 ? -21.281 -11.508 8.18 1 95.12 36 THR B C 1
ATOM 2456 O O . THR B 1 36 ? -21.688 -12.258 9.062 1 95.12 36 THR B O 1
ATOM 2459 N N . HIS B 1 37 ? -21.984 -10.477 7.754 1 92.94 37 HIS B N 1
ATOM 2460 C CA . HIS B 1 37 ? -23.266 -10.117 8.367 1 92.94 37 HIS B CA 1
ATOM 2461 C C . HIS B 1 37 ? -24.422 -10.391 7.418 1 92.94 37 HIS B C 1
ATOM 2463 O O . HIS B 1 37 ? -25.562 -10.008 7.695 1 92.94 37 HIS B O 1
ATOM 2469 N N . GLU B 1 38 ? -24.125 -11 6.324 1 91.25 38 GLU B N 1
ATOM 2470 C CA . GLU B 1 38 ? -25.156 -11.242 5.324 1 91.25 38 GLU B CA 1
ATOM 2471 C C . GLU B 1 38 ? -25.641 -12.688 5.363 1 91.25 38 GLU B C 1
ATOM 2473 O O . GLU B 1 38 ? -24.828 -13.609 5.52 1 91.25 38 GLU B O 1
ATOM 2478 N N . SER B 1 39 ? -26.875 -12.883 5.258 1 88.88 39 SER B N 1
ATOM 2479 C CA . SER B 1 39 ? -27.438 -14.234 5.238 1 88.88 39 SER B CA 1
ATOM 2480 C C . SER B 1 39 ? -27.312 -14.859 3.855 1 88.88 39 SER B C 1
ATOM 2482 O O . SER B 1 39 ? -27.281 -16.094 3.725 1 88.88 39 SER B O 1
ATOM 2484 N N . SER B 1 40 ? -27.344 -14.039 2.902 1 92.75 40 SER B N 1
ATOM 2485 C CA . SER B 1 40 ? -27.125 -14.453 1.518 1 92.75 40 SER B CA 1
ATOM 2486 C C . SER B 1 40 ? -26.406 -13.367 0.725 1 92.75 40 SER B C 1
ATOM 2488 O O . SER B 1 40 ? -26.609 -12.172 0.963 1 92.75 40 SER B O 1
ATOM 2490 N N . LEU B 1 41 ? -25.594 -13.75 -0.186 1 93.44 41 LEU B N 1
ATOM 2491 C CA . LEU B 1 41 ? -24.844 -12.766 -0.962 1 93.44 41 LEU B CA 1
ATOM 2492 C C . LEU B 1 41 ? -25.438 -12.609 -2.357 1 93.44 41 LEU B C 1
ATOM 2494 O O . LEU B 1 41 ? -25.672 -11.484 -2.814 1 93.44 41 LEU B O 1
ATOM 2498 N N . ASP B 1 42 ? -25.75 -13.75 -3.051 1 93.5 42 ASP B N 1
ATOM 2499 C CA . ASP B 1 42 ? -26.406 -13.734 -4.359 1 93.5 42 ASP B CA 1
ATOM 2500 C C . ASP B 1 42 ? -25.719 -12.742 -5.301 1 93.5 42 ASP B C 1
ATOM 2502 O O . ASP B 1 42 ? -26.391 -11.906 -5.914 1 93.5 42 ASP B O 1
ATOM 2506 N N . TRP B 1 43 ? -24.391 -12.789 -5.34 1 94.69 43 TRP B N 1
ATOM 2507 C CA . TRP B 1 43 ? -23.641 -11.875 -6.188 1 94.69 43 TRP B CA 1
ATOM 2508 C C . TRP B 1 43 ? -23.703 -12.305 -7.652 1 94.69 43 TRP B C 1
ATOM 2510 O O . TRP B 1 43 ? -24.031 -13.461 -7.949 1 94.69 43 TRP B O 1
ATOM 2520 N N . THR B 1 44 ? -23.469 -11.328 -8.523 1 92.38 44 THR B N 1
ATOM 2521 C CA . THR B 1 44 ? -23.406 -11.625 -9.953 1 92.38 44 THR B CA 1
ATOM 2522 C C . THR B 1 44 ? -22.156 -12.43 -10.281 1 92.38 44 THR B C 1
ATOM 2524 O O . THR B 1 44 ? -21.062 -12.141 -9.773 1 92.38 44 THR B O 1
ATOM 2527 N N . LYS B 1 45 ? -22.297 -13.469 -11.016 1 92.81 45 LYS B N 1
ATOM 2528 C CA . LYS B 1 45 ? -21.156 -14.32 -11.367 1 92.81 45 LYS B CA 1
ATOM 2529 C C . LYS B 1 45 ? -21.172 -14.656 -12.852 1 92.81 45 LYS B C 1
ATOM 2531 O O . LYS B 1 45 ? -22.203 -14.602 -13.508 1 92.81 45 LYS B O 1
ATOM 2536 N N . TYR B 1 46 ? -20.047 -14.945 -13.438 1 91.31 46 TYR B N 1
ATOM 2537 C CA . TYR B 1 46 ? -19.828 -15.477 -14.773 1 91.31 46 TYR B CA 1
ATOM 2538 C C . TYR B 1 46 ? -18.766 -16.562 -14.758 1 91.31 46 TYR B C 1
ATOM 2540 O O . TYR B 1 46 ? -17.719 -16.422 -14.133 1 91.31 46 TYR B O 1
ATOM 2548 N N . PRO B 1 47 ? -18.891 -17.578 -15.547 1 90.31 47 PRO B N 1
ATOM 2549 C CA . PRO B 1 47 ? -20.094 -17.953 -16.312 1 90.31 47 PRO B CA 1
ATOM 2550 C C . PRO B 1 47 ? -21.25 -18.375 -15.414 1 90.31 47 PRO B C 1
ATOM 2552 O O . PRO B 1 47 ? -21.109 -18.422 -14.195 1 90.31 47 PRO B O 1
ATOM 2555 N N . TYR B 1 48 ? -22.484 -18.359 -16.016 1 79.44 48 TYR B N 1
ATOM 2556 C CA . TYR B 1 48 ? -23.656 -18.828 -15.281 1 79.44 48 TYR B CA 1
ATOM 2557 C C . TYR B 1 48 ? -24.594 -19.594 -16.203 1 79.44 48 TYR B C 1
ATOM 2559 O O . TYR B 1 48 ? -24.516 -19.484 -17.422 1 79.44 48 TYR B O 1
ATOM 2567 N N . GLY B 1 49 ? -25.406 -20.422 -15.609 1 77.88 49 GLY B N 1
ATOM 2568 C CA . GLY B 1 49 ? -26.438 -21.109 -16.375 1 77.88 49 GLY B CA 1
ATOM 2569 C C . GLY B 1 49 ? -26.016 -22.484 -16.859 1 77.88 49 GLY B C 1
ATOM 2570 O O . GLY B 1 49 ? -24.906 -22.922 -16.594 1 77.88 49 GLY B O 1
ATOM 2571 N N . PRO B 1 50 ? -26.797 -23.203 -17.516 1 80.12 50 PRO B N 1
ATOM 2572 C CA . PRO B 1 50 ? -26.562 -24.578 -17.938 1 80.12 50 PRO B CA 1
ATOM 2573 C C . PRO B 1 50 ? -25.5 -24.688 -19.031 1 80.12 50 PRO B C 1
ATOM 2575 O O . PRO B 1 50 ? -24.891 -25.75 -19.188 1 80.12 50 PRO B O 1
ATOM 2578 N N . GLN B 1 51 ? -25.25 -23.625 -19.734 1 81 51 GLN B N 1
ATOM 2579 C CA . GLN B 1 51 ? -24.312 -23.672 -20.844 1 81 51 GLN B CA 1
ATOM 2580 C C . GLN B 1 51 ? -22.922 -23.219 -20.406 1 81 51 GLN B C 1
ATOM 2582 O O . GLN B 1 51 ? -22 -23.109 -21.219 1 81 51 GLN B O 1
ATOM 2587 N N . ALA B 1 52 ? -22.828 -23.109 -19.094 1 85.31 52 ALA B N 1
ATOM 2588 C CA . ALA B 1 52 ? -21.531 -22.672 -18.578 1 85.31 52 ALA B CA 1
ATOM 2589 C C . ALA B 1 52 ? -20.469 -23.766 -18.719 1 85.31 52 ALA B C 1
ATOM 2591 O O . ALA B 1 52 ? -20.734 -24.922 -18.375 1 85.31 52 ALA B O 1
ATOM 2592 N N . ARG B 1 53 ? -19.281 -23.422 -19.219 1 86.44 53 ARG B N 1
ATOM 2593 C CA . ARG B 1 53 ? -18.172 -24.359 -19.438 1 86.44 53 ARG B CA 1
ATOM 2594 C C . ARG B 1 53 ? -17.609 -24.859 -18.109 1 86.44 53 ARG B C 1
ATOM 2596 O O . ARG B 1 53 ? -17.078 -25.969 -18.047 1 86.44 53 ARG B O 1
ATOM 2603 N N . THR B 1 54 ? -17.688 -23.984 -17.109 1 90.56 54 THR B N 1
ATOM 2604 C CA . THR B 1 54 ? -17.219 -24.312 -15.758 1 90.56 54 THR B CA 1
ATOM 2605 C C . THR B 1 54 ? -18.312 -24.016 -14.727 1 90.56 54 THR B C 1
ATOM 2607 O O . THR B 1 54 ? -19.203 -23.188 -14.969 1 90.56 54 THR B O 1
ATOM 2610 N N . PRO B 1 55 ? -18.344 -24.75 -13.656 1 91.12 55 PRO B N 1
ATOM 2611 C CA . PRO B 1 55 ? -19.281 -24.406 -12.578 1 91.12 55 PRO B CA 1
ATOM 2612 C C . PRO B 1 55 ? -19.125 -22.953 -12.117 1 91.12 55 PRO B C 1
ATOM 2614 O O . PRO B 1 55 ? -20.109 -22.297 -11.805 1 91.12 55 PRO B O 1
ATOM 2617 N N . GLY B 1 56 ? -17.812 -22.484 -12.078 1 95.19 56 GLY B N 1
ATOM 2618 C CA . GLY B 1 56 ? -17.562 -21.109 -11.664 1 95.19 56 GLY B CA 1
ATOM 2619 C C . GLY B 1 56 ? -17.734 -20.906 -10.172 1 95.19 56 GLY B C 1
ATOM 2620 O O . GLY B 1 56 ? -17.562 -21.828 -9.383 1 95.19 56 GLY B O 1
ATOM 2621 N N . TRP B 1 57 ? -18 -19.688 -9.781 1 96.44 57 TRP B N 1
ATOM 2622 C CA . TRP B 1 57 ? -18.141 -19.328 -8.375 1 96.44 57 TRP B CA 1
ATOM 2623 C C . TRP B 1 57 ? -19.438 -19.891 -7.801 1 96.44 57 TRP B C 1
ATOM 2625 O O . TRP B 1 57 ? -20.5 -19.797 -8.422 1 96.44 57 TRP B O 1
ATOM 2635 N N . VAL B 1 58 ? -19.328 -20.453 -6.629 1 95.62 58 VAL B N 1
ATOM 2636 C CA . VAL B 1 58 ? -20.484 -21.016 -5.938 1 95.62 58 VAL B CA 1
ATOM 2637 C C . VAL B 1 58 ? -20.578 -20.453 -4.52 1 95.62 58 VAL B C 1
ATOM 2639 O O . VAL B 1 58 ? -19.562 -20.391 -3.812 1 95.62 58 VAL B O 1
ATOM 2642 N N . GLU B 1 59 ? -21.719 -20.031 -4.156 1 95.5 59 GLU B N 1
ATOM 2643 C CA . GLU B 1 59 ? -21.922 -19.547 -2.795 1 95.5 59 GLU B CA 1
ATOM 2644 C C . GLU B 1 59 ? -22.062 -20.703 -1.812 1 95.5 59 GLU B C 1
ATOM 2646 O O . GLU B 1 59 ? -22.781 -21.672 -2.084 1 95.5 59 GLU B O 1
ATOM 2651 N N . GLU B 1 60 ? -21.375 -20.641 -0.737 1 93.69 60 GLU B N 1
ATOM 2652 C CA . GLU B 1 60 ? -21.438 -21.672 0.304 1 93.69 60 GLU B CA 1
ATOM 2653 C C . GLU B 1 60 ? -21.312 -21.047 1.693 1 93.69 60 GLU B C 1
ATOM 2655 O O . GLU B 1 60 ? -21.266 -19.828 1.83 1 93.69 60 GLU B O 1
ATOM 2660 N N . SER B 1 61 ? -21.438 -21.906 2.678 1 90.94 61 SER B N 1
ATOM 2661 C CA . SER B 1 61 ? -21.25 -21.469 4.055 1 90.94 61 SER B CA 1
ATOM 2662 C C . SER B 1 61 ? -19.859 -21.828 4.559 1 90.94 61 SER B C 1
ATOM 2664 O O . SER B 1 61 ? -19.359 -22.922 4.277 1 90.94 61 SER B O 1
ATOM 2666 N N . PHE B 1 62 ? -19.281 -20.875 5.18 1 89.94 62 PHE B N 1
ATOM 2667 C CA . PHE B 1 62 ? -18.062 -21.141 5.945 1 89.94 62 PHE B CA 1
ATOM 2668 C C . PHE B 1 62 ? -18.375 -21.188 7.441 1 89.94 62 PHE B C 1
ATOM 2670 O O . PHE B 1 62 ? -18.688 -20.156 8.047 1 89.94 62 PHE B O 1
ATOM 2677 N N . THR B 1 63 ? -18.156 -22.422 7.953 1 87.12 63 THR B N 1
ATOM 2678 C CA . THR B 1 63 ? -18.594 -22.594 9.336 1 87.12 63 THR B CA 1
ATOM 2679 C C . THR B 1 63 ? -17.438 -23.062 10.211 1 87.12 63 THR B C 1
ATOM 2681 O O . THR B 1 63 ? -16.625 -23.891 9.789 1 87.12 63 THR B O 1
ATOM 2684 N N . ASN B 1 64 ? -17.234 -22.344 11.18 1 82.25 64 ASN B N 1
ATOM 2685 C CA . ASN B 1 64 ? -16.391 -22.766 12.305 1 82.25 64 ASN B CA 1
ATOM 2686 C C . ASN B 1 64 ? -17.156 -22.719 13.617 1 82.25 64 ASN B C 1
ATOM 2688 O O . ASN B 1 64 ? -17.281 -21.672 14.242 1 82.25 64 ASN B O 1
ATOM 2692 N N . PHE B 1 65 ? -17.516 -23.844 14.07 1 79.75 65 PHE B N 1
ATOM 2693 C CA . PHE B 1 65 ? -18.406 -23.938 15.227 1 79.75 65 PHE B CA 1
ATOM 2694 C C . PHE B 1 65 ? -17.672 -23.516 16.5 1 79.75 65 PHE B C 1
ATOM 2696 O O . PHE B 1 65 ? -18.25 -22.844 17.359 1 79.75 65 PHE B O 1
ATOM 2703 N N . GLU B 1 66 ? -16.438 -23.891 16.578 1 77.38 66 GLU B N 1
ATOM 2704 C CA . GLU B 1 66 ? -15.656 -23.547 17.75 1 77.38 66 GLU B CA 1
ATOM 2705 C C . GLU B 1 66 ? -15.531 -22.031 17.906 1 77.38 66 GLU B C 1
ATOM 2707 O O . GLU B 1 66 ? -15.555 -21.516 19.031 1 77.38 66 GLU B O 1
ATOM 2712 N N . GLN B 1 67 ? -15.562 -21.422 16.688 1 80.75 67 GLN B N 1
ATOM 2713 C CA . GLN B 1 67 ? -15.375 -19.969 16.734 1 80.75 67 GLN B CA 1
ATOM 2714 C C . GLN B 1 67 ? -16.688 -19.234 16.5 1 80.75 67 GLN B C 1
ATOM 2716 O O . GLN B 1 67 ? -16.703 -18 16.391 1 80.75 67 GLN B O 1
ATOM 2721 N N . GLY B 1 68 ? -17.797 -20.016 16.391 1 81.62 68 GLY B N 1
ATOM 2722 C CA . GLY B 1 68 ? -19.109 -19.422 16.172 1 81.62 68 GLY B CA 1
ATOM 2723 C C . GLY B 1 68 ? -19.234 -18.734 14.828 1 81.62 68 GLY B C 1
ATOM 2724 O O . GLY B 1 68 ? -19.906 -17.719 14.703 1 81.62 68 GLY B O 1
ATOM 2725 N N . ILE B 1 69 ? -18.484 -19.156 13.875 1 84.88 69 ILE B N 1
ATOM 2726 C CA . ILE B 1 69 ? -18.453 -18.547 12.547 1 84.88 69 ILE B CA 1
ATOM 2727 C C . ILE B 1 69 ? -19.391 -19.297 11.609 1 84.88 69 ILE B C 1
ATOM 2729 O O . ILE B 1 69 ? -19.328 -20.531 11.531 1 84.88 69 ILE B O 1
ATOM 2733 N N . ASN B 1 70 ? -20.391 -18.641 11.078 1 89.06 70 ASN B N 1
ATOM 2734 C CA . ASN B 1 70 ? -21.234 -19.109 9.984 1 89.06 70 ASN B CA 1
ATOM 2735 C C . ASN B 1 70 ? -21.422 -18.016 8.922 1 89.06 70 ASN B C 1
ATOM 2737 O O . ASN B 1 70 ? -22.484 -17.375 8.867 1 89.06 70 ASN B O 1
ATOM 2741 N N . TRP B 1 71 ? -20.406 -17.875 8.117 1 93.62 71 TRP B N 1
ATOM 2742 C CA . TRP B 1 71 ? -20.391 -16.812 7.113 1 93.62 71 TRP B CA 1
ATOM 2743 C C . TRP B 1 71 ? -20.734 -17.359 5.734 1 93.62 71 TRP B C 1
ATOM 2745 O O . TRP B 1 71 ? -20.484 -18.531 5.438 1 93.62 71 TRP B O 1
ATOM 2755 N N . ARG B 1 72 ? -21.406 -16.578 4.984 1 94.44 72 ARG B N 1
ATOM 2756 C CA 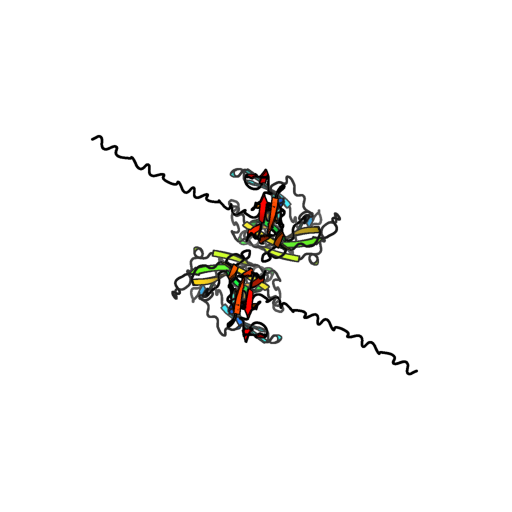. ARG B 1 72 ? -21.547 -16.906 3.568 1 94.44 72 ARG B CA 1
ATOM 2757 C C . ARG B 1 72 ? -20.25 -16.609 2.814 1 94.44 72 ARG B C 1
ATOM 2759 O O . ARG B 1 72 ? -19.578 -15.609 3.066 1 94.44 72 ARG B O 1
ATOM 2766 N N . SER B 1 73 ? -19.859 -17.5 1.944 1 95.56 73 SER B N 1
ATOM 2767 C CA . SER B 1 73 ? -18.594 -17.406 1.209 1 95.56 73 SER B CA 1
ATOM 2768 C C . SER B 1 73 ? -18.781 -17.812 -0.249 1 95.56 73 SER B C 1
ATOM 2770 O O . SER B 1 73 ? -19.828 -18.312 -0.631 1 95.56 73 SER B O 1
ATOM 2772 N N . PHE B 1 74 ? -17.844 -17.484 -1.081 1 97.69 74 PHE B N 1
ATOM 2773 C CA . PHE B 1 74 ? -17.797 -17.969 -2.457 1 97.69 74 PHE B CA 1
ATOM 2774 C C . PHE B 1 74 ? -16.594 -18.875 -2.666 1 97.69 74 PHE B C 1
ATOM 2776 O O . PHE B 1 74 ? -15.508 -18.609 -2.158 1 97.69 74 PHE B O 1
ATOM 2783 N N . VAL B 1 75 ? -16.859 -19.953 -3.35 1 96.25 75 VAL B N 1
ATOM 2784 C CA . VAL B 1 75 ? -15.789 -20.922 -3.617 1 96.25 75 VAL B CA 1
ATOM 2785 C C . VAL B 1 75 ? -15.695 -21.188 -5.117 1 96.25 75 VAL B C 1
ATOM 2787 O O . VAL B 1 75 ? -16.703 -21.172 -5.82 1 96.25 75 VAL B O 1
ATOM 2790 N N . VAL B 1 76 ? -14.531 -21.344 -5.613 1 96 76 VAL B N 1
ATOM 2791 C CA . VAL B 1 76 ? -14.289 -21.734 -6.992 1 96 76 VAL B CA 1
ATOM 2792 C C . VAL B 1 76 ? -13.094 -22.688 -7.055 1 96 76 VAL B C 1
ATOM 2794 O O . VAL B 1 76 ? -12.125 -22.531 -6.305 1 96 76 VAL B O 1
ATOM 2797 N N . CYS B 1 77 ? -13.242 -23.75 -7.887 1 93.19 77 CYS B N 1
ATOM 2798 C CA . CYS B 1 77 ? -12.141 -24.688 -8.078 1 93.19 77 CYS B CA 1
ATOM 2799 C C . CYS B 1 77 ? -12.258 -25.406 -9.422 1 93.19 77 CYS B C 1
ATOM 2801 O O . CYS B 1 77 ? -12.555 -26.594 -9.469 1 93.19 77 CYS B O 1
ATOM 2803 N N . ASP B 1 78 ? -11.93 -24.672 -10.492 1 93.44 78 ASP B N 1
ATOM 2804 C CA . ASP B 1 78 ? -12.094 -25.219 -11.828 1 93.44 78 ASP B CA 1
ATOM 2805 C C . ASP B 1 78 ? -10.742 -25.562 -12.453 1 93.44 78 ASP B C 1
ATOM 2807 O O . ASP B 1 78 ? -10.5 -25.266 -13.625 1 93.44 78 ASP B O 1
ATOM 2811 N N . VAL B 1 79 ? -9.914 -26.141 -11.648 1 88.88 79 VAL B N 1
ATOM 2812 C CA . VAL B 1 79 ? -8.539 -26.422 -12.055 1 88.88 79 VAL B CA 1
ATOM 2813 C C . VAL B 1 79 ? -8.523 -27.5 -13.141 1 88.88 79 VAL B C 1
ATOM 2815 O O . VAL B 1 79 ? -7.531 -27.656 -13.852 1 88.88 79 VAL B O 1
ATOM 2818 N N . ALA B 1 80 ? -9.594 -28.281 -13.281 1 89.25 80 ALA B N 1
ATOM 2819 C CA . ALA B 1 80 ? -9.656 -29.391 -14.227 1 89.25 80 ALA B CA 1
ATOM 2820 C C . ALA B 1 80 ? -10.086 -28.906 -15.609 1 89.25 80 ALA B C 1
ATOM 2822 O O . ALA B 1 80 ? -10.195 -29.703 -16.547 1 89.25 80 ALA B O 1
ATOM 2823 N N . TYR B 1 81 ? -10.32 -27.719 -15.766 1 88.88 81 TYR B N 1
ATOM 2824 C CA . TYR B 1 81 ? -10.797 -27.172 -17.031 1 88.88 81 TYR B CA 1
ATOM 2825 C C . TYR B 1 81 ? -9.719 -26.312 -17.688 1 88.88 81 TYR B C 1
ATOM 2827 O O . TYR B 1 81 ? -8.766 -25.891 -17.031 1 88.88 81 TYR B O 1
ATOM 2835 N N . THR B 1 82 ? -9.844 -26.062 -18.969 1 85.12 82 THR B N 1
ATOM 2836 C CA . THR B 1 82 ? -8.93 -25.188 -19.703 1 85.12 82 THR B CA 1
ATOM 2837 C C . THR B 1 82 ? -9.539 -23.797 -19.875 1 85.12 82 THR B C 1
ATOM 2839 O O . THR B 1 82 ? -10.766 -23.656 -19.891 1 85.12 82 THR B O 1
ATOM 2842 N N . ASN B 1 83 ? -8.727 -22.812 -19.984 1 85.75 83 ASN B N 1
ATOM 2843 C CA . ASN B 1 83 ? -9.125 -21.438 -20.266 1 85.75 83 ASN B CA 1
ATOM 2844 C C . ASN B 1 83 ? -10.164 -20.938 -19.25 1 85.75 83 ASN B C 1
ATOM 2846 O O . ASN B 1 83 ? -11.195 -20.391 -19.641 1 85.75 83 ASN B O 1
ATOM 2850 N N . VAL B 1 84 ? -9.922 -21.266 -18.047 1 91.44 84 VAL B N 1
ATOM 2851 C CA . VAL B 1 84 ? -10.812 -20.875 -16.969 1 91.44 84 VAL B CA 1
ATOM 2852 C C . VAL B 1 84 ? -10.891 -19.344 -16.891 1 91.44 84 VAL B C 1
ATOM 2854 O O . VAL B 1 84 ? -9.867 -18.656 -16.969 1 91.44 84 VAL B O 1
ATOM 2857 N N . ASN B 1 85 ? -12.023 -18.797 -16.844 1 91.62 85 ASN B N 1
ATOM 2858 C CA . ASN B 1 85 ? -12.297 -17.375 -16.75 1 91.62 85 ASN B CA 1
ATOM 2859 C C . ASN B 1 85 ? -13.57 -17.109 -15.945 1 91.62 85 ASN B C 1
ATOM 2861 O O . ASN B 1 85 ? -14.609 -16.766 -16.516 1 91.62 85 ASN B O 1
ATOM 2865 N N . ASN B 1 86 ? -13.469 -17.172 -14.633 1 94.56 86 ASN B N 1
ATOM 2866 C CA . ASN B 1 86 ? -14.617 -17 -13.75 1 94.56 86 ASN B CA 1
ATOM 2867 C C . ASN B 1 86 ? -14.641 -15.625 -13.102 1 94.56 86 ASN B C 1
ATOM 2869 O O . ASN B 1 86 ? -13.625 -15.164 -12.578 1 94.56 86 ASN B O 1
ATOM 2873 N N . TRP B 1 87 ? -15.75 -14.977 -13.195 1 94.88 87 TRP B N 1
ATOM 2874 C CA . TRP B 1 87 ? -15.883 -13.641 -12.633 1 94.88 87 TRP B CA 1
ATOM 2875 C C . TRP B 1 87 ? -16.938 -13.609 -11.531 1 94.88 87 TRP B C 1
ATOM 2877 O O . TRP B 1 87 ? -17.953 -14.297 -11.625 1 94.88 87 TRP B O 1
ATOM 2887 N N . LEU B 1 88 ? -16.688 -12.875 -10.5 1 95.81 88 LEU B N 1
ATOM 2888 C CA . LEU B 1 88 ? -17.594 -12.594 -9.398 1 95.81 88 LEU B CA 1
ATOM 2889 C C . LEU B 1 88 ? -17.625 -11.102 -9.086 1 95.81 88 LEU B C 1
ATOM 2891 O O . LEU B 1 88 ? -16.578 -10.477 -8.93 1 95.81 88 LEU B O 1
ATOM 2895 N N . TRP B 1 89 ? -18.812 -10.531 -9.055 1 95.25 89 TRP B N 1
ATOM 2896 C CA . TRP B 1 89 ? -18.938 -9.102 -8.789 1 95.25 89 TRP B CA 1
ATOM 2897 C C . TRP B 1 89 ? -19.656 -8.844 -7.473 1 95.25 89 TRP B C 1
ATOM 2899 O O . TRP B 1 89 ? -20.656 -9.492 -7.168 1 95.25 89 TRP B O 1
ATOM 2909 N N . THR B 1 90 ? -19.141 -7.93 -6.723 1 95.12 90 THR B N 1
ATOM 2910 C CA . THR B 1 90 ? -19.922 -7.406 -5.605 1 95.12 90 THR B CA 1
ATOM 2911 C C . THR B 1 90 ? -21.172 -6.672 -6.105 1 95.12 90 THR B C 1
ATOM 2913 O O . THR B 1 90 ? -21.25 -6.32 -7.285 1 95.12 90 THR B O 1
ATOM 2916 N N . PRO B 1 91 ? -22.125 -6.516 -5.195 1 93.44 91 PRO B N 1
ATOM 2917 C CA . PRO B 1 91 ? -23.156 -5.523 -5.543 1 93.44 91 PRO B CA 1
ATOM 2918 C C . PRO B 1 91 ? -22.578 -4.113 -5.691 1 93.44 91 PRO B C 1
ATOM 2920 O O . PRO B 1 91 ? -21.406 -3.883 -5.371 1 93.44 91 PRO B O 1
ATOM 2923 N N . PHE B 1 92 ? -23.438 -3.293 -6.305 1 93.19 92 PHE B N 1
ATOM 2924 C CA . PHE B 1 92 ? -23.016 -1.898 -6.391 1 93.19 92 PHE B CA 1
ATOM 2925 C C . PHE B 1 92 ? -22.812 -1.306 -5.004 1 93.19 92 PHE B C 1
ATOM 2927 O O . PHE B 1 92 ? -23.703 -1.375 -4.156 1 93.19 92 PHE B O 1
ATOM 2934 N N . ILE B 1 93 ? -21.656 -0.779 -4.719 1 94.81 93 ILE B N 1
ATOM 2935 C CA . ILE B 1 93 ? -21.328 -0.174 -3.43 1 94.81 93 ILE B CA 1
ATOM 2936 C C . ILE B 1 93 ? -21.312 1.347 -3.564 1 94.81 93 ILE B C 1
ATOM 2938 O O . ILE B 1 93 ? -20.469 1.906 -4.277 1 94.81 93 ILE B O 1
ATOM 2942 N N . LYS B 1 94 ? -22.141 1.947 -2.857 1 95.12 94 LYS B N 1
ATOM 2943 C CA . LYS B 1 94 ? -22.219 3.404 -2.898 1 95.12 94 LYS B CA 1
ATOM 2944 C C . LYS B 1 94 ? -21.016 4.035 -2.193 1 95.12 94 LYS B C 1
ATOM 2946 O O . LYS B 1 94 ? -20.609 3.574 -1.129 1 95.12 94 LYS B O 1
ATOM 2951 N N . ARG B 1 95 ? -20.469 4.996 -2.812 1 94.56 95 ARG B N 1
ATOM 2952 C CA . ARG B 1 95 ? -19.25 5.648 -2.336 1 94.56 95 ARG B CA 1
ATOM 2953 C C . ARG B 1 95 ? -19.5 6.371 -1.016 1 94.56 95 ARG B C 1
ATOM 2955 O O . ARG B 1 95 ? -18.656 6.332 -0.112 1 94.56 95 ARG B O 1
ATOM 2962 N N . GLY B 1 96 ? -20.703 7.098 -0.874 1 94.19 96 GLY B N 1
ATOM 2963 C CA . GLY B 1 96 ? -20.938 7.996 0.25 1 94.19 96 GLY B CA 1
ATOM 2964 C C . GLY B 1 96 ? -19.953 9.148 0.297 1 94.19 96 GLY B C 1
ATOM 2965 O O . GLY B 1 96 ? -19.781 9.867 -0.688 1 94.19 96 GLY B O 1
ATOM 2966 N N . ASP B 1 97 ? -19.234 9.273 1.41 1 96.5 97 ASP B N 1
ATOM 2967 C CA . ASP B 1 97 ? -18.281 10.375 1.569 1 96.5 97 ASP B CA 1
ATOM 2968 C C . ASP B 1 97 ? -16.859 9.914 1.294 1 96.5 97 ASP B C 1
ATOM 2970 O O . ASP B 1 97 ? -15.906 10.672 1.501 1 96.5 97 ASP B O 1
ATOM 2974 N N . ALA B 1 98 ? -16.75 8.719 0.832 1 97.5 98 ALA B N 1
ATOM 2975 C CA . ALA B 1 98 ? -15.414 8.133 0.672 1 97.5 98 ALA B CA 1
ATOM 2976 C C . ALA B 1 98 ? -14.664 8.781 -0.486 1 97.5 98 ALA B C 1
ATOM 2978 O O . ALA B 1 98 ? -15.234 9.008 -1.556 1 97.5 98 ALA B O 1
ATOM 2979 N N . SER B 1 99 ? -13.406 9.133 -0.221 1 97.94 99 SER B N 1
ATOM 2980 C CA . SER B 1 99 ? -12.508 9.5 -1.306 1 97.94 99 SER B CA 1
ATOM 2981 C C . SER B 1 99 ? -11.586 8.344 -1.673 1 97.94 99 SER B C 1
ATOM 2983 O O . SER B 1 99 ? -10.969 8.344 -2.742 1 97.94 99 SER B O 1
ATOM 2985 N N . ARG B 1 100 ? -11.492 7.457 -0.817 1 98.25 100 ARG B N 1
ATOM 2986 C CA . ARG B 1 100 ? -10.742 6.219 -0.974 1 98.25 100 ARG B CA 1
ATOM 2987 C C . ARG B 1 100 ? -11.461 5.055 -0.301 1 98.25 100 ARG B C 1
ATOM 2989 O O . ARG B 1 100 ? -11.969 5.191 0.813 1 98.25 100 ARG B O 1
ATOM 2996 N N . MET B 1 101 ? -11.578 3.941 -0.969 1 98.5 101 MET B N 1
ATOM 2997 C CA . MET B 1 101 ? -12.227 2.752 -0.427 1 98.5 101 MET B CA 1
ATOM 2998 C C . MET B 1 101 ? -11.211 1.628 -0.219 1 98.5 101 MET B C 1
ATOM 3000 O O . MET B 1 101 ? -10.344 1.404 -1.063 1 98.5 101 MET B O 1
ATOM 3004 N N . TYR B 1 102 ? -11.359 0.979 0.875 1 98.56 102 TYR B N 1
ATOM 3005 C CA . TYR B 1 102 ? -10.531 -0.182 1.197 1 98.56 102 TYR B CA 1
ATOM 3006 C C . TYR B 1 102 ? -11.336 -1.471 1.071 1 98.56 102 TYR B C 1
ATOM 3008 O O . TYR B 1 102 ? -12.531 -1.494 1.364 1 98.56 102 TYR B O 1
ATOM 3016 N N . ILE B 1 103 ? -10.695 -2.482 0.633 1 98.69 103 ILE B N 1
ATOM 3017 C CA . ILE B 1 103 ? -11.305 -3.805 0.57 1 98.69 103 ILE B CA 1
ATOM 3018 C C . ILE B 1 103 ? -10.406 -4.824 1.269 1 98.69 103 ILE B C 1
ATOM 3020 O O . ILE B 1 103 ? -9.234 -4.961 0.925 1 98.69 103 ILE B O 1
ATOM 3024 N N . GLU B 1 104 ? -10.938 -5.387 2.254 1 98.56 104 GLU B N 1
ATOM 3025 C CA . GLU B 1 104 ? -10.281 -6.465 2.988 1 98.56 104 GLU B CA 1
ATOM 3026 C C . GLU B 1 104 ? -10.844 -7.824 2.592 1 98.56 104 GLU B C 1
ATOM 3028 O O . GLU B 1 104 ? -12.055 -8.047 2.67 1 98.56 104 GLU B O 1
ATOM 3033 N N . ILE B 1 105 ? -9.984 -8.688 2.178 1 98.19 105 ILE B N 1
ATOM 3034 C CA . ILE B 1 105 ? -10.406 -10 1.698 1 98.19 105 ILE B CA 1
ATOM 3035 C C . ILE B 1 105 ? -9.773 -11.086 2.561 1 98.19 105 ILE B C 1
ATOM 3037 O O . ILE B 1 105 ? -8.547 -11.172 2.67 1 98.19 105 ILE B O 1
ATOM 3041 N N . LYS B 1 106 ? -10.547 -11.836 3.232 1 95.81 106 LYS B N 1
ATOM 3042 C CA . LYS B 1 106 ? -10.109 -13.07 3.875 1 95.81 106 LYS B CA 1
ATOM 3043 C C . LYS B 1 106 ? -10.391 -14.281 2.986 1 95.81 106 LYS B C 1
ATOM 3045 O O . LYS B 1 106 ? -11.531 -14.5 2.57 1 95.81 106 LYS B O 1
ATOM 3050 N N . PHE B 1 107 ? -9.367 -15.031 2.688 1 96.06 107 PHE B N 1
ATOM 3051 C CA . PHE B 1 107 ? -9.547 -16.125 1.738 1 96.06 107 PHE B CA 1
ATOM 3052 C C . PHE B 1 107 ? -8.602 -17.281 2.045 1 96.06 107 PHE B C 1
ATOM 3054 O O . PHE B 1 107 ? -7.648 -17.109 2.812 1 96.06 107 PHE B O 1
ATOM 3061 N N . SER B 1 108 ? -8.961 -18.375 1.549 1 93.44 108 SER B N 1
ATOM 3062 C CA . SER B 1 108 ? -8.094 -19.547 1.558 1 93.44 108 SER B CA 1
ATOM 3063 C C . SER B 1 108 ? -7.867 -20.078 0.146 1 93.44 108 SER B C 1
ATOM 3065 O O . SER B 1 108 ? -8.695 -19.875 -0.741 1 93.44 108 SER B O 1
ATOM 3067 N N . MET B 1 109 ? -6.742 -20.656 -0.027 1 93.06 109 MET B N 1
ATOM 3068 C CA . MET B 1 109 ? -6.375 -21.156 -1.35 1 93.06 109 MET B CA 1
ATOM 3069 C C . MET B 1 109 ? -5.617 -22.484 -1.243 1 93.06 109 MET B C 1
ATOM 3071 O O . MET B 1 109 ? -4.797 -22.656 -0.342 1 93.06 109 MET B O 1
ATOM 3075 N N . ARG B 1 110 ? -5.855 -23.312 -2.133 1 89.62 110 ARG B N 1
ATOM 3076 C CA . ARG B 1 110 ? -5.188 -24.609 -2.148 1 89.62 110 ARG B CA 1
ATOM 3077 C C . ARG B 1 110 ? -3.887 -24.547 -2.945 1 89.62 110 ARG B C 1
ATOM 3079 O O . ARG B 1 110 ? -3.789 -23.797 -3.922 1 89.62 110 ARG B O 1
ATOM 3086 N N . ASP B 1 111 ? -3.016 -25.375 -2.533 1 86.38 111 ASP B N 1
ATOM 3087 C CA . ASP B 1 111 ? -1.758 -25.547 -3.252 1 86.38 111 ASP B CA 1
ATOM 3088 C C . ASP B 1 111 ? -1.956 -26.391 -4.504 1 86.38 111 ASP B C 1
ATOM 3090 O O . ASP B 1 111 ? -2.629 -27.422 -4.465 1 86.38 111 ASP B O 1
ATOM 3094 N N . CYS B 1 112 ? -1.331 -26.016 -5.586 1 83.88 112 CYS B N 1
ATOM 3095 C CA . CYS B 1 112 ? -1.498 -26.734 -6.844 1 83.88 112 CYS B CA 1
ATOM 3096 C C . CYS B 1 112 ? -0.904 -28.125 -6.754 1 83.88 112 CYS B C 1
ATOM 3098 O O . CYS B 1 112 ? -1.264 -29.016 -7.535 1 83.88 112 CYS B O 1
ATOM 3100 N N . ASN B 1 113 ? -0.043 -28.312 -5.809 1 78.94 113 ASN B N 1
ATOM 3101 C CA . ASN B 1 113 ? 0.551 -29.625 -5.613 1 78.94 113 ASN B CA 1
ATOM 3102 C C . ASN B 1 113 ? -0.495 -30.656 -5.199 1 78.94 113 ASN B C 1
ATOM 3104 O O . ASN B 1 113 ? -0.247 -31.859 -5.266 1 78.94 113 ASN B O 1
ATOM 3108 N N . LEU B 1 114 ? -1.624 -30.203 -4.832 1 80.62 114 LEU B N 1
ATOM 3109 C CA . LEU B 1 114 ? -2.705 -31.094 -4.43 1 80.62 114 LEU B CA 1
ATOM 3110 C C . LEU B 1 114 ? -3.418 -31.672 -5.648 1 80.62 114 LEU B C 1
ATOM 3112 O O . LEU B 1 114 ? -4.242 -32.594 -5.52 1 80.62 114 LEU B O 1
ATOM 3116 N N . PHE B 1 115 ? -3.074 -31.172 -6.828 1 79.94 115 PHE B N 1
ATOM 3117 C CA . PHE B 1 115 ? -3.771 -31.609 -8.031 1 79.94 115 PHE B CA 1
ATOM 3118 C C . PHE B 1 115 ? -2.793 -32.219 -9.039 1 79.94 115 PHE B C 1
ATOM 3120 O O . PHE B 1 115 ? -2.805 -31.844 -10.219 1 79.94 115 PHE B O 1
ATOM 3127 N N . PRO B 1 116 ? -2.01 -33.094 -8.609 1 70.56 116 PRO B N 1
ATOM 3128 C CA . PRO B 1 116 ? -1.041 -33.625 -9.57 1 70.56 116 PRO B CA 1
ATOM 3129 C C . PRO B 1 116 ? -1.706 -34.344 -10.742 1 70.56 116 PRO B C 1
ATOM 3131 O O . PRO B 1 116 ? -2.537 -35.219 -10.547 1 70.56 116 PRO B O 1
ATOM 3134 N N . GLY B 1 117 ? -1.342 -33.906 -11.961 1 68.75 117 GLY B N 1
ATOM 3135 C CA . GLY B 1 117 ? -1.836 -34.562 -13.164 1 68.75 117 GLY B CA 1
ATOM 3136 C C . GLY B 1 117 ? -3.285 -34.25 -13.469 1 68.75 117 GLY B C 1
ATOM 3137 O O . GLY B 1 117 ? -3.82 -34.656 -14.492 1 68.75 117 GLY B O 1
ATOM 3138 N N . MET B 1 118 ? -3.951 -33.625 -12.594 1 68.88 118 MET B N 1
ATOM 3139 C CA . MET B 1 118 ? -5.383 -33.375 -12.758 1 68.88 118 MET B CA 1
ATOM 3140 C C . MET B 1 118 ? -5.648 -31.938 -13.18 1 68.88 118 MET B C 1
ATOM 3142 O O . MET B 1 118 ? -6.688 -31.625 -13.766 1 68.88 118 MET B O 1
ATOM 3146 N N . ALA B 1 119 ? -4.68 -31.125 -12.93 1 75.62 119 ALA B N 1
ATOM 3147 C CA . ALA B 1 119 ? -4.938 -29.719 -13.164 1 75.62 119 ALA B CA 1
ATOM 3148 C C . ALA B 1 119 ? -4.508 -29.297 -14.562 1 75.62 119 ALA B C 1
ATOM 3150 O O . ALA B 1 119 ? -3.408 -29.641 -15.008 1 75.62 119 ALA B O 1
ATOM 3151 N N . LEU B 1 120 ? -5.465 -28.719 -15.328 1 75.62 120 LEU B N 1
ATOM 3152 C CA . LEU B 1 120 ? -5.172 -28.172 -16.656 1 75.62 120 LEU B CA 1
ATOM 3153 C C . LEU B 1 120 ? -4.859 -26.688 -16.578 1 75.62 120 LEU B C 1
ATOM 3155 O O . LEU B 1 120 ? -4.227 -26.125 -17.469 1 75.62 120 LEU B O 1
ATOM 3159 N N . SER B 1 121 ? -5.277 -25.984 -15.539 1 78 121 SER B N 1
ATOM 3160 C CA . SER B 1 121 ? -5.082 -24.547 -15.383 1 78 121 SER B CA 1
ATOM 3161 C C . SER B 1 121 ? -4.832 -24.172 -13.93 1 78 121 SER B C 1
ATOM 3163 O O . SER B 1 121 ? -5.457 -23.25 -13.398 1 78 121 SER B O 1
ATOM 3165 N N . CYS B 1 122 ? -4.004 -24.672 -13.234 1 82.06 122 CYS B N 1
ATOM 3166 C CA . CYS B 1 122 ? -3.863 -24.406 -11.812 1 82.06 122 CYS B CA 1
ATOM 3167 C C . CYS B 1 122 ? -3.037 -23.141 -11.578 1 82.06 122 CYS B C 1
ATOM 3169 O O . CYS B 1 122 ? -1.91 -23.031 -12.062 1 82.06 122 CYS B O 1
ATOM 3171 N N . LYS B 1 123 ? -3.709 -22.219 -10.984 1 88.19 123 LYS B N 1
ATOM 3172 C CA . LYS B 1 123 ? -3.08 -20.969 -10.578 1 88.19 123 LYS B CA 1
ATOM 3173 C C . LYS B 1 123 ? -3.195 -20.766 -9.07 1 88.19 123 LYS B C 1
ATOM 3175 O O . LYS B 1 123 ? -4.109 -21.297 -8.43 1 88.19 123 LYS B O 1
ATOM 3180 N N . GLU B 1 124 ? -2.295 -20.047 -8.5 1 90.81 124 GLU B N 1
ATOM 3181 C CA . GLU B 1 124 ? -2.342 -19.734 -7.074 1 90.81 124 GLU B CA 1
ATOM 3182 C C . GLU B 1 124 ? -2.514 -18.25 -6.832 1 90.81 124 GLU B C 1
ATOM 3184 O O . GLU B 1 124 ? -1.863 -17.672 -5.953 1 90.81 124 GLU B O 1
ATOM 3189 N N . THR B 1 125 ? -3.291 -17.641 -7.715 1 93.81 125 THR B N 1
ATOM 3190 C CA . THR B 1 125 ? -3.621 -16.219 -7.637 1 93.81 125 THR B CA 1
ATOM 3191 C C . THR B 1 125 ? -5.043 -15.969 -8.125 1 93.81 125 THR B C 1
ATOM 3193 O O . THR B 1 125 ? -5.637 -16.828 -8.789 1 93.81 125 THR B O 1
ATOM 3196 N N . PHE B 1 126 ? -5.551 -14.914 -7.758 1 95.75 126 PHE B N 1
ATOM 3197 C CA . PHE B 1 126 ? -6.754 -14.359 -8.367 1 95.75 126 PHE B CA 1
ATOM 3198 C C . PHE B 1 126 ? -6.621 -12.852 -8.555 1 95.75 126 PHE B C 1
ATOM 3200 O O . PHE B 1 126 ? -5.773 -12.219 -7.93 1 95.75 126 PHE B O 1
ATOM 3207 N N . SER B 1 127 ? -7.402 -12.328 -9.445 1 96.06 127 SER B N 1
ATOM 3208 C CA . SER B 1 127 ? -7.324 -10.906 -9.742 1 96.06 127 SER B CA 1
ATOM 3209 C C . SER B 1 127 ? -8.461 -10.141 -9.07 1 96.06 127 SER B C 1
ATOM 3211 O O . SER B 1 127 ? -9.602 -10.594 -9.07 1 96.06 127 SER B O 1
ATOM 3213 N N . LEU B 1 128 ? -8.086 -9.062 -8.445 1 97.88 128 LEU B N 1
ATOM 3214 C CA . LEU B 1 128 ? -9.047 -8.086 -7.941 1 97.88 128 LEU B CA 1
ATOM 3215 C C . LEU B 1 128 ? -9.133 -6.883 -8.875 1 97.88 128 LEU B C 1
ATOM 3217 O O . LEU B 1 128 ? -8.117 -6.25 -9.172 1 97.88 128 LEU B O 1
ATOM 3221 N N . LEU B 1 129 ? -10.312 -6.59 -9.359 1 97.12 129 LEU B N 1
ATOM 3222 C CA . LEU B 1 129 ? -10.555 -5.469 -10.258 1 97.12 129 LEU B CA 1
ATOM 3223 C C . LEU B 1 129 ? -11.68 -4.586 -9.734 1 97.12 129 LEU B C 1
ATOM 3225 O O . LEU B 1 129 ? -12.375 -4.953 -8.781 1 97.12 129 LEU B O 1
ATOM 3229 N N . TYR B 1 130 ? -11.82 -3.404 -10.312 1 96.31 130 TYR B N 1
ATOM 3230 C CA . TYR B 1 130 ? -12.953 -2.557 -9.945 1 96.31 130 TYR B CA 1
ATOM 3231 C C . TYR B 1 130 ? -13.406 -1.721 -11.133 1 96.31 130 TYR B C 1
ATOM 3233 O O . TYR B 1 130 ? -12.672 -1.561 -12.109 1 96.31 130 TYR B O 1
ATOM 3241 N N . TYR B 1 131 ? -14.609 -1.341 -11.078 1 94.38 131 TYR B N 1
ATOM 3242 C CA . TYR B 1 131 ? -15.266 -0.468 -12.047 1 94.38 131 TYR B CA 1
ATOM 3243 C C . TYR B 1 131 ? -16.078 0.605 -11.344 1 94.38 131 TYR B C 1
ATOM 3245 O O . TYR B 1 131 ? -17 0.292 -10.578 1 94.38 131 TYR B O 1
ATOM 3253 N N . GLU B 1 132 ? -15.688 1.922 -11.547 1 93.44 132 GLU B N 1
ATOM 3254 C CA . GLU B 1 132 ? -16.484 3.021 -11 1 93.44 132 GLU B CA 1
ATOM 3255 C C . GLU B 1 132 ? -17.641 3.385 -11.922 1 93.44 132 GLU B C 1
ATOM 3257 O O . GLU B 1 132 ? -17.5 3.334 -13.148 1 93.44 132 GLU B O 1
ATOM 3262 N N . PHE B 1 133 ? -18.641 3.793 -11.297 1 88.62 133 PHE B N 1
ATOM 3263 C CA . PHE B 1 133 ? -19.812 4.082 -12.102 1 88.62 133 PHE B CA 1
ATOM 3264 C C . PHE B 1 133 ? -20.656 5.164 -11.445 1 88.62 133 PHE B C 1
ATOM 3266 O O . PHE B 1 133 ? -20.781 5.207 -10.219 1 88.62 133 PHE B O 1
ATOM 3273 N N . ASP B 1 134 ? -21.203 6.176 -12.219 1 85.31 134 ASP B N 1
ATOM 3274 C CA . ASP B 1 134 ? -22.016 7.254 -11.68 1 85.31 134 ASP B CA 1
ATOM 3275 C C . ASP B 1 134 ? -23.484 6.836 -11.602 1 85.31 134 ASP B C 1
ATOM 3277 O O . ASP B 1 134 ? -24.25 7.371 -10.789 1 85.31 134 ASP B O 1
ATOM 3281 N N . ALA B 1 135 ? -23.984 6.07 -12.648 1 65.38 135 ALA B N 1
ATOM 3282 C CA . ALA B 1 135 ? -25.438 5.871 -12.688 1 65.38 135 ALA B CA 1
ATOM 3283 C C . ALA B 1 135 ? -25.844 4.652 -11.859 1 65.38 135 ALA B C 1
ATOM 3285 O O . ALA B 1 135 ? -25.156 3.621 -11.898 1 65.38 135 ALA B O 1
ATOM 3286 N N . ALA B 1 136 ? -26.391 4.871 -10.664 1 55.81 136 ALA B N 1
ATOM 3287 C CA . ALA B 1 136 ? -26.922 3.705 -9.961 1 55.81 136 ALA B CA 1
ATOM 3288 C C . ALA B 1 136 ? -27.797 2.857 -10.891 1 55.81 136 ALA B C 1
ATOM 3290 O O . ALA B 1 136 ? -29.016 2.824 -10.75 1 55.81 136 ALA B O 1
ATOM 3291 N N . THR B 1 137 ? -27.625 3.105 -12.156 1 55.34 137 THR B N 1
ATOM 3292 C CA . THR B 1 137 ? -28.562 2.273 -12.898 1 55.34 137 THR B CA 1
ATOM 3293 C C . THR B 1 137 ? -28.234 0.794 -12.719 1 55.34 137 THR B C 1
ATOM 3295 O O . THR B 1 137 ? -27.062 0.425 -12.57 1 55.34 137 THR B O 1
ATOM 3298 N N . LYS B 1 138 ? -29.25 0.088 -12.195 1 56.28 138 LYS B N 1
ATOM 3299 C CA . LYS B 1 138 ? -29.328 -1.341 -11.906 1 56.28 138 LYS B CA 1
ATOM 3300 C C . LYS B 1 138 ? -28.781 -2.168 -13.07 1 56.28 138 LYS B C 1
ATOM 3302 O O . LYS B 1 138 ? -29.453 -3.074 -13.562 1 56.28 138 LYS B O 1
ATOM 3307 N N . GLU B 1 139 ? -27.844 -1.565 -13.891 1 60.41 139 GLU B N 1
ATOM 3308 C CA . GLU B 1 139 ? -27.375 -2.504 -14.914 1 60.41 139 GLU B CA 1
ATOM 3309 C C . GLU B 1 139 ? -26.234 -3.367 -14.383 1 60.41 139 GLU B C 1
ATOM 3311 O O . GLU B 1 139 ? -25.516 -2.963 -13.469 1 60.41 139 GLU B O 1
ATOM 3316 N N . PRO B 1 140 ? -26.359 -4.762 -14.859 1 64.94 140 PRO B N 1
ATOM 3317 C CA . PRO B 1 140 ? -25.234 -5.605 -14.453 1 64.94 140 PRO B CA 1
ATOM 3318 C C . PRO B 1 140 ? -23.891 -4.977 -14.781 1 64.94 140 PRO B C 1
ATOM 3320 O O . PRO B 1 140 ? -23.781 -4.168 -15.711 1 64.94 140 PRO B O 1
ATOM 3323 N N . PRO B 1 141 ? -22.969 -5.145 -13.922 1 74.69 141 PRO B N 1
ATOM 3324 C CA . PRO B 1 141 ? -21.609 -4.688 -14.227 1 74.69 141 PRO B CA 1
ATOM 3325 C C . PRO B 1 141 ? -21.125 -5.145 -15.609 1 74.69 141 PRO B C 1
ATOM 3327 O O . PRO B 1 141 ? -21.516 -6.223 -16.078 1 74.69 141 PRO B O 1
ATOM 3330 N N . PRO B 1 142 ? -20.516 -4.281 -16.391 1 77.06 142 PRO B N 1
ATOM 3331 C CA . PRO B 1 142 ? -20.016 -4.719 -17.688 1 77.06 142 PRO B CA 1
ATOM 3332 C C . PRO B 1 142 ? -19.203 -6.008 -17.609 1 77.06 142 PRO B C 1
ATOM 3334 O O . PRO B 1 142 ? -18.484 -6.23 -16.625 1 77.06 142 PRO B O 1
ATOM 3337 N N . TRP B 1 143 ? -19.438 -6.84 -18.578 1 76.06 143 TRP B N 1
ATOM 3338 C CA . TRP B 1 143 ? -18.75 -8.125 -18.578 1 76.06 143 TRP B CA 1
ATOM 3339 C C . TRP B 1 143 ? -17.391 -8.031 -19.266 1 76.06 143 TRP B C 1
ATOM 3341 O O . TRP B 1 143 ? -16.547 -8.914 -19.125 1 76.06 143 TRP B O 1
ATOM 3351 N N . GLU B 1 144 ? -17.188 -6.895 -19.875 1 80.06 144 GLU B N 1
ATOM 3352 C CA . GLU B 1 144 ? -15.938 -6.738 -20.609 1 80.06 144 GLU B CA 1
ATOM 3353 C C . GLU B 1 144 ? -14.773 -6.453 -19.672 1 80.06 144 GLU B C 1
ATOM 3355 O O . GLU B 1 144 ? -14.766 -5.438 -18.969 1 80.06 144 GLU B O 1
ATOM 3360 N N . PRO B 1 145 ? -13.812 -7.328 -19.703 1 81.88 145 PRO B N 1
ATOM 3361 C CA . PRO B 1 145 ? -12.672 -7.164 -18.812 1 81.88 145 PRO B CA 1
ATOM 3362 C C . PRO B 1 145 ? -11.992 -5.805 -18.953 1 81.88 145 PRO B C 1
ATOM 3364 O O . PRO B 1 145 ? -11.422 -5.285 -17.984 1 81.88 145 PRO B O 1
ATOM 3367 N N . GLU B 1 146 ? -12.117 -5.219 -20.156 1 85.38 146 GLU B N 1
ATOM 3368 C CA . GLU B 1 146 ? -11.422 -3.965 -20.438 1 85.38 146 GLU B CA 1
ATOM 3369 C C . GLU B 1 146 ? -12.039 -2.805 -19.656 1 85.38 146 GLU B C 1
ATOM 3371 O O . GLU B 1 146 ? -11.422 -1.743 -19.531 1 85.38 146 GLU B O 1
ATOM 3376 N N . SER B 1 147 ? -13.219 -3.055 -19.156 1 87.94 147 SER B N 1
ATOM 3377 C CA . SER B 1 147 ? -13.922 -2.014 -18.406 1 87.94 147 SER B CA 1
ATOM 3378 C C . SER B 1 147 ? -13.375 -1.889 -16.984 1 87.94 147 SER B C 1
ATOM 3380 O O . SER B 1 147 ? -13.617 -0.888 -16.312 1 87.94 147 SER B O 1
ATOM 3382 N N . TYR B 1 148 ? -12.656 -2.867 -16.641 1 92.44 148 TYR B N 1
ATOM 3383 C CA . TYR B 1 148 ? -12.234 -2.906 -15.25 1 92.44 148 TYR B CA 1
ATOM 3384 C C . TYR B 1 148 ? -10.766 -2.527 -15.109 1 92.44 148 TYR B C 1
ATOM 3386 O O . TYR B 1 148 ? -9.961 -2.781 -16.016 1 92.44 148 TYR B O 1
ATOM 3394 N N . LYS B 1 149 ? -10.508 -1.855 -14.078 1 94.94 149 LYS B N 1
ATOM 3395 C CA . LYS B 1 149 ? -9.125 -1.585 -13.711 1 94.94 149 LYS B CA 1
ATOM 3396 C C . LYS B 1 149 ? -8.594 -2.633 -12.734 1 94.94 149 LYS B C 1
ATOM 3398 O O . LYS B 1 149 ? -9.273 -2.977 -11.758 1 94.94 149 LYS B O 1
ATOM 3403 N N . LEU B 1 150 ? -7.449 -3.164 -13.062 1 96.06 150 LEU B N 1
ATOM 3404 C CA . LEU B 1 150 ? -6.824 -4.145 -12.18 1 96.06 150 LEU B CA 1
ATOM 3405 C C . LEU B 1 150 ? -6.301 -3.477 -10.914 1 96.06 150 LEU B C 1
ATOM 3407 O O . LEU B 1 150 ? -5.559 -2.494 -10.977 1 96.06 150 LEU B O 1
ATOM 3411 N N . VAL B 1 151 ? -6.793 -3.938 -9.781 1 96.44 151 VAL B N 1
ATOM 3412 C CA . VAL B 1 151 ? -6.266 -3.465 -8.5 1 96.44 151 VAL B CA 1
ATOM 3413 C C . VAL B 1 151 ? -4.984 -4.227 -8.164 1 96.44 151 VAL B C 1
ATOM 3415 O O . VAL B 1 151 ? -3.963 -3.619 -7.836 1 96.44 151 VAL B O 1
ATOM 3418 N N . ASP B 1 152 ? -5.117 -5.535 -8.266 1 95.75 152 ASP B N 1
ATOM 3419 C CA . ASP B 1 152 ? -3.992 -6.395 -7.918 1 95.75 152 ASP B CA 1
ATOM 3420 C C . ASP B 1 152 ? -4.262 -7.844 -8.328 1 95.75 152 ASP B C 1
ATOM 3422 O O . ASP B 1 152 ? -5.418 -8.242 -8.492 1 95.75 152 ASP B O 1
ATOM 3426 N N . ARG B 1 153 ? -3.178 -8.547 -8.594 1 95.19 153 ARG B N 1
ATOM 3427 C CA . ARG B 1 153 ? -3.217 -10.008 -8.625 1 95.19 153 ARG B CA 1
ATOM 3428 C C . ARG B 1 153 ? -2.746 -10.594 -7.297 1 95.19 153 ARG B C 1
ATOM 3430 O O . ARG B 1 153 ? -1.564 -10.5 -6.957 1 95.19 153 ARG B O 1
ATOM 3437 N N . ILE B 1 154 ? -3.633 -11.234 -6.578 1 95.88 154 ILE B N 1
ATOM 3438 C CA . ILE B 1 154 ? -3.438 -11.531 -5.164 1 95.88 154 ILE B CA 1
ATOM 3439 C C . ILE B 1 154 ? -3.014 -12.992 -4.992 1 95.88 154 ILE B C 1
ATOM 3441 O O . ILE B 1 154 ? -3.566 -13.883 -5.641 1 95.88 154 ILE B O 1
ATOM 3445 N N . ALA B 1 155 ? -1.996 -13.203 -4.234 1 94.56 155 ALA B N 1
ATOM 3446 C CA . ALA B 1 155 ? -1.524 -14.523 -3.83 1 94.56 155 ALA B CA 1
ATOM 3447 C C . ALA B 1 155 ? -1.66 -14.719 -2.322 1 94.56 155 ALA B C 1
ATOM 3449 O O . ALA B 1 155 ? -1.915 -13.766 -1.587 1 94.56 155 ALA B O 1
ATOM 3450 N N . ALA B 1 156 ? -1.536 -15.953 -1.905 1 91.19 156 ALA B N 1
ATOM 3451 C CA . ALA B 1 156 ? -1.644 -16.281 -0.487 1 91.19 156 ALA B CA 1
ATOM 3452 C C . ALA B 1 156 ? -0.328 -16.016 0.239 1 91.19 156 ALA B C 1
ATOM 3454 O O . ALA B 1 156 ? 0.65 -16.75 0.05 1 91.19 156 ALA B O 1
ATOM 3455 N N . ASP B 1 157 ? -0.313 -15.086 1.168 1 82.94 157 ASP B N 1
ATOM 3456 C CA . ASP B 1 157 ? 0.894 -14.727 1.904 1 82.94 157 ASP B CA 1
ATOM 3457 C C . ASP B 1 157 ? 1.099 -15.641 3.107 1 82.94 157 ASP B C 1
ATOM 3459 O O . ASP B 1 157 ? 2.223 -16.062 3.389 1 82.94 157 ASP B O 1
ATOM 3463 N N . GLU B 1 158 ? 0.011 -15.852 3.758 1 76.44 158 GLU B N 1
ATOM 3464 C CA . GLU B 1 158 ? 0.112 -16.625 4.992 1 76.44 158 GLU B CA 1
ATOM 3465 C C . GLU B 1 158 ? 0.293 -18.109 4.695 1 76.44 158 GLU B C 1
ATOM 3467 O O . GLU B 1 158 ? 0.917 -18.844 5.473 1 76.44 158 GLU B O 1
ATOM 3472 N N . GLY B 1 159 ? -0.332 -18.531 3.65 1 76 159 GLY B N 1
ATOM 3473 C CA . GLY B 1 159 ? -0.106 -19.922 3.287 1 76 159 GLY B CA 1
ATOM 3474 C C . GLY B 1 159 ? -1.2 -20.5 2.404 1 76 159 GLY B C 1
ATOM 3475 O O . GLY B 1 159 ? -2.217 -19.844 2.166 1 76 159 GLY B O 1
ATOM 3476 N N . ARG B 1 160 ? -0.865 -21.594 1.864 1 78.88 160 ARG B N 1
ATOM 3477 C CA . ARG B 1 160 ? -1.784 -22.438 1.1 1 78.88 160 ARG B CA 1
ATOM 3478 C C . ARG B 1 160 ? -2.01 -23.766 1.792 1 78.88 160 ARG B C 1
ATOM 3480 O O . ARG B 1 160 ? -1.137 -24.266 2.512 1 78.88 160 ARG B O 1
ATOM 3487 N N . PHE B 1 161 ? -3.129 -24.156 1.886 1 71.88 161 PHE B N 1
ATOM 3488 C CA . PHE B 1 161 ? -3.307 -25.375 2.664 1 71.88 161 PHE B CA 1
ATOM 3489 C C . PHE B 1 161 ? -3.342 -26.609 1.755 1 71.88 161 PHE B C 1
ATOM 3491 O O . PHE B 1 161 ? -3.781 -26.516 0.606 1 71.88 161 PHE B O 1
ATOM 3498 N N . THR B 1 162 ? -2.523 -27.641 2.182 1 62.5 162 THR B N 1
ATOM 3499 C CA . THR B 1 162 ? -2.305 -28.875 1.443 1 62.5 162 THR B CA 1
ATOM 3500 C C . THR B 1 162 ? -3.24 -29.984 1.938 1 62.5 162 THR B C 1
ATOM 3502 O O . THR B 1 162 ? -3.354 -31.031 1.312 1 62.5 162 THR B O 1
ATOM 3505 N N . SER B 1 163 ? -3.73 -29.734 3.279 1 58.38 163 SER B N 1
ATOM 3506 C CA . SER B 1 163 ? -4.578 -30.812 3.777 1 58.38 163 SER B CA 1
ATOM 3507 C C . SER B 1 163 ? -5.93 -30.281 4.242 1 58.38 163 SER B C 1
ATOM 3509 O O . SER B 1 163 ? -6.074 -29.094 4.52 1 58.38 163 SER B O 1
ATOM 3511 N N . SER B 1 164 ? -7.008 -31.094 4.023 1 55.91 164 SER B N 1
ATOM 3512 C CA . SER B 1 164 ? -8.414 -30.812 4.316 1 55.91 164 SER B CA 1
ATOM 3513 C C . SER B 1 164 ? -8.586 -30.266 5.73 1 55.91 164 SER B C 1
ATOM 3515 O O . SER B 1 164 ? -9.547 -29.562 6.012 1 55.91 164 SER B O 1
ATOM 3517 N N . ASN B 1 165 ? -7.523 -30.516 6.578 1 57.5 165 ASN B N 1
ATOM 3518 C CA . ASN B 1 165 ? -7.875 -30.312 7.977 1 57.5 165 ASN B CA 1
ATOM 3519 C C . ASN B 1 165 ? -7.426 -28.938 8.477 1 57.5 165 ASN B C 1
ATOM 3521 O O . ASN B 1 165 ? -7.82 -28.5 9.562 1 57.5 165 ASN B O 1
ATOM 3525 N N . GLU B 1 166 ? -6.648 -28.312 7.672 1 66.5 166 GLU B N 1
ATOM 3526 C CA . GLU B 1 166 ? -6.289 -27.031 8.266 1 66.5 166 GLU B CA 1
ATOM 3527 C C . GLU B 1 166 ? -6.383 -25.906 7.234 1 66.5 166 GLU B C 1
ATOM 3529 O O . GLU B 1 166 ? -5.527 -25.781 6.355 1 66.5 166 GLU B O 1
ATOM 3534 N N . VAL B 1 167 ? -7.453 -25.203 7.367 1 79.81 167 VAL B N 1
ATOM 3535 C CA . VAL B 1 167 ? -7.672 -24.078 6.473 1 79.81 167 VAL B CA 1
ATOM 3536 C C . VAL B 1 167 ? -6.848 -22.875 6.941 1 79.81 167 VAL B C 1
ATOM 3538 O O . VAL B 1 167 ? -6.93 -22.484 8.102 1 79.81 167 VAL B O 1
ATOM 3541 N N . ILE B 1 168 ? -5.902 -22.469 6.156 1 85.88 168 ILE B N 1
ATOM 3542 C CA . ILE B 1 168 ? -5.133 -21.25 6.418 1 85.88 168 ILE B CA 1
ATOM 3543 C C . ILE B 1 168 ? -5.84 -20.047 5.797 1 85.88 168 ILE B C 1
ATOM 3545 O O . ILE B 1 168 ? -5.984 -19.969 4.578 1 85.88 168 ILE B O 1
ATOM 3549 N N . ILE B 1 169 ? -6.262 -19.188 6.648 1 90.38 169 ILE B N 1
ATOM 3550 C CA . ILE B 1 169 ? -6.969 -18 6.172 1 90.38 169 ILE B CA 1
ATOM 3551 C C . ILE B 1 169 ? -5.973 -16.875 5.926 1 90.38 169 ILE B C 1
ATOM 3553 O O . ILE B 1 169 ? -5.172 -16.547 6.801 1 90.38 169 ILE B O 1
ATOM 3557 N N . ASN B 1 170 ? -5.973 -16.391 4.664 1 94.12 170 ASN B N 1
ATOM 3558 C CA . ASN B 1 170 ? -5.176 -15.227 4.289 1 94.12 170 ASN B CA 1
ATOM 3559 C C . ASN B 1 170 ? -5.992 -13.938 4.359 1 94.12 170 ASN B C 1
ATOM 3561 O O . ASN B 1 170 ? -7.191 -13.945 4.074 1 94.12 170 ASN B O 1
ATOM 3565 N N . THR B 1 171 ? -5.395 -12.891 4.812 1 95.56 171 THR B N 1
ATOM 3566 C CA . THR B 1 171 ? -6.039 -11.586 4.82 1 95.56 171 THR B CA 1
ATOM 3567 C C . THR B 1 171 ? -5.258 -10.594 3.967 1 95.56 171 THR B C 1
ATOM 3569 O O . THR B 1 171 ? -4.066 -10.375 4.191 1 95.56 171 THR B O 1
ATOM 3572 N N . GLU B 1 172 ? -5.852 -10.078 2.943 1 96.62 172 GLU B N 1
ATOM 3573 C CA . GLU B 1 172 ? -5.262 -9.062 2.084 1 96.62 172 GLU B CA 1
ATOM 3574 C C . GLU B 1 172 ? -6.121 -7.801 2.051 1 96.62 172 GLU B C 1
ATOM 3576 O O . GLU B 1 172 ? -7.348 -7.883 2 1 96.62 172 GLU B O 1
ATOM 3581 N N . VAL B 1 173 ? -5.504 -6.641 2.148 1 96.88 173 VAL B N 1
ATOM 3582 C CA . VAL B 1 173 ? -6.195 -5.359 2.064 1 96.88 173 VAL B CA 1
ATOM 3583 C C . VAL B 1 173 ? -5.672 -4.562 0.87 1 96.88 173 VAL B C 1
ATOM 3585 O O . VAL B 1 173 ? -4.461 -4.52 0.629 1 96.88 173 VAL B O 1
ATOM 3588 N N . ARG B 1 174 ? -6.516 -4.094 0.081 1 97.75 174 ARG B N 1
ATOM 3589 C CA . ARG B 1 174 ? -6.211 -3.152 -0.995 1 97.75 174 ARG B CA 1
ATOM 3590 C C . ARG B 1 174 ? -7.102 -1.916 -0.906 1 97.75 174 ARG B C 1
ATOM 3592 O O . ARG B 1 174 ? -8.055 -1.884 -0.125 1 97.75 174 ARG B O 1
ATOM 3599 N N . SER B 1 175 ? -6.738 -0.875 -1.576 1 97.94 175 SER B N 1
ATOM 3600 C CA . SER B 1 175 ? -7.555 0.335 -1.594 1 97.94 175 SER B CA 1
ATOM 3601 C C . SER B 1 175 ? -7.512 1.01 -2.961 1 97.94 175 SER B C 1
ATOM 3603 O O . SER B 1 175 ? -6.582 0.793 -3.738 1 97.94 175 SER B O 1
ATOM 3605 N N . ILE B 1 176 ? -8.57 1.735 -3.27 1 98.19 176 ILE B N 1
ATOM 3606 C CA . ILE B 1 176 ? -8.672 2.445 -4.539 1 98.19 176 ILE B CA 1
ATOM 3607 C C . ILE B 1 176 ? -9.203 3.857 -4.297 1 98.19 176 ILE B C 1
ATOM 3609 O O . ILE B 1 176 ? -10.016 4.078 -3.4 1 98.19 176 ILE B O 1
ATOM 3613 N N . PRO B 1 177 ? -8.68 4.785 -5.078 1 97.75 177 PRO B N 1
ATOM 3614 C CA . PRO B 1 177 ? -9.367 6.078 -5.078 1 97.75 177 PRO B CA 1
ATOM 3615 C C . PRO B 1 177 ? -10.742 6.012 -5.738 1 97.75 177 PRO B C 1
ATOM 3617 O O . PRO B 1 177 ? -10.945 5.242 -6.68 1 97.75 177 PRO B O 1
ATOM 3620 N N . VAL B 1 178 ? -11.68 6.758 -5.266 1 97.25 178 VAL B N 1
ATOM 3621 C CA . VAL B 1 178 ? -13.016 6.742 -5.844 1 97.25 178 VAL B CA 1
ATOM 3622 C C . VAL B 1 178 ? -13.5 8.172 -6.07 1 97.25 178 VAL B C 1
ATOM 3624 O O . VAL B 1 178 ? -13.352 9.031 -5.191 1 97.25 178 VAL B O 1
ATOM 3627 N N . THR B 1 179 ? -14.039 8.406 -7.203 1 94.25 179 THR B N 1
ATOM 3628 C CA . THR B 1 179 ? -14.461 9.758 -7.555 1 94.25 179 THR B CA 1
ATOM 3629 C C . THR B 1 179 ? -15.914 9.758 -8.039 1 94.25 179 THR B C 1
ATOM 3631 O O . THR B 1 179 ? -16.578 10.797 -8.008 1 94.25 179 THR B O 1
ATOM 3634 N N . LYS B 1 180 ? -16.391 8.617 -8.484 1 93.94 180 LYS B N 1
ATOM 3635 C CA . LYS B 1 180 ? -17.766 8.523 -8.984 1 93.94 180 LYS B CA 1
ATOM 3636 C C . LYS B 1 180 ? -18.719 8.102 -7.879 1 93.94 180 LYS B C 1
ATOM 3638 O O . LYS B 1 180 ? -18.344 8.039 -6.707 1 93.94 180 LYS B O 1
ATOM 3643 N N . LYS B 1 181 ? -19.953 7.805 -8.148 1 93.5 181 LYS B N 1
ATOM 3644 C CA . LYS B 1 181 ? -21 7.594 -7.156 1 93.5 181 LYS B CA 1
ATOM 3645 C C . LYS B 1 181 ? -20.859 6.234 -6.48 1 93.5 181 LYS B C 1
ATOM 3647 O O . LYS B 1 181 ? -21.359 6.027 -5.379 1 93.5 181 LYS B O 1
ATOM 3652 N N . GLY B 1 182 ? -20.234 5.324 -7.223 1 94.06 182 GLY B N 1
ATOM 3653 C CA . GLY B 1 182 ? -20.062 4.012 -6.617 1 94.06 182 GLY B CA 1
ATOM 3654 C C . GLY B 1 182 ? -19.125 3.117 -7.406 1 94.06 182 GLY B C 1
ATOM 3655 O O . GLY B 1 182 ? -18.5 3.557 -8.383 1 94.06 182 GLY B O 1
ATOM 3656 N N . VAL B 1 183 ? -19.016 1.869 -6.836 1 94.44 183 VAL B N 1
ATOM 3657 C CA . VAL B 1 183 ? -18.016 0.985 -7.422 1 94.44 183 VAL B CA 1
ATOM 3658 C C . VAL B 1 183 ? -18.531 -0.454 -7.41 1 94.44 183 VAL B C 1
ATOM 3660 O O . VAL B 1 183 ? -19.281 -0.848 -6.512 1 94.44 183 VAL B O 1
ATOM 3663 N N . TYR B 1 184 ? -18.172 -1.199 -8.492 1 94.19 184 TYR B N 1
ATOM 3664 C CA . TYR B 1 184 ? -18.188 -2.658 -8.477 1 94.19 184 TYR B CA 1
ATOM 3665 C C . TYR B 1 184 ? -16.781 -3.211 -8.289 1 94.19 184 TYR B C 1
ATOM 3667 O O . TYR B 1 184 ? -15.867 -2.855 -9.039 1 94.19 184 TYR B O 1
ATOM 3675 N N . PHE B 1 185 ? -16.609 -3.988 -7.254 1 96.25 185 PHE B N 1
ATOM 3676 C CA . PHE B 1 185 ? -15.422 -4.82 -7.238 1 96.25 185 PHE B CA 1
ATOM 3677 C C . PHE B 1 185 ? -15.672 -6.141 -7.957 1 96.25 185 PHE B C 1
ATOM 3679 O O . PHE B 1 185 ? -16.797 -6.648 -7.965 1 96.25 185 PHE B O 1
ATOM 3686 N N . ALA B 1 186 ? -14.625 -6.621 -8.539 1 96.62 186 ALA B N 1
ATOM 3687 C CA . ALA B 1 186 ? -14.727 -7.895 -9.242 1 96.62 186 ALA B CA 1
ATOM 3688 C C . ALA B 1 186 ? -13.562 -8.812 -8.898 1 96.62 186 ALA B C 1
ATOM 3690 O O . ALA B 1 186 ? -12.422 -8.352 -8.758 1 96.62 186 ALA B O 1
ATOM 3691 N N . PHE B 1 187 ? -13.875 -10.062 -8.758 1 97.19 187 PHE B N 1
ATOM 3692 C CA . PHE B 1 187 ? -12.891 -11.125 -8.547 1 97.19 187 PHE B CA 1
ATOM 3693 C C . PHE B 1 187 ? -12.828 -12.047 -9.766 1 97.19 187 PHE B C 1
ATOM 3695 O O . PHE B 1 187 ? -13.836 -12.625 -10.172 1 97.19 187 PHE B O 1
ATOM 3702 N N . ARG B 1 188 ? -11.688 -12.125 -10.305 1 95.75 188 ARG B N 1
ATOM 3703 C CA . ARG B 1 188 ? -11.508 -12.961 -11.484 1 95.75 188 ARG B CA 1
ATOM 3704 C C . ARG B 1 188 ? -10.609 -14.156 -11.188 1 95.75 188 ARG B C 1
ATOM 3706 O O . ARG B 1 188 ? -9.469 -13.984 -10.742 1 95.75 188 ARG B O 1
ATOM 3713 N N . ASP B 1 189 ? -11.164 -15.289 -11.414 1 94.94 189 ASP B N 1
ATOM 3714 C CA . ASP B 1 189 ? -10.414 -16.531 -11.25 1 94.94 189 ASP B CA 1
ATOM 3715 C C . ASP B 1 189 ? -10.047 -17.125 -12.609 1 94.94 189 ASP B C 1
ATOM 3717 O O . ASP B 1 189 ? -10.898 -17.281 -13.484 1 94.94 189 ASP B O 1
ATOM 3721 N N . GLN B 1 190 ? -8.82 -17.484 -12.727 1 91.25 190 GLN B N 1
ATOM 3722 C CA . GLN B 1 190 ? -8.367 -18.062 -13.984 1 91.25 190 GLN B CA 1
ATOM 3723 C C . GLN B 1 190 ? -7.77 -19.453 -13.766 1 91.25 190 GLN B C 1
ATOM 3725 O O . GLN B 1 190 ? -6.902 -19.891 -14.531 1 91.25 190 GLN B O 1
ATOM 3730 N N . GLY B 1 191 ? -8.164 -20.078 -12.656 1 90.62 191 GLY B N 1
ATOM 3731 C CA . GLY B 1 191 ? -7.715 -21.453 -12.453 1 90.62 191 GLY B CA 1
ATOM 3732 C C . GLY B 1 191 ? -7.25 -21.719 -11.039 1 90.62 191 GLY B C 1
ATOM 3733 O O . GLY B 1 191 ? -6.441 -22.625 -10.805 1 90.62 191 GLY B O 1
ATOM 3734 N N . ALA B 1 192 ? -7.641 -20.938 -10.125 1 92.38 192 ALA B N 1
ATOM 3735 C CA . ALA B 1 192 ? -7.305 -21.188 -8.719 1 92.38 192 ALA B CA 1
ATOM 3736 C C . ALA B 1 192 ? -8.383 -22.016 -8.031 1 92.38 192 ALA B C 1
ATOM 3738 O O . ALA B 1 192 ? -9.484 -22.172 -8.562 1 92.38 192 ALA B O 1
ATOM 3739 N N . CYS B 1 193 ? -8.016 -22.641 -7.027 1 92.81 193 CYS B N 1
ATOM 3740 C CA . CYS B 1 193 ? -8.953 -23.234 -6.09 1 92.81 193 CYS B CA 1
ATOM 3741 C C . CYS B 1 193 ? -8.977 -22.469 -4.773 1 92.81 193 CYS B C 1
ATOM 3743 O O . CYS B 1 193 ? -8.086 -22.641 -3.938 1 92.81 193 CYS B O 1
ATOM 3745 N N . LEU B 1 194 ? -9.969 -21.578 -4.699 1 94.38 194 LEU B N 1
ATOM 3746 C CA . LEU B 1 194 ? -9.922 -20.672 -3.547 1 94.38 194 LEU B CA 1
ATOM 3747 C C . LEU B 1 194 ? -11.32 -20.438 -2.986 1 94.38 194 LEU B C 1
ATOM 3749 O O . LEU B 1 194 ? -12.312 -20.734 -3.643 1 94.38 194 LEU B O 1
ATOM 3753 N N . SER B 1 195 ? -11.312 -20.031 -1.736 1 94.81 195 SER B N 1
ATOM 3754 C CA . SER B 1 195 ? -12.516 -19.625 -1.023 1 94.81 195 SER B CA 1
ATOM 3755 C C . SER B 1 195 ? -12.414 -18.172 -0.542 1 94.81 195 SER B C 1
ATOM 3757 O O . SER B 1 195 ? -11.484 -17.828 0.191 1 94.81 195 SER B O 1
ATOM 3759 N N . LEU B 1 196 ? -13.273 -17.359 -1.067 1 97.44 196 LEU B N 1
ATOM 3760 C CA . LEU B 1 196 ? -13.438 -16.031 -0.489 1 97.44 196 LEU B CA 1
ATOM 3761 C C . LEU B 1 196 ? -14.312 -16.094 0.761 1 97.44 196 LEU B C 1
ATOM 3763 O O . LEU B 1 196 ? -15.539 -16.156 0.663 1 97.44 196 LEU B O 1
ATOM 3767 N N . ILE B 1 197 ? -13.727 -15.977 1.874 1 95.81 197 ILE B N 1
ATOM 3768 C CA . ILE B 1 197 ? -14.367 -16.297 3.148 1 95.81 197 ILE B CA 1
ATOM 3769 C C . ILE B 1 197 ? -15.125 -15.07 3.666 1 95.81 197 ILE B C 1
ATOM 3771 O O . ILE B 1 197 ? -16.25 -15.188 4.137 1 95.81 197 ILE B O 1
ATOM 3775 N N . ALA B 1 198 ? -14.477 -13.977 3.627 1 96.5 198 ALA B N 1
ATOM 3776 C CA . ALA B 1 198 ? -15.078 -12.734 4.102 1 96.5 198 ALA B CA 1
ATOM 3777 C C . ALA B 1 198 ? -14.539 -11.531 3.334 1 96.5 198 ALA B C 1
ATOM 3779 O O . ALA B 1 198 ? -13.336 -11.445 3.068 1 96.5 198 ALA B O 1
ATOM 3780 N N . ILE B 1 199 ? -15.461 -10.703 2.959 1 98.25 199 ILE B N 1
ATOM 3781 C CA . ILE B 1 199 ? -15.102 -9.469 2.26 1 98.25 199 ILE B CA 1
ATOM 3782 C C . ILE B 1 199 ? -15.695 -8.273 2.998 1 98.25 199 ILE B C 1
ATOM 3784 O O . ILE B 1 199 ? -16.875 -8.258 3.32 1 98.25 199 ILE B O 1
ATOM 3788 N N . LYS B 1 200 ? -14.836 -7.363 3.279 1 98.44 200 LYS B N 1
ATOM 3789 C CA . LYS B 1 200 ? -15.242 -6.121 3.932 1 98.44 200 LYS B CA 1
ATOM 3790 C C . LYS B 1 200 ? -14.766 -4.902 3.145 1 98.44 200 LYS B C 1
ATOM 3792 O O . LYS B 1 200 ? -13.594 -4.809 2.791 1 98.44 200 LYS B O 1
ATOM 3797 N N . VAL B 1 201 ? -15.68 -4.066 2.783 1 98.62 201 VAL B N 1
ATOM 3798 C CA . VAL B 1 201 ? -15.352 -2.809 2.121 1 98.62 201 VAL B CA 1
ATOM 3799 C C . VAL B 1 201 ? -15.656 -1.638 3.053 1 98.62 201 VAL B C 1
ATOM 3801 O O . VAL B 1 201 ? -16.734 -1.583 3.658 1 98.62 201 VAL B O 1
ATOM 3804 N N . TYR B 1 202 ? -14.695 -0.726 3.184 1 98.62 202 TYR B N 1
ATOM 3805 C CA . TYR B 1 202 ? -14.867 0.386 4.113 1 98.62 202 TYR B CA 1
ATOM 3806 C C . TYR B 1 202 ? -14.023 1.586 3.686 1 98.62 202 TYR B C 1
ATOM 3808 O O . TYR B 1 202 ? -13.242 1.497 2.74 1 98.62 202 TYR B O 1
ATOM 3816 N N . TYR B 1 203 ? -14.273 2.68 4.234 1 98.5 203 TYR B N 1
ATOM 3817 C CA . TYR B 1 203 ? -13.375 3.824 4.156 1 98.5 203 TYR B CA 1
ATOM 3818 C C . TYR B 1 203 ? -13.086 4.387 5.539 1 98.5 203 TYR B C 1
ATOM 3820 O O . TYR B 1 203 ? -13.727 4 6.52 1 98.5 203 TYR B O 1
ATOM 3828 N N . VAL B 1 204 ? -12.094 5.199 5.633 1 98.12 204 VAL B N 1
ATOM 3829 C CA . VAL B 1 204 ? -11.57 5.648 6.918 1 98.12 204 VAL B CA 1
ATOM 3830 C C . VAL B 1 204 ? -11.898 7.125 7.121 1 98.12 204 VAL B C 1
ATOM 3832 O O . VAL B 1 204 ? -11.766 7.93 6.199 1 98.12 204 VAL B O 1
ATOM 3835 N N . THR B 1 205 ? -12.328 7.484 8.328 1 98.31 205 THR B N 1
ATOM 3836 C CA . THR B 1 205 ? -12.609 8.875 8.672 1 98.31 205 THR B CA 1
ATOM 3837 C C . THR B 1 205 ? -11.922 9.25 9.984 1 98.31 205 THR B C 1
ATOM 3839 O O . THR B 1 205 ? -11.633 8.391 10.812 1 98.31 205 THR B O 1
ATOM 3842 N N . CYS B 1 206 ? -11.539 10.477 10.062 1 98 206 CYS B N 1
ATOM 3843 C CA . CYS B 1 206 ? -11.273 11.055 11.367 1 98 206 CYS B CA 1
ATOM 3844 C C . CYS B 1 206 ? -12.57 11.305 12.133 1 98 206 CYS B C 1
ATOM 3846 O O . CYS B 1 206 ? -13.391 12.117 11.711 1 98 206 CYS B O 1
ATOM 3848 N N . PRO B 1 207 ? -12.742 10.602 13.203 1 97.75 207 PRO B N 1
ATOM 3849 C CA . PRO B 1 207 ? -14.016 10.734 13.906 1 97.75 207 PRO B CA 1
ATOM 3850 C C . PRO B 1 207 ? -14.242 12.133 14.469 1 97.75 207 PRO B C 1
ATOM 3852 O O . PRO B 1 207 ? -13.281 12.828 14.812 1 97.75 207 PRO B O 1
ATOM 3855 N N . ASN B 1 208 ? -15.531 12.5 14.516 1 97.19 208 ASN B N 1
ATOM 3856 C CA . ASN B 1 208 ? -15.805 13.82 15.07 1 97.19 208 ASN B CA 1
ATOM 3857 C C . ASN B 1 208 ? -15.258 13.953 16.484 1 97.19 208 ASN B C 1
ATOM 3859 O O . ASN B 1 208 ? -15.164 12.969 17.219 1 97.19 208 ASN B O 1
ATOM 3863 N N . THR B 1 209 ? -14.914 15.094 16.828 1 96.69 209 THR B N 1
ATOM 3864 C CA . THR B 1 209 ? -14.352 15.344 18.156 1 96.69 209 THR B CA 1
ATOM 3865 C C . THR B 1 209 ? -14.492 16.812 18.531 1 96.69 209 THR B C 1
ATOM 3867 O O . THR B 1 209 ? -14.773 17.656 17.688 1 96.69 209 THR B O 1
ATOM 3870 N N . THR B 1 210 ? -14.5 17.078 19.797 1 97.25 210 THR B N 1
ATOM 3871 C CA . THR B 1 210 ? -14.492 18.438 20.328 1 97.25 210 THR B CA 1
ATOM 3872 C C . THR B 1 210 ? -13.266 18.672 21.203 1 97.25 210 THR B C 1
ATOM 3874 O O . THR B 1 210 ? -13.031 17.938 22.172 1 97.25 210 THR B O 1
ATOM 3877 N N . ILE B 1 211 ? -12.484 19.578 20.797 1 96.25 211 ILE B N 1
ATOM 3878 C CA . ILE B 1 211 ? -11.281 19.906 21.547 1 96.25 211 ILE B CA 1
ATOM 3879 C C . ILE B 1 211 ? -11.102 21.422 21.578 1 96.25 211 ILE B C 1
ATOM 3881 O O . ILE B 1 211 ? -11.336 22.109 20.578 1 96.25 211 ILE B O 1
ATOM 3885 N N . ASN B 1 212 ? -10.711 22 22.688 1 96.56 212 ASN B N 1
ATOM 3886 C CA . ASN B 1 212 ? -10.555 23.438 22.875 1 96.56 212 ASN B CA 1
ATOM 3887 C C . ASN B 1 212 ? -11.828 24.203 22.516 1 96.56 212 ASN B C 1
ATOM 3889 O O . ASN B 1 212 ? -11.773 25.219 21.844 1 96.56 212 ASN B O 1
ATOM 3893 N N . PHE B 1 213 ? -12.938 23.531 22.891 1 97.62 213 PHE B N 1
ATOM 3894 C CA . PHE B 1 213 ? -14.281 24.078 22.734 1 97.62 213 PHE B CA 1
ATOM 3895 C C . PHE B 1 213 ? -14.609 24.25 21.25 1 97.62 213 PHE B C 1
ATOM 3897 O O . PHE B 1 213 ? -15.406 25.125 20.891 1 97.62 213 PHE B O 1
ATOM 3904 N N . ALA B 1 214 ? -13.93 23.562 20.391 1 98.19 214 ALA B N 1
ATOM 3905 C CA . ALA B 1 214 ? -14.203 23.547 18.953 1 98.19 214 ALA B CA 1
ATOM 3906 C C . ALA B 1 214 ? -14.602 22.156 18.484 1 98.19 214 ALA B C 1
ATOM 3908 O O . ALA B 1 214 ? -13.938 21.172 18.812 1 98.19 214 ALA B O 1
ATOM 3909 N N . PHE B 1 215 ? -15.664 22.125 17.734 1 98.06 215 PHE B N 1
ATOM 3910 C CA . PHE B 1 215 ? -16.172 20.859 17.203 1 98.06 215 PHE B CA 1
ATOM 3911 C C . PHE B 1 215 ? -15.633 20.609 15.805 1 98.06 215 PHE B C 1
ATOM 3913 O O . PHE B 1 215 ? -15.703 21.484 14.938 1 98.06 215 PHE B O 1
ATOM 3920 N N . PHE B 1 216 ? -15.023 19.469 15.602 1 98.19 216 PHE B N 1
ATOM 3921 C CA . PHE B 1 216 ? -14.578 19 14.289 1 98.19 216 PHE B CA 1
ATOM 3922 C C . PHE B 1 216 ? -15.445 17.844 13.812 1 98.19 216 PHE B C 1
ATOM 3924 O O . PHE B 1 216 ? -15.578 16.828 14.5 1 98.19 216 PHE B O 1
ATOM 3931 N N . SER B 1 217 ? -16 18 12.609 1 97.44 217 SER B N 1
ATOM 3932 C CA . SER B 1 217 ? -16.938 17 12.102 1 97.44 217 SER B CA 1
ATOM 3933 C C . SER B 1 217 ? -16.188 15.773 11.586 1 97.44 217 SER B C 1
ATOM 3935 O O . SER B 1 217 ? -15 15.844 11.273 1 97.44 217 SER B O 1
ATOM 3937 N N . ASP B 1 218 ? -16.906 14.664 11.578 1 97.44 218 ASP B N 1
ATOM 3938 C CA . ASP B 1 218 ? -16.391 13.461 10.93 1 97.44 218 ASP B CA 1
ATOM 3939 C C . ASP B 1 218 ? -15.859 13.773 9.531 1 97.44 218 ASP B C 1
ATOM 3941 O O . ASP B 1 218 ? -16.562 14.375 8.719 1 97.44 218 ASP B O 1
ATOM 3945 N N . THR B 1 219 ? -14.562 13.422 9.328 1 98.12 219 THR B N 1
ATOM 3946 C CA . THR B 1 219 ? -13.906 13.82 8.086 1 98.12 219 THR B CA 1
ATOM 3947 C C . THR B 1 219 ? -13.312 12.617 7.371 1 98.12 219 THR B C 1
ATOM 3949 O O . THR B 1 219 ? -12.508 11.883 7.945 1 98.12 219 THR B O 1
ATOM 3952 N N . SER B 1 220 ? -13.703 12.383 6.082 1 98 220 SER B N 1
ATOM 3953 C CA . SER B 1 220 ? -13.141 11.312 5.273 1 98 220 SER B CA 1
ATOM 3954 C C . SER B 1 220 ? -11.688 11.602 4.906 1 98 220 SER B C 1
ATOM 3956 O O . SER B 1 220 ? -11.336 12.742 4.621 1 98 220 SER B O 1
ATOM 3958 N N . THR B 1 221 ? -10.883 10.555 4.891 1 97.88 221 THR B N 1
ATOM 3959 C CA . THR B 1 221 ? -9.5 10.711 4.441 1 97.88 221 THR B CA 1
ATOM 3960 C C . THR B 1 221 ? -9.453 11.023 2.949 1 97.88 221 THR B C 1
ATOM 3962 O O . THR B 1 221 ? -10.453 10.867 2.244 1 97.88 221 THR B O 1
ATOM 3965 N N . SER B 1 222 ? -8.336 11.5 2.516 1 97 222 SER B N 1
ATOM 3966 C CA . SER B 1 222 ? -8.156 11.961 1.145 1 97 222 SER B CA 1
ATOM 3967 C C . SER B 1 222 ? -8.07 10.789 0.173 1 97 222 SER B C 1
ATOM 3969 O O . SER B 1 222 ? -8.055 9.633 0.592 1 97 222 SER B O 1
ATOM 3971 N N . GLU B 1 223 ? -8.039 11.07 -1.101 1 96.75 223 GLU B N 1
ATOM 3972 C CA . GLU B 1 223 ? -7.922 10.086 -2.17 1 96.75 223 GLU B CA 1
ATOM 3973 C C . GLU B 1 223 ? -6.559 9.398 -2.135 1 96.75 223 GLU B C 1
ATOM 3975 O O . GLU B 1 223 ? -6.449 8.211 -2.441 1 96.75 223 GLU B O 1
ATOM 3980 N N . GLN B 1 224 ? -5.59 10.227 -1.8 1 96.25 224 GLN B N 1
ATOM 3981 C CA . GLN B 1 224 ? -4.246 9.664 -1.666 1 96.25 224 GLN B CA 1
ATOM 3982 C C . GLN B 1 224 ? -3.902 9.406 -0.202 1 96.25 224 GLN B C 1
ATOM 3984 O O . GLN B 1 224 ? -4.137 10.258 0.656 1 96.25 224 GLN B O 1
ATOM 3989 N N . VAL B 1 225 ? -3.324 8.312 0.031 1 95.12 225 VAL B N 1
ATOM 3990 C CA . VAL B 1 225 ? -3.064 7.875 1.397 1 95.12 225 VAL B CA 1
ATOM 3991 C C . VAL B 1 225 ? -2.086 8.836 2.072 1 95.12 225 VAL B C 1
ATOM 3993 O O . VAL B 1 225 ? -2.135 9.023 3.291 1 95.12 225 VAL B O 1
ATOM 3996 N N . THR B 1 226 ? -1.233 9.461 1.312 1 95.5 226 THR B N 1
ATOM 3997 C CA . THR B 1 226 ? -0.185 10.312 1.856 1 95.5 226 THR B CA 1
ATOM 3998 C C . THR B 1 226 ? -0.683 11.742 2.016 1 95.5 226 THR B C 1
ATOM 4000 O O . THR B 1 226 ? 0.043 12.609 2.514 1 95.5 226 THR B O 1
ATOM 4003 N N . GLU B 1 227 ? -1.9 12.023 1.558 1 95.19 227 GLU B N 1
ATOM 4004 C CA . GLU B 1 227 ? -2.447 13.375 1.645 1 95.19 227 GLU B CA 1
ATOM 4005 C C . GLU B 1 227 ? -3.109 13.617 2.998 1 95.19 227 GLU B C 1
ATOM 4007 O O . GLU B 1 227 ? -3.51 12.664 3.678 1 95.19 227 GLU B O 1
ATOM 4012 N N . ILE B 1 228 ? -3.139 14.875 3.369 1 95.88 228 ILE B N 1
ATOM 4013 C CA . ILE B 1 228 ? -3.76 15.297 4.617 1 95.88 228 ILE B CA 1
ATOM 4014 C C . ILE B 1 228 ? -4.91 16.25 4.324 1 95.88 228 ILE B C 1
ATOM 4016 O O . ILE B 1 228 ? -4.836 17.047 3.387 1 95.88 228 ILE B O 1
ATOM 4020 N N . VAL B 1 229 ? -5.953 16.125 5.094 1 96.88 229 VAL B N 1
ATOM 4021 C CA . VAL B 1 229 ? -7.113 16.984 4.926 1 96.88 229 VAL B CA 1
ATOM 4022 C C . VAL B 1 229 ? -7.18 17.984 6.07 1 96.88 229 VAL B C 1
ATOM 4024 O O . VAL B 1 229 ? -7.273 17.609 7.242 1 96.88 229 VAL B O 1
ATOM 4027 N N . GLU B 1 230 ? -7.086 19.266 5.781 1 96.44 230 GLU B N 1
ATOM 4028 C CA . GLU B 1 230 ? -7.223 20.312 6.777 1 96.44 230 GLU B CA 1
ATOM 4029 C C . GLU B 1 230 ? -8.688 20.641 7.047 1 96.44 230 GLU B C 1
ATOM 4031 O O . GLU B 1 230 ? -9.461 20.875 6.113 1 96.44 230 GLU B O 1
ATOM 4036 N N . VAL B 1 231 ? -9.062 20.703 8.336 1 97.94 231 VAL B N 1
ATOM 4037 C CA . VAL B 1 231 ? -10.453 20.922 8.695 1 97.94 231 VAL B CA 1
ATOM 4038 C C . VAL B 1 231 ? -10.562 22.078 9.688 1 97.94 231 VAL B C 1
ATOM 4040 O O . VAL B 1 231 ? -9.805 22.141 10.656 1 97.94 231 VAL B O 1
ATOM 4043 N N . GLU B 1 232 ? -11.461 22.969 9.383 1 97.81 232 GLU B N 1
ATOM 4044 C CA . GLU B 1 232 ? -11.758 24.047 10.32 1 97.81 232 GLU B CA 1
ATOM 4045 C C . GLU B 1 232 ? -12.82 23.625 11.336 1 97.81 232 GLU B C 1
ATOM 4047 O O . GLU B 1 232 ? -13.812 23 10.969 1 97.81 232 GLU B O 1
ATOM 4052 N N . GLY B 1 233 ? -12.555 23.938 12.531 1 98 233 GLY B N 1
ATOM 4053 C CA . GLY B 1 233 ? -13.5 23.625 13.586 1 98 233 GLY B CA 1
ATOM 4054 C C . GLY B 1 233 ? -14.523 24.719 13.82 1 98 233 GLY B C 1
ATOM 4055 O O . GLY B 1 233 ? -14.336 25.859 13.375 1 98 233 GLY B O 1
ATOM 4056 N N . GLN B 1 234 ? -15.633 24.328 14.531 1 98.19 234 GLN B N 1
ATOM 4057 C CA . GLN B 1 234 ? -16.672 25.281 14.938 1 98.19 234 GLN B CA 1
ATOM 4058 C C . GLN B 1 234 ? -16.766 25.375 16.453 1 98.19 234 GLN B C 1
ATOM 4060 O O . GLN B 1 234 ? -16.766 24.359 17.141 1 98.19 234 GLN B O 1
ATOM 4065 N N . CYS B 1 235 ? -16.812 26.562 16.906 1 98.56 235 CYS B N 1
ATOM 4066 C CA . CYS B 1 235 ? -16.922 26.734 18.344 1 98.56 235 CYS B CA 1
ATOM 4067 C C . CYS B 1 235 ? -18.203 26.125 18.875 1 98.56 235 CYS B C 1
ATOM 4069 O O . CYS B 1 235 ? -19.266 26.234 18.25 1 98.56 235 CYS B O 1
ATOM 4071 N N . VAL B 1 236 ? -18.078 25.562 20.062 1 98.19 236 VAL B N 1
ATOM 4072 C CA . VAL B 1 236 ? -19.266 25.047 20.734 1 98.19 236 VAL B CA 1
ATOM 4073 C C . VAL B 1 236 ? -20.188 26.203 21.125 1 98.19 236 VAL B C 1
ATOM 4075 O O . VAL B 1 236 ? -19.766 27.359 21.125 1 98.19 236 VAL B O 1
ATOM 4078 N N . PRO B 1 237 ? -21.469 25.844 21.391 1 97.69 237 PRO B N 1
ATOM 4079 C CA . PRO B 1 237 ? -22.375 26.906 21.828 1 97.69 237 PRO B CA 1
ATOM 4080 C C . PRO B 1 237 ? -21.844 27.688 23.031 1 97.69 237 PRO B C 1
ATOM 4082 O O . PRO B 1 237 ? -21.266 27.094 23.938 1 97.69 237 PRO B O 1
ATOM 4085 N N . ASN B 1 238 ? -22 28.984 23.016 1 98 238 ASN B N 1
ATOM 4086 C CA . ASN B 1 238 ? -21.625 29.906 24.078 1 98 238 ASN B CA 1
ATOM 4087 C C . ASN B 1 238 ? -20.109 30.062 24.156 1 98 238 ASN B C 1
ATOM 4089 O O . ASN B 1 238 ? -19.562 30.359 25.234 1 98 238 ASN B O 1
ATOM 4093 N N . ALA B 1 239 ? -19.422 29.734 23.078 1 98.25 239 ALA B N 1
ATOM 4094 C CA . ALA B 1 239 ? -17.984 29.953 22.969 1 98.25 239 ALA B CA 1
ATOM 4095 C C . ALA B 1 239 ? -17.656 30.906 21.828 1 98.25 239 ALA B C 1
ATOM 4097 O O . ALA B 1 239 ? -18.469 31.094 20.922 1 98.25 239 ALA B O 1
ATOM 4098 N N . GLU B 1 240 ? -16.594 31.609 21.906 1 98.12 240 GLU B N 1
ATOM 4099 C CA . GLU B 1 240 ? -16.141 32.5 20.859 1 98.12 240 GLU B CA 1
ATOM 4100 C C . GLU B 1 240 ? -14.734 32.156 20.391 1 98.12 240 GLU B C 1
ATOM 4102 O O . GLU B 1 240 ? -13.93 31.609 21.141 1 98.12 240 GLU B O 1
ATOM 4107 N N . VAL B 1 241 ? -14.453 32.5 19.141 1 98.06 241 VAL B N 1
ATOM 4108 C CA . VAL B 1 241 ? -13.188 32.156 18.516 1 98.06 241 VAL B CA 1
ATOM 4109 C C . VAL B 1 241 ? -12.055 32.969 19.109 1 98.06 241 VAL B C 1
ATOM 4111 O O . VAL B 1 241 ? -12.133 34.219 19.156 1 98.06 241 VAL B O 1
ATOM 4114 N N . VAL B 1 242 ? -11.094 32.312 19.734 1 97.38 242 VAL B N 1
ATOM 4115 C CA . VAL B 1 242 ? -9.844 32.969 20.078 1 97.38 242 VAL B CA 1
ATOM 4116 C C . VAL B 1 242 ? -8.938 33.031 18.844 1 97.38 242 VAL B C 1
ATOM 4118 O O . VAL B 1 242 ? -8.477 34.094 18.453 1 97.38 242 VAL B O 1
ATOM 4121 N N . GLU B 1 243 ? -8.719 31.844 18.234 1 96.81 243 GLU B N 1
ATOM 4122 C CA . GLU B 1 243 ? -8.062 31.625 16.953 1 96.81 243 GLU B CA 1
ATOM 4123 C C . GLU B 1 243 ? -8.758 30.5 16.156 1 96.81 243 GLU B C 1
ATOM 4125 O O . GLU B 1 243 ? -9.164 29.5 16.734 1 96.81 243 GLU B O 1
ATOM 4130 N N . LEU B 1 244 ? -8.859 30.766 14.844 1 97.19 244 LEU B N 1
ATOM 4131 C CA . LEU B 1 244 ? -9.602 29.797 14.023 1 97.19 244 LEU B CA 1
ATOM 4132 C C . LEU B 1 244 ? -9.117 28.375 14.289 1 97.19 244 LEU B C 1
ATOM 4134 O O . LEU B 1 244 ? -7.953 28.062 14.047 1 97.19 244 LEU B O 1
ATOM 4138 N N . PRO B 1 245 ? -9.992 27.609 14.867 1 97.94 245 PRO B N 1
ATOM 4139 C CA . PRO B 1 245 ? -9.578 26.234 15.156 1 97.94 245 PRO B CA 1
ATOM 4140 C C . PRO B 1 245 ? -9.367 25.406 13.891 1 97.94 245 PRO B C 1
ATOM 4142 O O . PRO B 1 245 ? -10.234 25.391 13.008 1 97.94 245 PRO B O 1
ATOM 4145 N N . LYS B 1 246 ? -8.234 24.719 13.797 1 97.56 246 LYS B N 1
ATOM 4146 C CA . LYS B 1 246 ? -7.918 23.875 12.656 1 97.56 246 LYS B CA 1
ATOM 4147 C C . LYS B 1 246 ? -7.254 22.578 13.117 1 97.56 246 LYS B C 1
ATOM 4149 O O . LYS B 1 246 ? -6.496 22.562 14.086 1 97.56 246 LYS B O 1
ATOM 4154 N N . MET B 1 247 ? -7.586 21.516 12.445 1 97.12 247 MET B N 1
ATOM 4155 C CA . MET B 1 247 ? -6.91 20.234 12.633 1 97.12 247 MET B CA 1
ATOM 4156 C C . MET B 1 247 ? -6.637 19.547 11.297 1 97.12 247 MET B C 1
ATOM 4158 O O . MET B 1 247 ? -7.215 19.938 10.273 1 97.12 247 MET B O 1
ATOM 4162 N N . LEU B 1 248 ? -5.738 18.641 11.336 1 97.06 248 LEU B N 1
ATOM 4163 C CA . LEU B 1 248 ? -5.375 17.891 10.133 1 97.06 248 LEU B CA 1
ATOM 4164 C C . LEU B 1 248 ? -5.789 16.438 10.25 1 97.06 248 LEU B C 1
ATOM 4166 O O . LEU B 1 248 ? -5.488 15.781 11.25 1 97.06 248 LEU B O 1
ATOM 4170 N N . CYS B 1 249 ? -6.527 15.953 9.312 1 97.25 249 CYS B N 1
ATOM 4171 C CA . CYS B 1 249 ? -6.91 14.547 9.234 1 97.25 249 CYS B CA 1
ATOM 4172 C C . CYS B 1 249 ? -5.941 13.766 8.359 1 97.25 249 CYS B C 1
ATOM 4174 O O . CYS B 1 249 ? -5.848 14.016 7.152 1 97.25 249 CYS B O 1
ATOM 4176 N N . LYS B 1 250 ? -5.25 12.797 8.953 1 96.94 250 LYS B N 1
ATOM 4177 C CA . LYS B 1 250 ? -4.258 12.008 8.219 1 96.94 250 LYS B CA 1
ATOM 4178 C C . LYS B 1 250 ? -4.914 10.844 7.488 1 96.94 250 LYS B C 1
ATOM 4180 O O . LYS B 1 250 ? -6.086 10.539 7.715 1 96.94 250 LYS B O 1
ATOM 4185 N N . GLY B 1 251 ? -4.133 10.172 6.672 1 96 251 GLY B N 1
ATOM 4186 C CA . GLY B 1 251 ? -4.648 9.094 5.848 1 96 251 GLY B CA 1
ATOM 4187 C C . GLY B 1 251 ? -5.105 7.891 6.652 1 96 251 GLY B C 1
ATOM 4188 O O . GLY B 1 251 ? -5.879 7.066 6.16 1 96 251 GLY B O 1
ATOM 4189 N N . ASP B 1 252 ? -4.652 7.797 7.855 1 95.81 252 ASP B N 1
ATOM 4190 C CA . ASP B 1 252 ? -5.031 6.66 8.688 1 95.81 252 ASP B CA 1
ATOM 4191 C C . ASP B 1 252 ? -6.262 6.988 9.539 1 95.81 252 ASP B C 1
ATOM 4193 O O . ASP B 1 252 ? -6.672 6.184 10.375 1 95.81 252 ASP B O 1
ATOM 4197 N N . GLY B 1 253 ? -6.742 8.172 9.398 1 97.31 253 GLY B N 1
ATOM 4198 C CA . GLY B 1 253 ? -7.949 8.547 10.117 1 97.31 253 GLY B CA 1
ATOM 4199 C C . GLY B 1 253 ? -7.664 9.18 11.469 1 97.31 253 GLY B C 1
ATOM 4200 O O . GLY B 1 253 ? -8.578 9.383 12.266 1 97.31 253 GLY B O 1
ATOM 4201 N N . ASN B 1 254 ? -6.418 9.523 11.75 1 96.69 254 ASN B N 1
ATOM 4202 C CA . ASN B 1 254 ? -6.07 10.195 13 1 96.69 254 ASN B CA 1
ATOM 4203 C C . ASN B 1 254 ? -5.926 11.703 12.805 1 96.69 254 ASN B C 1
ATOM 4205 O O . ASN B 1 254 ? -5.383 12.156 11.797 1 96.69 254 ASN B O 1
ATOM 4209 N N . TRP B 1 255 ? -6.438 12.422 13.797 1 96.56 255 TRP B N 1
ATOM 4210 C CA . TRP B 1 255 ? -6.23 13.867 13.836 1 96.56 255 TRP B CA 1
ATOM 4211 C C . TRP B 1 255 ? -4.812 14.203 14.281 1 96.56 255 TRP B C 1
ATOM 4213 O O . TRP B 1 255 ? -4.211 13.461 15.062 1 96.56 255 TRP B O 1
ATOM 4223 N N . THR B 1 256 ? -4.285 15.258 13.75 1 94.62 256 THR B N 1
ATOM 4224 C CA . THR B 1 256 ? -2.992 15.734 14.227 1 94.62 256 THR B CA 1
ATOM 4225 C C . THR B 1 256 ? -2.898 17.25 14.109 1 94.62 256 THR B C 1
ATOM 4227 O O . THR B 1 256 ? -3.674 17.875 13.375 1 94.62 256 THR B O 1
ATOM 4230 N N . LEU B 1 257 ? -2.088 17.859 14.938 1 93.88 257 LEU B N 1
ATOM 4231 C CA . LEU B 1 257 ? -1.677 19.266 14.859 1 93.88 257 LEU B CA 1
ATOM 4232 C C . LEU B 1 257 ? -2.869 20.188 15.062 1 93.88 257 LEU B C 1
ATOM 4234 O O . LEU B 1 257 ? -3.219 20.969 14.164 1 93.88 257 LEU B O 1
ATOM 4238 N N . LEU B 1 258 ? -3.346 20.234 16.25 1 94.75 258 LEU B N 1
ATOM 4239 C CA . LEU B 1 258 ? -4.406 21.156 16.625 1 94.75 258 LEU B CA 1
ATOM 4240 C C . LEU B 1 258 ? -3.889 22.594 16.656 1 94.75 258 LEU B C 1
ATOM 4242 O O . LEU B 1 258 ? -2.826 22.859 17.234 1 94.75 258 LEU B O 1
ATOM 4246 N N . ALA B 1 259 ? -4.523 23.5 15.914 1 93.94 259 ALA B N 1
ATOM 4247 C CA . ALA B 1 259 ? -4.23 24.922 15.961 1 93.94 259 ALA B CA 1
ATOM 4248 C C . ALA B 1 259 ? -5.469 25.719 16.359 1 93.94 259 ALA B C 1
ATOM 4250 O O . ALA B 1 259 ? -6.59 25.375 15.969 1 93.94 259 ALA B O 1
ATOM 4251 N N . GLY B 1 260 ? -5.27 26.781 17.078 1 95.38 260 GLY B N 1
ATOM 4252 C CA . GLY B 1 260 ? -6.363 27.656 17.453 1 95.38 260 GLY B CA 1
ATOM 4253 C C . GLY B 1 260 ? -7.336 27.016 18.438 1 95.38 260 GLY B C 1
ATOM 4254 O O . GLY B 1 260 ? -6.957 26.141 19.203 1 95.38 260 GLY B O 1
ATOM 4255 N N . GLY B 1 261 ? -8.453 27.703 18.516 1 97 261 GLY B N 1
ATOM 4256 C CA . GLY B 1 261 ? -9.469 27.234 19.453 1 97 261 GLY B CA 1
ATOM 4257 C C . GLY B 1 261 ? -10.453 28.312 19.859 1 97 261 GLY B C 1
ATOM 4258 O O . GLY B 1 261 ? -10.469 29.406 19.266 1 97 261 GLY B O 1
ATOM 4259 N N . CYS B 1 262 ? -11.352 27.844 20.719 1 98.38 262 CYS B N 1
ATOM 4260 C CA . CYS B 1 262 ? -12.398 28.719 21.234 1 98.38 262 CYS B CA 1
ATOM 4261 C C . CYS B 1 262 ? -12.312 28.844 22.75 1 98.38 262 CYS B C 1
ATOM 4263 O O . CYS B 1 262 ? -11.531 28.141 23.391 1 98.38 262 CYS B O 1
ATOM 4265 N N . LYS B 1 263 ? -12.914 29.781 23.281 1 97.75 263 LYS B N 1
ATOM 4266 C CA . LYS B 1 263 ? -13.062 29.953 24.719 1 97.75 263 LYS B CA 1
ATOM 4267 C C . LYS B 1 263 ? -14.5 30.297 25.094 1 97.75 263 LYS B C 1
ATOM 4269 O O . LYS B 1 263 ? -15.234 30.859 24.281 1 97.75 263 LYS B O 1
ATOM 4274 N N . CYS B 1 264 ? -14.875 29.922 26.312 1 98.12 264 CYS B N 1
ATOM 4275 C CA . CYS B 1 264 ? -16.219 30.234 26.766 1 98.12 264 CYS B CA 1
ATOM 4276 C C . CYS B 1 264 ? -16.453 31.75 26.812 1 98.12 264 CYS B C 1
ATOM 4278 O O . CYS B 1 264 ? -15.562 32.5 27.234 1 98.12 264 CYS B O 1
ATOM 4280 N N . MET B 1 265 ? -17.625 32.219 26.266 1 97.62 265 MET B N 1
ATOM 4281 C CA . MET B 1 265 ? -17.984 33.656 26.312 1 97.62 265 MET B CA 1
ATOM 4282 C C . MET B 1 265 ? -18.141 34.125 27.75 1 97.62 265 MET B C 1
ATOM 4284 O O . MET B 1 265 ? -18.375 33.312 28.656 1 97.62 265 MET B O 1
ATOM 4288 N N . PRO B 1 266 ? -17.922 35.469 27.906 1 96.75 266 PRO B N 1
ATOM 4289 C CA . PRO B 1 266 ? -18.188 35.969 29.25 1 96.75 266 PRO B CA 1
ATOM 4290 C C . PRO B 1 266 ? -19.562 35.594 29.781 1 96.75 266 PRO B C 1
ATOM 4292 O O . PRO B 1 266 ? -20.547 35.656 29.047 1 96.75 266 PRO B O 1
ATOM 4295 N N . GLY B 1 267 ? -19.672 35.156 31.031 1 96.94 267 GLY B N 1
ATOM 4296 C CA . GLY B 1 267 ? -20.922 34.75 31.625 1 96.94 267 GLY B CA 1
ATOM 4297 C C . GLY B 1 267 ? -21.141 33.25 31.594 1 96.94 267 GLY B C 1
ATOM 4298 O O . GLY B 1 267 ? -22.062 32.719 32.219 1 96.94 267 GLY B O 1
ATOM 4299 N N . TYR B 1 268 ? -20.344 32.562 30.812 1 97.44 268 TYR B N 1
ATOM 4300 C CA . TYR B 1 268 ? -20.438 31.094 30.734 1 97.44 268 TYR B CA 1
ATOM 4301 C C . TYR B 1 268 ? -19.203 30.438 31.359 1 97.44 268 TYR B C 1
ATOM 4303 O O . TYR B 1 268 ? -18.141 31.047 31.422 1 97.44 268 TYR B O 1
ATOM 4311 N N . GLU B 1 269 ? -19.344 29.156 31.891 1 96.5 269 GLU B N 1
ATOM 4312 C CA . GLU B 1 269 ? -18.234 28.438 32.531 1 96.5 269 GLU B CA 1
ATOM 4313 C C . GLU B 1 269 ? -17.938 27.141 31.781 1 96.5 269 GLU B C 1
ATOM 4315 O O . GLU B 1 269 ? -18.844 26.453 31.328 1 96.5 269 GLU B O 1
ATOM 4320 N N . ALA B 1 270 ? -16.609 26.766 31.75 1 94.94 270 ALA B N 1
ATOM 4321 C CA . ALA B 1 270 ? -16.156 25.562 31.062 1 94.94 270 ALA B CA 1
ATOM 4322 C C . ALA B 1 270 ? -16.516 24.312 31.844 1 94.94 270 ALA B C 1
ATOM 4324 O O . ALA B 1 270 ? -16.188 24.203 33.031 1 94.94 270 ALA B O 1
ATOM 4325 N N . VAL B 1 271 ? -17.25 23.469 31.312 1 95.69 271 VAL B N 1
ATOM 4326 C CA . VAL B 1 271 ? -17.516 22.125 31.828 1 95.69 271 VAL B CA 1
ATOM 4327 C C . VAL B 1 271 ? -17.094 21.078 30.797 1 95.69 271 VAL B C 1
ATOM 4329 O O . VAL B 1 271 ? -17.828 20.797 29.859 1 95.69 271 VAL B O 1
ATOM 4332 N N . GLY B 1 272 ? -15.836 20.531 31.047 1 93.62 272 GLY B N 1
ATOM 4333 C CA . GLY B 1 272 ? -15.297 19.688 29.984 1 93.62 272 GLY B CA 1
ATOM 4334 C C . GLY B 1 272 ? -14.984 20.453 28.719 1 93.62 272 GLY B C 1
ATOM 4335 O O . GLY B 1 272 ? -14.203 21.422 28.734 1 93.62 272 GLY B O 1
ATOM 4336 N N . GLN B 1 273 ? -15.695 20.141 27.594 1 95.69 273 GLN B N 1
ATOM 4337 C CA . GLN B 1 273 ? -15.531 20.812 26.312 1 95.69 273 GLN B CA 1
ATOM 4338 C C . GLN B 1 273 ? -16.797 21.562 25.922 1 95.69 273 GLN B C 1
ATOM 4340 O O . GLN B 1 273 ? -17.062 21.75 24.734 1 95.69 273 GLN B O 1
ATOM 4345 N N . THR B 1 274 ? -17.578 21.953 26.953 1 96.31 274 THR B N 1
ATOM 4346 C CA . THR B 1 274 ? -18.781 22.75 26.734 1 96.31 274 THR B CA 1
ATOM 4347 C C . THR B 1 274 ? -18.719 24.031 27.562 1 96.31 274 THR B C 1
ATOM 4349 O O . THR B 1 274 ? -17.891 24.172 28.469 1 96.31 274 THR B O 1
ATOM 4352 N N . CYS B 1 275 ? -19.484 24.938 27.156 1 97.5 275 CYS B N 1
ATOM 4353 C CA . CYS B 1 275 ? -19.641 26.203 27.875 1 97.5 275 CYS B CA 1
ATOM 4354 C C . CYS B 1 275 ? -21.062 26.359 28.391 1 97.5 275 CYS B C 1
ATOM 4356 O O . CYS B 1 275 ? -22 26.453 27.594 1 97.5 275 CYS B O 1
ATOM 4358 N N . GLU B 1 276 ? -21.125 26.359 29.719 1 95.75 276 GLU B N 1
ATOM 4359 C CA . GLU B 1 276 ? -22.438 26.406 30.344 1 95.75 276 GLU B CA 1
ATOM 4360 C C . GLU B 1 276 ? -22.531 27.578 31.328 1 95.75 276 GLU B C 1
ATOM 4362 O O . GLU B 1 276 ? -21.531 27.969 31.938 1 95.75 276 GLU B O 1
#

Organism: Limulus polyphemus (NCBI:txid6850)

Foldseek 3Di:
DPPPPPPPPPPPPPPPPPPPPPVQDFWDKAWQDKQQPDPDFPWDKPPDDPPGPAPAKDWDWDDDVVVRGTTIKIWDARQQDAQAKMKTKGPWTFQPQAQKKKKKWKKAFADCVLQPPRGPWEDQWKWKWKAADADPPPDDDDPDPVRIDTQDTDGADQDHDNDPPDTDIGMDMTMAGHDHGTMMMMIIDRHTGMMGHMMIMIFIWQPWDFDQQWTWHTGTEHSDQQDKDKTWTHGAPQKDWPDTWIWIQHSRNTIDDTDGHIGHHPPWDDDPSHTD/DPPPPPPPPPPPPPPPPPPPPPVQDFWDKAWQDKQQPDPDFPWDKPPDDPPGPAPAKDWDWDDDVVVRGTTIKIWDARQQDAQAKMKTKGPWTFQPQAQKKKKKWKKAFADCVLQPPRGPWEDQWKWKWKAADADPPPDDDDPDPVRIDTQDTDGADQDHDNDPPDTDIGMDMTMAGHDHGTMMMMIIDRHTGMMGHMMIMIFIWQPWDFDQQWTWHTGTEHSDQQDKDKTWTHGAPQKDWPDTWIWIQHSRNTIDDTDGHIGHHPPWDDDPSHTD

pLDDT: mean 86.82, std 17.04, range [29.72, 98.69]